Protein AF-0000000084912754 (afdb_homodimer)

InterPro domains:
  IPR000863 Sulfotransferase domain [PF00685] (31-280)
  IPR027417 P-loop containing nucleoside triphosphate hydrolase [G3DSA:3.40.50.300] (1-285)
  IPR027417 P-loop containing nucleoside triphosphate hydrolase [SSF52540] (6-284)

pLDDT: mean 90.61, std 12.42, range [39.19, 98.75]

Solvent-accessible surface area (backbone atoms only — not comparable to full-atom values): 30843 Å² total; per-residue (Å²): 93,26,74,30,89,95,63,34,31,38,56,53,66,37,42,57,68,45,47,51,49,42,30,70,62,50,71,56,39,66,78,26,37,35,40,41,26,60,82,64,17,52,55,66,50,50,35,39,42,53,38,20,58,77,44,77,37,38,84,64,101,56,38,31,56,72,54,31,29,45,50,63,50,35,42,42,68,57,79,34,49,75,68,50,59,66,65,45,82,70,47,39,28,28,41,66,58,38,83,92,56,34,57,33,60,76,60,43,27,35,35,39,35,31,39,48,36,65,60,41,24,51,52,47,44,49,65,68,37,47,64,9,64,54,60,72,32,77,73,53,69,69,50,41,46,62,64,18,58,73,58,40,64,36,81,54,18,38,72,60,75,42,45,49,63,54,46,51,34,46,74,70,52,62,35,72,48,59,44,84,43,46,36,66,54,35,74,73,34,37,44,62,41,44,47,53,50,33,53,73,71,69,45,92,70,52,70,65,37,30,48,46,32,31,54,56,40,32,69,72,43,20,70,72,29,81,48,58,31,58,63,53,61,35,68,40,89,64,6,72,34,52,37,89,64,66,73,75,72,79,77,85,73,41,63,30,33,76,66,35,24,37,45,54,46,53,53,50,49,54,52,49,50,63,71,36,59,92,66,81,68,83,75,70,69,60,126,91,24,74,31,90,94,66,35,30,37,56,54,68,38,42,58,67,45,46,51,50,43,31,70,60,49,72,58,39,66,77,26,36,35,40,41,27,59,83,64,17,52,55,66,50,50,36,39,43,52,38,18,58,76,44,77,36,37,84,64,101,56,38,30,56,73,54,30,29,47,50,62,51,34,42,43,66,58,80,33,49,75,67,50,59,66,65,45,82,70,48,39,29,28,41,68,59,38,82,91,56,35,55,33,60,74,60,43,28,35,36,39,35,30,40,48,37,65,60,41,25,51,51,46,43,49,65,68,37,44,63,11,64,54,60,72,32,76,72,52,69,69,51,41,47,64,65,18,58,74,59,41,63,35,81,54,18,37,74,60,76,43,45,48,64,54,47,51,33,47,74,70,51,61,34,72,47,58,44,81,43,48,37,63,54,34,72,77,34,38,44,62,40,46,48,53,51,33,52,73,72,69,45,92,70,53,72,65,39,30,49,44,32,31,54,57,40,32,68,73,43,22,70,72,28,80,47,57,32,59,62,52,63,34,68,40,87,62,6,72,33,52,40,91,66,67,72,76,71,78,76,84,75,41,64,29,32,74,67,34,23,39,46,54,45,53,54,50,48,52,52,50,52,62,72,36,58,91,65,82,67,81,75,70,69,59,125

Sequence (574 aa):
MSMMDGGVLYPSFITQKGVNELKDADIVTEDDLFILTFPKCGTTVTQQIVHLLNHEGEQPDHHMMAGVPWLEASYCNGTYTLEGLKERKLRCFKSHASPHLFPGDWRKPKMIFVTRNPKDTMVSMYHHMKNKKTWSFAGSWDDFFYNKIMQNTIESNNFFDWHLPWWERYKSGQVPRALWLHYEDIIADMPGSVRKIADFMGKDVSDETVAEVARMSTLDSMKKNPLADCKWITASEHATEQGDAQHLRRGGKGNWKDVFTVRQNEIFTRYCDERLKGTGLTYDYGEMSMMDGGVLYPSFITQKGVNELKDADIVTEDDLFILTFPKCGTTVTQQIVHLLNHEGEQPDHHMMAGVPWLEASYCNGTYTLEGLKERKLRCFKSHASPHLFPGDWRKPKMIFVTRNPKDTMVSMYHHMKNKKTWSFAGSWDDFFYNKIMQNTIESNNFFDWHLPWWERYKSGQVPRALWLHYEDIIADMPGSVRKIADFMGKDVSDETVAEVARMSTLDSMKKNPLADCKWITASEHATEQGDAQHLRRGGKGNWKDVFTVRQNEIFTRYCDERLKGTGLTYDYGE

Radius of gyration: 32.11 Å; Cα contacts (8 Å, |Δi|>4): 877; chains: 2; bounding box: 51×94×63 Å

Foldseek 3Di:
DEAEPVGADAFPLQYNVLLVVLQVLQLDALLAEEEEEAPQQCRLLVLLLVQCVVVQLDDDPAFSCVLAPAPRNCRSNVVDDSVRQNPDPRRHYYYHDAPVSDRHDLQRYAYEYEGEDVLVSLVLQCLQQDPFQRNPHPDAPVCCLVPQAVQQNTHRRHDLVRVLNVLVCVVVCVNVLYHYYYPQVCQVCVLVVSVVVCVSSVHDHDSVSSVSSSVCSDLVNQCVDPSSFPCVCLVPPCVVRRPNRGSRDDDDAQCSVVPDDPVSCVVVVVVVCVSCPPRPDDHDRPD/DEAEPVGADAFPLQYNVLLVVLQVLQLDALLAEEEEEAPQQCRLLVLLLVQCLVVQLDDDPAASCVLAPAPRNCRSVVVDDSVRQNPDPRRHYYYHDAPVSDRHDLQRYAYEYEGEDVLVSLVLQCLQQDPFQRNPHPDAPVCCLVPQAVQQNTHRRHDLVRVLNVLVCVVVCVNVLYHYYYPQVCQVCVLVVSVVVCVSSVHDHDSVSSVSSSVCSDLVNQCVDPSSFPCVVLVPPCVVRRPPRGSRDDDDAQCSVVPDDPVSCVVVVVVVCVSCPPRPDDHDRPD

Nearest PDB structures (foldseek):
  1efh-assembly1_B  TM=9.013E-01  e=1.586E-18  Homo sapiens
  1efh-assembly1_A  TM=8.854E-01  e=1.986E-18  Homo sapiens
  1g3m-assembly1_B  TM=8.679E-01  e=2.351E-18  Homo sapiens
  3ckl-assembly2_B  TM=8.653E-01  e=2.945E-18  Homo sapiens
  7v1o-assembly2_B  TM=8.832E-01  e=8.577E-18  Mus musculus

Structure (mmCIF, N/CA/C/O backbone):
data_AF-0000000084912754-model_v1
#
loop_
_entity.id
_entity.type
_entity.pdbx_description
1 polymer 'Sulfotransferase domain-containing protein'
#
loop_
_atom_site.group_PDB
_atom_site.id
_atom_site.type_symbol
_atom_site.label_atom_id
_atom_site.label_alt_id
_atom_site.label_comp_id
_atom_site.label_asym_id
_atom_site.label_entity_id
_atom_site.label_seq_id
_atom_site.pdbx_PDB_ins_code
_atom_site.Cartn_x
_atom_site.Cartn_y
_atom_site.Cartn_z
_atom_site.occupancy
_atom_site.B_iso_or_equiv
_atom_site.auth_seq_id
_atom_site.auth_comp_id
_atom_site.auth_asym_id
_atom_site.auth_atom_id
_atom_site.pdbx_PDB_model_num
ATOM 1 N N . MET A 1 1 ? -12.945 -15.125 -22.156 1 77.25 1 MET A N 1
ATOM 2 C CA . MET A 1 1 ? -12.828 -16 -21 1 77.25 1 MET A CA 1
ATOM 3 C C . MET A 1 1 ? -13.898 -17.094 -21.031 1 77.25 1 MET A C 1
ATOM 5 O O . MET A 1 1 ? -14.961 -16.906 -21.625 1 77.25 1 MET A O 1
ATOM 9 N N . SER A 1 2 ? -13.438 -18.312 -20.625 1 76.69 2 SER A N 1
ATOM 10 C CA . SER A 1 2 ? -14.359 -19.438 -20.578 1 76.69 2 SER A CA 1
ATOM 11 C C . SER A 1 2 ? -14.648 -19.859 -19.141 1 76.69 2 SER A C 1
ATOM 13 O O . SER A 1 2 ? -13.727 -20.078 -18.359 1 76.69 2 SER A O 1
ATOM 15 N N . MET A 1 3 ? -15.922 -19.812 -18.797 1 80.19 3 MET A N 1
ATOM 16 C CA . MET A 1 3 ? -16.344 -20.281 -17.484 1 80.19 3 MET A CA 1
ATOM 17 C C . MET A 1 3 ? -16.656 -21.766 -17.5 1 80.19 3 MET A C 1
ATOM 19 O O . MET A 1 3 ? -17.453 -22.234 -18.312 1 80.19 3 MET A O 1
ATOM 23 N N . MET A 1 4 ? -16.016 -22.453 -16.609 1 82.31 4 MET A N 1
ATOM 24 C CA . MET A 1 4 ? -16.188 -23.906 -16.562 1 82.31 4 MET A CA 1
ATOM 25 C C . MET A 1 4 ? -17.188 -24.297 -15.492 1 82.31 4 MET A C 1
ATOM 27 O O . MET A 1 4 ? -17.625 -23.469 -14.695 1 82.31 4 MET A O 1
ATOM 31 N N . ASP A 1 5 ? -17.547 -25.578 -15.594 1 76.31 5 ASP A N 1
ATOM 32 C CA . ASP A 1 5 ? -18.406 -26.125 -14.555 1 76.31 5 ASP A CA 1
ATOM 33 C C . ASP A 1 5 ? -17.844 -25.844 -13.164 1 76.31 5 ASP A C 1
ATOM 35 O O . ASP A 1 5 ? -16.625 -25.953 -12.953 1 76.31 5 ASP A O 1
ATOM 39 N N . GLY A 1 6 ? -18.688 -25.391 -12.227 1 74.88 6 GLY A N 1
ATOM 40 C CA . GLY A 1 6 ? -18.281 -25.016 -10.875 1 74.88 6 GLY A CA 1
ATOM 41 C C . GLY A 1 6 ? -17.828 -23.578 -10.773 1 74.88 6 GLY A C 1
ATOM 42 O O . GLY A 1 6 ? -17.359 -23.141 -9.719 1 74.88 6 GLY A O 1
ATOM 43 N N . GLY A 1 7 ? -17.859 -22.969 -11.922 1 79.25 7 GLY A N 1
ATOM 44 C CA . GLY A 1 7 ? -17.578 -21.531 -11.906 1 79.25 7 GLY A CA 1
ATOM 45 C C . GLY A 1 7 ? -16.109 -21.203 -12 1 79.25 7 GLY A C 1
ATOM 46 O O . GLY A 1 7 ? -15.656 -20.188 -11.469 1 79.25 7 GLY A O 1
ATOM 47 N N . VAL A 1 8 ? -15.352 -22.094 -12.617 1 88.81 8 VAL A N 1
ATOM 48 C CA . VAL A 1 8 ? -13.914 -21.875 -12.719 1 88.81 8 VAL A CA 1
ATOM 49 C C . VAL A 1 8 ? -13.602 -21.141 -14.031 1 88.81 8 VAL A C 1
ATOM 51 O O . VAL A 1 8 ? -14.086 -21.547 -15.094 1 88.81 8 VAL A O 1
ATOM 54 N N . LEU A 1 9 ? -12.82 -20.109 -13.961 1 90.06 9 LEU A N 1
ATOM 55 C CA . LEU A 1 9 ? -12.492 -19.297 -15.125 1 90.06 9 LEU A CA 1
ATOM 56 C C . LEU A 1 9 ? -11.18 -19.75 -15.758 1 90.06 9 LEU A C 1
ATOM 58 O O . LEU A 1 9 ? -10.156 -19.844 -15.07 1 90.06 9 LEU A O 1
ATOM 62 N N . TYR A 1 10 ? -11.266 -20.078 -17.047 1 89.62 10 TYR A N 1
ATOM 63 C CA . TYR A 1 10 ? -10.102 -20.391 -17.859 1 89.62 10 TYR A CA 1
ATOM 64 C C . TYR A 1 10 ? -9.938 -19.391 -19 1 89.62 10 TYR A C 1
ATOM 66 O O . TYR A 1 10 ? -10.859 -18.609 -19.281 1 89.62 10 TYR A O 1
ATOM 74 N N . PRO A 1 11 ? -8.727 -19.375 -19.547 1 87.31 11 PRO A N 1
ATOM 75 C CA . PRO A 1 11 ? -8.617 -18.609 -20.781 1 87.31 11 PRO A CA 1
ATOM 76 C C . PRO A 1 11 ? -9.586 -19.094 -21.859 1 87.31 11 PRO A C 1
ATOM 78 O O . PRO A 1 11 ? -9.984 -20.266 -21.859 1 87.31 11 PRO A O 1
ATOM 81 N N . SER A 1 12 ? -9.867 -18.25 -22.844 1 83.75 12 SER A N 1
ATOM 82 C CA . SER A 1 12 ? -10.945 -18.5 -23.797 1 83.75 12 SER A CA 1
ATOM 83 C C . SER A 1 12 ? -10.633 -19.719 -24.672 1 83.75 12 SER A C 1
ATOM 85 O O . SER A 1 12 ? -11.539 -20.375 -25.172 1 83.75 12 SER A O 1
ATOM 87 N N . PHE A 1 13 ? -9.398 -20.125 -24.781 1 85.31 13 PHE A N 1
ATOM 88 C CA . PHE A 1 13 ? -9.031 -21.203 -25.688 1 85.31 13 PHE A CA 1
ATOM 89 C C . PHE A 1 13 ? -9.195 -22.562 -24.984 1 85.31 13 PHE A C 1
ATOM 91 O O . PHE A 1 13 ? -9.062 -23.609 -25.625 1 85.31 13 PHE A O 1
ATOM 98 N N . ILE A 1 14 ? -9.422 -22.516 -23.734 1 89.69 14 ILE A N 1
ATOM 99 C CA . ILE A 1 14 ? -9.82 -23.719 -23.016 1 89.69 14 ILE A CA 1
ATOM 100 C C . ILE A 1 14 ? -11.344 -23.812 -22.953 1 89.69 14 ILE A C 1
ATOM 102 O O . ILE A 1 14 ? -11.992 -22.984 -22.312 1 89.69 14 ILE A O 1
ATOM 106 N N . THR A 1 15 ? -11.922 -24.812 -23.516 1 90.25 15 THR A N 1
ATOM 107 C CA . THR A 1 15 ? -13.375 -24.891 -23.609 1 90.25 15 THR A CA 1
ATOM 108 C C . THR A 1 15 ? -13.922 -25.953 -22.656 1 90.25 15 THR A C 1
ATOM 110 O O . THR A 1 15 ? -13.242 -26.922 -22.344 1 90.25 15 THR A O 1
ATOM 113 N N . GLN A 1 16 ? -15.133 -25.75 -22.234 1 90.88 16 GLN A N 1
ATOM 114 C CA . GLN A 1 16 ? -15.812 -26.734 -21.391 1 90.88 16 GLN A CA 1
ATOM 115 C C . GLN A 1 16 ? -15.891 -28.094 -22.094 1 90.88 16 GLN A C 1
ATOM 117 O O . GLN A 1 16 ? -15.703 -29.125 -21.453 1 90.88 16 GLN A O 1
ATOM 122 N N . LYS A 1 17 ? -16.219 -28.031 -23.328 1 91.94 17 LYS A N 1
ATOM 123 C CA . LYS A 1 17 ? -16.312 -29.266 -24.109 1 91.94 17 LYS A CA 1
ATOM 124 C C . LYS A 1 17 ? -14.992 -30.031 -24.047 1 91.94 17 LYS A C 1
ATOM 126 O O . LYS A 1 17 ? -14.977 -31.234 -23.797 1 91.94 17 LYS A O 1
ATOM 131 N N . GLY A 1 18 ? -13.898 -29.328 -24.297 1 91.75 18 GLY A N 1
ATOM 132 C CA . GLY A 1 18 ? -12.586 -29.969 -24.281 1 91.75 18 GLY A CA 1
ATOM 133 C C . GLY A 1 18 ? -12.242 -30.562 -22.922 1 91.75 18 GLY A C 1
ATOM 134 O O . GLY A 1 18 ? -11.742 -31.688 -22.844 1 91.75 18 GLY A O 1
ATOM 135 N N . VAL A 1 19 ? -12.539 -29.828 -21.891 1 91.19 19 VAL A N 1
ATOM 136 C CA . VAL A 1 19 ? -12.242 -30.281 -20.531 1 91.19 19 VAL A CA 1
ATOM 137 C C . VAL A 1 19 ? -13.102 -31.5 -20.203 1 91.19 19 VAL A C 1
ATOM 139 O O . VAL A 1 19 ? -12.609 -32.469 -19.609 1 91.19 19 VAL A O 1
ATOM 142 N N . ASN A 1 20 ? -14.336 -31.5 -20.609 1 91.31 20 ASN A N 1
ATOM 143 C CA . ASN A 1 20 ? -15.227 -32.625 -20.375 1 91.31 20 ASN A CA 1
ATOM 144 C C . ASN A 1 20 ? -14.766 -33.875 -21.125 1 91.31 20 ASN A C 1
ATOM 146 O O . ASN A 1 20 ? -14.812 -35 -20.594 1 91.31 20 ASN A O 1
ATOM 150 N N . GLU A 1 21 ? -14.352 -33.688 -22.281 1 92.56 21 GLU A N 1
ATOM 151 C CA . GLU A 1 21 ? -13.875 -34.812 -23.078 1 92.56 21 GLU A CA 1
ATOM 152 C C . GLU A 1 21 ? -12.625 -35.438 -22.453 1 92.56 21 GLU A C 1
ATOM 154 O O . GLU A 1 21 ? -12.492 -36.656 -22.438 1 92.56 21 GLU A O 1
ATOM 159 N N . LEU A 1 22 ? -11.75 -34.594 -22.016 1 91.81 22 LEU A N 1
ATOM 160 C CA . LEU A 1 22 ? -10.562 -35.094 -21.344 1 91.81 22 LEU A CA 1
ATOM 161 C C . LEU A 1 22 ? -10.93 -35.906 -20.094 1 91.81 22 LEU A C 1
ATOM 163 O O . LEU A 1 22 ? -10.344 -36.938 -19.844 1 91.81 22 LEU A O 1
ATOM 167 N N . LYS A 1 23 ? -11.844 -35.406 -19.391 1 89.31 23 LYS A N 1
ATOM 168 C CA . LYS A 1 23 ? -12.297 -36.062 -18.172 1 89.31 23 LYS A CA 1
ATOM 169 C C . LYS A 1 23 ? -12.875 -37.438 -18.484 1 89.31 23 LYS A C 1
ATOM 171 O O . LYS A 1 23 ? -12.586 -38.406 -17.797 1 89.31 23 LYS A O 1
ATOM 176 N N . ASP A 1 24 ? -13.578 -37.531 -19.5 1 88.75 24 ASP A N 1
ATOM 177 C CA . ASP A 1 24 ? -14.289 -38.781 -19.859 1 88.75 24 ASP A CA 1
ATOM 178 C C . ASP A 1 24 ? -13.352 -39.781 -20.531 1 88.75 24 ASP A C 1
ATOM 180 O O . ASP A 1 24 ? -13.609 -40.969 -20.5 1 88.75 24 ASP A O 1
ATOM 184 N N . ALA A 1 25 ? -12.32 -39.312 -21.188 1 88 25 ALA A N 1
ATOM 185 C CA . ALA A 1 25 ? -11.422 -40.188 -21.938 1 88 25 ALA A CA 1
ATOM 186 C C . ALA A 1 25 ? -10.531 -41 -21.016 1 88 25 ALA A C 1
ATOM 188 O O . ALA A 1 25 ? -10.008 -42.031 -21.422 1 88 25 ALA A O 1
ATOM 189 N N . ASP A 1 26 ? -10.406 -40.719 -19.781 1 80.81 26 ASP A N 1
ATOM 190 C CA . ASP A 1 26 ? -9.625 -41.438 -18.797 1 80.81 26 ASP A CA 1
ATOM 191 C C . ASP A 1 26 ? -8.227 -41.75 -19.328 1 80.81 26 ASP A C 1
ATOM 193 O O . ASP A 1 26 ? -7.805 -42.906 -19.328 1 80.81 26 ASP A O 1
ATOM 197 N N . ILE A 1 27 ? -7.539 -40.781 -19.781 1 88.31 27 ILE A N 1
ATOM 198 C CA . ILE A 1 27 ? -6.25 -40.969 -20.438 1 88.31 27 ILE A CA 1
ATOM 199 C C . ILE A 1 27 ? -5.137 -41.031 -19.391 1 88.31 27 ILE A C 1
ATOM 201 O O . ILE A 1 27 ? -4.008 -41.406 -19.703 1 88.31 27 ILE A O 1
ATOM 205 N N . VAL A 1 28 ? -5.426 -40.75 -18.172 1 92.56 28 VAL A N 1
ATOM 206 C CA . VAL A 1 28 ? -4.43 -40.656 -17.109 1 92.56 28 VAL A CA 1
ATOM 207 C C . VAL A 1 28 ? -4.047 -42.062 -16.625 1 92.56 28 VAL A C 1
ATOM 209 O O . VAL A 1 28 ? -4.914 -42.906 -16.422 1 92.56 28 VAL A O 1
ATOM 212 N N . THR A 1 29 ? -2.775 -42.281 -16.453 1 93.06 29 THR A N 1
ATOM 213 C CA . THR A 1 29 ? -2.277 -43.594 -16.016 1 93.06 29 THR A CA 1
ATOM 214 C C . THR A 1 29 ? -1.325 -43.438 -14.828 1 93.06 29 THR A C 1
ATOM 216 O O . THR A 1 29 ? -0.987 -42.312 -14.445 1 93.06 29 THR A O 1
ATOM 219 N N . GLU A 1 30 ? -0.857 -44.562 -14.305 1 94.12 30 GLU A N 1
ATOM 220 C CA . GLU A 1 30 ? 0.048 -44.594 -13.156 1 94.12 30 GLU A CA 1
ATOM 221 C C . GLU A 1 30 ? 1.448 -44.125 -13.555 1 94.12 30 GLU A C 1
ATOM 223 O O . GLU A 1 30 ? 2.268 -43.812 -12.695 1 94.12 30 GLU A O 1
ATOM 228 N N . ASP A 1 31 ? 1.631 -44.094 -14.812 1 94.06 31 ASP A N 1
ATOM 229 C CA . ASP A 1 31 ? 2.957 -43.719 -15.289 1 94.06 31 ASP A CA 1
ATOM 230 C C . ASP A 1 31 ? 3.064 -42.188 -15.469 1 94.06 31 ASP A C 1
ATOM 232 O O . ASP A 1 31 ? 4.148 -41.688 -15.727 1 94.06 31 ASP A O 1
ATOM 236 N N . ASP A 1 32 ? 1.965 -41.5 -15.297 1 96.88 32 ASP A N 1
ATOM 237 C CA . ASP A 1 32 ? 1.932 -40.062 -15.547 1 96.88 32 ASP A CA 1
ATOM 238 C C . ASP A 1 32 ? 2.502 -39.281 -14.367 1 96.88 32 ASP A C 1
ATOM 240 O O . ASP A 1 32 ? 2.365 -39.688 -13.219 1 96.88 32 ASP A O 1
ATOM 244 N N . LEU A 1 33 ? 3.166 -38.188 -14.703 1 98 33 LEU A N 1
ATOM 245 C CA . LEU A 1 33 ? 3.533 -37.156 -13.734 1 98 33 LEU A CA 1
ATOM 246 C C . LEU A 1 33 ? 2.84 -35.844 -14.062 1 98 33 LEU A C 1
ATOM 248 O O . LEU A 1 33 ? 2.945 -35.344 -15.18 1 98 33 LEU A O 1
ATOM 252 N N . PHE A 1 34 ? 2.105 -35.281 -13.094 1 98.06 34 PHE A N 1
ATOM 253 C CA . PHE A 1 34 ? 1.44 -34 -13.258 1 98.06 34 PHE A CA 1
ATOM 254 C C . PHE A 1 34 ? 2.082 -32.938 -12.359 1 98.06 34 PHE A C 1
ATOM 256 O O . PHE A 1 34 ? 2.338 -33.188 -11.18 1 98.06 34 PHE A O 1
ATOM 263 N N . ILE A 1 35 ? 2.42 -31.828 -12.93 1 98.44 35 ILE A N 1
ATOM 264 C CA . ILE A 1 35 ? 2.646 -30.609 -12.172 1 98.44 35 ILE A CA 1
ATOM 265 C C . ILE A 1 35 ? 1.331 -29.844 -12.008 1 98.44 35 ILE A C 1
ATOM 267 O O . ILE A 1 35 ? 0.768 -29.344 -12.984 1 98.44 35 ILE A O 1
ATOM 271 N N . LEU A 1 36 ? 0.829 -29.797 -10.805 1 98.38 36 LEU A N 1
ATOM 272 C CA . LEU A 1 36 ? -0.452 -29.156 -10.523 1 98.38 36 LEU A CA 1
ATOM 273 C C . LEU A 1 36 ? -0.253 -27.859 -9.742 1 98.38 36 LEU A C 1
ATOM 275 O O . LEU A 1 36 ? 0.26 -27.875 -8.625 1 98.38 36 LEU A O 1
ATOM 279 N N . THR A 1 37 ? -0.632 -26.781 -10.367 1 98.25 37 THR A N 1
ATOM 280 C CA . THR A 1 37 ? -0.468 -25.469 -9.75 1 98.25 37 THR A CA 1
ATOM 281 C C . THR A 1 37 ? -1.688 -24.594 -10.016 1 98.25 37 THR A C 1
ATOM 283 O O . THR A 1 37 ? -2.348 -24.734 -11.047 1 98.25 37 THR A O 1
ATOM 286 N N . PHE A 1 38 ? -2.059 -23.781 -9 1 98 38 PHE A N 1
ATOM 287 C CA . PHE A 1 38 ? -2.82 -22.578 -9.328 1 98 38 PHE A CA 1
ATOM 288 C C . PHE A 1 38 ? -2.018 -21.656 -10.242 1 98 38 PHE A C 1
ATOM 290 O O . PHE A 1 38 ? -0.796 -21.547 -10.109 1 98 38 PHE A O 1
ATOM 297 N N . PRO A 1 39 ? -2.656 -20.969 -11.195 1 95.75 39 PRO A N 1
ATOM 298 C CA . PRO A 1 39 ? -1.873 -20.078 -12.062 1 95.75 39 PRO A CA 1
ATOM 299 C C . PRO A 1 39 ? -0.987 -19.125 -11.273 1 95.75 39 PRO A C 1
ATOM 301 O O . PRO A 1 39 ? -1.426 -18.547 -10.266 1 95.75 39 PRO A O 1
ATOM 304 N N . LYS A 1 40 ? 0.268 -19.016 -11.734 1 95.25 40 LYS A N 1
ATOM 305 C CA . LYS A 1 40 ? 1.24 -18.047 -11.242 1 95.25 40 LYS A CA 1
ATOM 306 C C . LYS A 1 40 ? 1.856 -18.5 -9.922 1 95.25 40 LYS A C 1
ATOM 308 O O . LYS A 1 40 ? 2.371 -17.688 -9.156 1 95.25 40 LYS A O 1
ATOM 313 N N . CYS A 1 41 ? 1.841 -19.797 -9.688 1 96.88 41 CYS A N 1
ATOM 314 C CA . CYS A 1 41 ? 2.406 -20.328 -8.445 1 96.88 41 CYS A CA 1
ATOM 315 C C . CYS A 1 41 ? 3.67 -21.141 -8.727 1 96.88 41 CYS A C 1
ATOM 317 O O . CYS A 1 41 ? 3.904 -22.172 -8.094 1 96.88 41 CYS A O 1
ATOM 319 N N . GLY A 1 42 ? 4.492 -20.734 -9.656 1 94.94 42 GLY A N 1
ATOM 320 C CA . GLY A 1 42 ? 5.77 -21.391 -9.906 1 94.94 42 GLY A CA 1
ATOM 321 C C . GLY A 1 42 ? 5.676 -22.547 -10.891 1 94.94 42 GLY A C 1
ATOM 322 O O . GLY A 1 42 ? 6.461 -23.484 -10.82 1 94.94 42 GLY A O 1
ATOM 323 N N . THR A 1 43 ? 4.727 -22.406 -11.758 1 95.69 43 THR A N 1
ATOM 324 C CA . THR A 1 43 ? 4.477 -23.453 -12.75 1 95.69 43 THR A CA 1
ATOM 325 C C . THR A 1 43 ? 5.668 -23.594 -13.688 1 95.69 43 THR A C 1
ATOM 327 O O . THR A 1 43 ? 6.203 -24.703 -13.852 1 95.69 43 THR A O 1
ATOM 330 N N . THR A 1 44 ? 6.164 -22.562 -14.219 1 93.88 44 THR A N 1
ATOM 331 C CA . THR A 1 44 ? 7.148 -22.578 -15.297 1 93.88 44 THR A CA 1
ATOM 332 C C . THR A 1 44 ? 8.5 -23.062 -14.781 1 93.88 44 THR A C 1
ATOM 334 O O . THR A 1 44 ? 9.188 -23.828 -15.461 1 93.88 44 THR A O 1
ATOM 337 N N . VAL A 1 45 ? 8.875 -22.656 -13.625 1 95.69 45 VAL A N 1
ATOM 338 C CA . VAL A 1 45 ? 10.156 -23.094 -13.086 1 95.69 45 VAL A CA 1
ATOM 339 C C . VAL A 1 45 ? 10.109 -24.594 -12.805 1 95.69 45 VAL A C 1
ATOM 341 O O . VAL A 1 45 ? 11.086 -25.312 -13.039 1 95.69 45 VAL A O 1
ATOM 344 N N . THR A 1 46 ? 9.008 -25.062 -12.344 1 97.81 46 THR A N 1
ATOM 345 C CA . THR A 1 46 ? 8.875 -26.484 -12.07 1 97.81 46 THR A CA 1
ATOM 346 C C . THR A 1 46 ? 8.867 -27.281 -13.367 1 97.81 46 THR A C 1
ATOM 348 O O . THR A 1 46 ? 9.461 -28.359 -13.438 1 97.81 46 THR A O 1
ATOM 351 N N . GLN A 1 47 ? 8.203 -26.719 -14.391 1 97.25 47 GLN A N 1
ATOM 352 C CA . GLN A 1 47 ? 8.242 -27.359 -15.711 1 97.25 47 GLN A CA 1
ATOM 353 C C . GLN A 1 47 ? 9.68 -27.5 -16.203 1 97.25 47 GLN A C 1
ATOM 355 O O . GLN A 1 47 ? 10.062 -28.547 -16.719 1 97.25 47 GLN A O 1
ATOM 360 N N . GLN A 1 48 ? 10.414 -26.484 -15.992 1 97 48 GLN A N 1
ATOM 361 C CA . GLN A 1 48 ? 11.797 -26.5 -16.453 1 97 48 GLN A CA 1
ATOM 362 C C . GLN A 1 48 ? 12.609 -27.547 -15.703 1 97 48 GLN A C 1
ATOM 364 O O . GLN A 1 48 ? 13.352 -28.312 -16.312 1 97 48 GLN A O 1
ATOM 369 N N . ILE A 1 49 ? 12.422 -27.609 -14.438 1 98.44 49 ILE A N 1
ATOM 370 C CA . ILE A 1 49 ? 13.141 -28.578 -13.609 1 98.44 49 ILE A CA 1
ATOM 371 C C . ILE A 1 49 ? 12.812 -30 -14.07 1 98.44 49 ILE A C 1
ATOM 373 O O . ILE A 1 49 ? 13.719 -30.797 -14.352 1 98.44 49 ILE A O 1
ATOM 377 N N . VAL A 1 50 ? 11.578 -30.297 -14.211 1 98.44 50 VAL A N 1
ATOM 378 C CA . VAL A 1 50 ? 11.133 -31.641 -14.594 1 98.44 50 VAL A CA 1
ATOM 379 C C . VAL A 1 50 ? 11.609 -31.953 -16.016 1 98.44 50 VAL A C 1
ATOM 381 O O . VAL A 1 50 ? 12.062 -33.062 -16.281 1 98.44 50 VAL A O 1
ATOM 384 N N . HIS A 1 51 ? 11.531 -30.938 -16.891 1 97.75 51 HIS A N 1
ATOM 385 C CA . HIS A 1 51 ? 11.977 -31.078 -18.266 1 97.75 51 HIS A CA 1
ATOM 386 C C . HIS A 1 51 ? 13.445 -31.469 -18.328 1 97.75 51 HIS A C 1
ATOM 388 O O . HIS A 1 51 ? 13.812 -32.406 -19.031 1 97.75 51 HIS A O 1
ATOM 394 N N . LEU A 1 52 ? 14.242 -30.812 -17.578 1 98.19 52 LEU A N 1
ATOM 395 C CA . LEU A 1 52 ? 15.68 -31.062 -17.578 1 98.19 52 LEU A CA 1
ATOM 396 C C . LEU A 1 52 ? 15.992 -32.406 -16.938 1 98.19 52 LEU A C 1
ATOM 398 O O . LEU A 1 52 ? 16.844 -33.156 -17.422 1 98.19 52 LEU A O 1
ATOM 402 N N . LEU A 1 53 ? 15.305 -32.719 -15.875 1 98.31 53 LEU A N 1
ATOM 403 C CA . LEU A 1 53 ? 15.531 -34 -15.203 1 98.31 53 LEU A CA 1
ATOM 404 C C . LEU A 1 53 ? 15.172 -35.156 -16.109 1 98.31 53 LEU A C 1
ATOM 406 O O . LEU A 1 53 ? 15.828 -36.219 -16.078 1 98.31 53 LEU A O 1
ATOM 410 N N . ASN A 1 54 ? 14.164 -35.031 -16.922 1 97.31 54 ASN A N 1
ATOM 411 C CA . ASN A 1 54 ? 13.766 -36.062 -17.875 1 97.31 54 ASN A CA 1
ATOM 412 C C . ASN A 1 54 ? 14.805 -36.219 -18.969 1 97.31 54 ASN A C 1
ATOM 414 O O . ASN A 1 54 ? 14.766 -37.219 -19.719 1 97.31 54 ASN A O 1
ATOM 418 N N . HIS A 1 55 ? 15.75 -35.312 -19.078 1 96.62 55 HIS A N 1
ATOM 419 C CA . HIS A 1 55 ? 16.781 -35.375 -20.109 1 96.62 55 HIS A CA 1
ATOM 420 C C . HIS A 1 55 ? 18.172 -35.344 -19.5 1 96.62 55 HIS A C 1
ATOM 422 O O . HIS A 1 55 ? 19.078 -34.688 -20.016 1 96.62 55 HIS A O 1
ATOM 428 N N . GLU A 1 56 ? 18.266 -35.875 -18.312 1 94.75 56 GLU A N 1
ATOM 429 C CA . GLU A 1 56 ? 19.516 -36.125 -17.625 1 94.75 56 GLU A CA 1
ATOM 430 C C . GLU A 1 56 ? 20.281 -34.844 -17.375 1 94.75 56 GLU A C 1
ATOM 432 O O . GLU A 1 56 ? 21.516 -34.781 -17.469 1 94.75 56 GLU A O 1
ATOM 437 N N . GLY A 1 57 ? 19.484 -33.75 -17.234 1 96.31 57 GLY A N 1
ATOM 438 C CA . GLY A 1 57 ? 20.078 -32.5 -16.859 1 96.31 57 GLY A CA 1
ATOM 439 C C . GLY A 1 57 ? 20.516 -31.656 -18.047 1 96.31 57 GLY A C 1
ATOM 440 O O . GLY A 1 57 ? 21.219 -30.656 -17.875 1 96.31 57 GLY A O 1
ATOM 441 N N . GLU A 1 58 ? 20.047 -32.094 -19.188 1 95.5 58 GLU A N 1
ATOM 442 C CA . GLU A 1 58 ? 20.406 -31.359 -20.406 1 95.5 58 GLU A CA 1
ATOM 443 C C . GLU A 1 58 ? 19.172 -30.734 -21.047 1 95.5 58 GLU A C 1
ATOM 445 O O . GLU A 1 58 ? 18.094 -31.344 -21.062 1 95.5 58 GLU A O 1
ATOM 450 N N . GLN A 1 59 ? 19.375 -29.531 -21.531 1 94.88 59 GLN A N 1
ATOM 451 C CA . GLN A 1 59 ? 18.312 -28.891 -22.312 1 94.88 59 GLN A CA 1
ATOM 452 C C . GLN A 1 59 ? 18.172 -29.547 -23.688 1 94.88 59 GLN A C 1
ATOM 454 O O . GLN A 1 59 ? 19.078 -29.469 -24.516 1 94.88 59 GLN A O 1
ATOM 459 N N . PRO A 1 60 ? 17.078 -30.172 -23.891 1 95.06 60 PRO A N 1
ATOM 460 C CA . PRO A 1 60 ? 16.891 -30.734 -25.219 1 95.06 60 PRO A CA 1
ATOM 461 C C . PRO A 1 60 ? 16.578 -29.688 -26.281 1 95.06 60 PRO A C 1
ATOM 463 O O . PRO A 1 60 ? 16.406 -28.516 -25.953 1 95.06 60 PRO A O 1
ATOM 466 N N . ASP A 1 61 ? 16.453 -30.172 -27.547 1 93 61 ASP A N 1
ATOM 467 C CA . ASP A 1 61 ? 16.234 -29.266 -28.672 1 93 61 ASP A CA 1
ATOM 468 C C . ASP A 1 61 ? 14.75 -28.984 -28.859 1 93 61 ASP A C 1
ATOM 470 O O . ASP A 1 61 ? 14.25 -28.969 -29.984 1 93 61 ASP A O 1
ATOM 474 N N . HIS A 1 62 ? 14.008 -28.938 -27.844 1 91.38 62 HIS A N 1
ATOM 475 C CA . HIS A 1 62 ? 12.609 -28.516 -27.875 1 91.38 62 HIS A CA 1
ATOM 476 C C . HIS A 1 62 ? 12.227 -27.75 -26.625 1 91.38 62 HIS A C 1
ATOM 478 O O . HIS A 1 62 ? 12.914 -27.828 -25.594 1 91.38 62 HIS A O 1
ATOM 484 N N . HIS A 1 63 ? 11.242 -27 -26.781 1 91.38 63 HIS A N 1
ATOM 485 C CA . HIS A 1 63 ? 10.805 -26.094 -25.719 1 91.38 63 HIS A CA 1
ATOM 486 C C . HIS A 1 63 ? 10.281 -26.859 -24.516 1 91.38 63 HIS A C 1
ATOM 488 O O . HIS A 1 63 ? 9.641 -27.906 -24.672 1 91.38 63 HIS A O 1
ATOM 494 N N . MET A 1 64 ? 10.562 -26.328 -23.328 1 92.44 64 MET A N 1
ATOM 495 C CA . MET A 1 64 ? 10.133 -26.953 -22.078 1 92.44 64 MET A CA 1
ATOM 496 C C . MET A 1 64 ? 8.625 -27.188 -22.078 1 92.44 64 MET A C 1
ATOM 498 O O . MET A 1 64 ? 8.156 -28.172 -21.484 1 92.44 64 MET A O 1
ATOM 502 N N . MET A 1 65 ? 7.836 -26.391 -22.766 1 90.75 65 MET A N 1
ATOM 503 C CA . MET A 1 65 ? 6.383 -26.531 -22.797 1 90.75 65 MET A CA 1
ATOM 504 C C . MET A 1 65 ? 5.973 -27.703 -23.672 1 90.75 65 MET A C 1
ATOM 506 O O . MET A 1 65 ? 4.895 -28.281 -23.484 1 90.75 65 MET A O 1
ATOM 510 N N . ALA A 1 66 ? 6.824 -27.984 -24.562 1 91.06 66 ALA A N 1
ATOM 511 C CA . ALA A 1 66 ? 6.586 -29.188 -25.359 1 91.06 66 ALA A CA 1
ATOM 512 C C . ALA A 1 66 ? 6.914 -30.453 -24.547 1 91.06 66 ALA A C 1
ATOM 514 O O . ALA A 1 66 ? 6.277 -31.484 -24.719 1 91.06 66 ALA A O 1
ATOM 515 N N . GLY A 1 67 ? 7.902 -30.359 -23.703 1 93.81 67 GLY A N 1
ATOM 516 C CA . GLY A 1 67 ? 8.305 -31.469 -22.859 1 93.81 67 GLY A CA 1
ATOM 517 C C . GLY A 1 67 ? 7.309 -31.766 -21.75 1 93.81 67 GLY A C 1
ATOM 518 O O . GLY A 1 67 ? 7.051 -32.938 -21.422 1 93.81 67 GLY A O 1
ATOM 519 N N . VAL A 1 68 ? 6.793 -30.688 -21.219 1 96 68 VAL A N 1
ATOM 520 C CA . VAL A 1 68 ? 5.785 -30.781 -20.172 1 96 68 VAL A CA 1
ATOM 521 C C . VAL A 1 68 ? 4.574 -29.922 -20.547 1 96 68 VAL A C 1
ATOM 523 O O . VAL A 1 68 ? 4.332 -28.875 -19.938 1 96 68 VAL A O 1
ATOM 526 N N . PRO A 1 69 ? 3.789 -30.391 -21.422 1 95 69 PRO A N 1
ATOM 527 C CA . PRO A 1 69 ? 2.707 -29.562 -21.969 1 95 69 PRO A CA 1
ATOM 528 C C . PRO A 1 69 ? 1.577 -29.344 -20.969 1 95 69 PRO A C 1
ATOM 530 O O . PRO A 1 69 ? 1.319 -30.188 -20.109 1 95 69 PRO A O 1
ATOM 533 N N . TRP A 1 70 ? 0.932 -28.125 -21.062 1 95.56 70 TRP A N 1
ATOM 534 C CA . TRP A 1 70 ? -0.354 -27.891 -20.422 1 95.56 70 TRP A CA 1
ATOM 535 C C . TRP A 1 70 ? -1.44 -28.781 -21.031 1 95.56 70 TRP A C 1
ATOM 537 O O . TRP A 1 70 ? -1.909 -28.531 -22.141 1 95.56 70 TRP A O 1
ATOM 547 N N . LEU A 1 71 ? -1.898 -29.688 -20.281 1 94.75 71 LEU A N 1
ATOM 548 C CA . LEU A 1 71 ? -2.73 -30.75 -20.828 1 94.75 71 LEU A CA 1
ATOM 549 C C . LEU A 1 71 ? -4.031 -30.203 -21.406 1 94.75 71 LEU A C 1
ATOM 551 O O . LEU A 1 71 ? -4.371 -30.453 -22.547 1 94.75 71 LEU A O 1
ATOM 555 N N . GLU A 1 72 ? -4.707 -29.328 -20.641 1 92.38 72 GLU A N 1
ATOM 556 C CA . GLU A 1 72 ? -5.984 -28.781 -21.078 1 92.38 72 GLU A CA 1
ATOM 557 C C . GLU A 1 72 ? -5.824 -27.953 -22.359 1 92.38 72 GLU A C 1
ATOM 559 O O . GLU A 1 72 ? -6.598 -28.125 -23.297 1 92.38 72 GLU A O 1
ATOM 564 N N . ALA A 1 73 ? -4.848 -27.172 -22.328 1 91.56 73 ALA A N 1
ATOM 565 C CA . ALA A 1 73 ? -4.629 -26.281 -23.469 1 91.56 73 ALA A CA 1
ATOM 566 C C . ALA A 1 73 ? -4.23 -27.078 -24.719 1 91.56 73 ALA A C 1
ATOM 568 O O . ALA A 1 73 ? -4.727 -26.812 -25.812 1 91.56 73 ALA A O 1
ATOM 569 N N . SER A 1 74 ? -3.346 -28.047 -24.531 1 92.12 74 SER A N 1
ATOM 570 C CA . SER A 1 74 ? -2.832 -28.812 -25.656 1 92.12 74 SER A CA 1
ATOM 571 C C . SER A 1 74 ? -3.939 -29.625 -26.328 1 92.12 74 SER A C 1
ATOM 573 O O . SER A 1 74 ? -3.926 -29.844 -27.531 1 92.12 74 SER A O 1
ATOM 575 N N . TYR A 1 75 ? -4.824 -30.047 -25.5 1 92.81 75 TYR A N 1
ATOM 576 C CA . TYR A 1 75 ? -5.953 -30.781 -26.078 1 92.81 75 TYR A CA 1
ATOM 577 C C . TYR A 1 75 ? -6.934 -29.844 -26.75 1 92.81 75 TYR A C 1
ATOM 579 O O . TYR A 1 75 ? -7.336 -30.062 -27.891 1 92.81 75 TYR A O 1
ATOM 587 N N . CYS A 1 76 ? -7.273 -28.766 -26.125 1 91.25 76 CYS A N 1
ATOM 588 C CA . CYS A 1 76 ? -8.297 -27.844 -26.609 1 91.25 76 CYS A CA 1
ATOM 589 C C . CYS A 1 76 ? -7.832 -27.125 -27.875 1 91.25 76 CYS A C 1
ATOM 591 O O . CYS A 1 76 ? -8.641 -26.812 -28.75 1 91.25 76 CYS A O 1
ATOM 593 N N . ASN A 1 77 ? -6.602 -26.938 -27.938 1 89.12 77 ASN A N 1
ATOM 594 C CA . ASN A 1 77 ? -6.113 -26.203 -29.094 1 89.12 77 ASN A CA 1
ATOM 595 C C . ASN A 1 77 ? -5.77 -27.156 -30.25 1 89.12 77 ASN A C 1
ATOM 597 O O . ASN A 1 77 ? -5.34 -26.719 -31.312 1 89.12 77 ASN A O 1
ATOM 601 N N . GLY A 1 78 ? -5.801 -28.406 -30.016 1 90.5 78 GLY A N 1
ATOM 602 C CA . GLY A 1 78 ? -5.625 -29.391 -31.078 1 90.5 78 GLY A CA 1
ATOM 603 C C . GLY A 1 78 ? -4.188 -29.844 -31.234 1 90.5 78 GLY A C 1
ATOM 604 O O . GLY A 1 78 ? -3.865 -30.578 -32.156 1 90.5 78 GLY A O 1
ATOM 605 N N . THR A 1 79 ? -3.307 -29.391 -30.422 1 91 79 THR A N 1
ATOM 606 C CA . THR A 1 79 ? -1.923 -29.844 -30.453 1 91 79 THR A CA 1
ATOM 607 C C . THR A 1 79 ? -1.848 -31.359 -30.297 1 91 79 THR A C 1
ATOM 609 O O . THR A 1 79 ? -1.058 -32.031 -30.953 1 91 79 THR A O 1
ATOM 612 N N . TYR A 1 80 ? -2.695 -31.891 -29.359 1 92.25 80 TYR A N 1
ATOM 613 C CA . TYR A 1 80 ? -2.787 -33.312 -29.172 1 92.25 80 TYR A CA 1
ATOM 614 C C . TYR A 1 80 ? -4.23 -33.812 -29.312 1 92.25 80 TYR A C 1
ATOM 616 O O . TYR A 1 80 ? -5.152 -33.156 -28.828 1 92.25 80 TYR A O 1
ATOM 624 N N . THR A 1 81 ? -4.32 -34.938 -29.969 1 93.69 81 THR A N 1
ATOM 625 C CA . THR A 1 81 ? -5.555 -35.688 -29.875 1 93.69 81 THR A CA 1
ATOM 626 C C . THR A 1 81 ? -5.535 -36.625 -28.672 1 93.69 81 THR A C 1
ATOM 628 O O . THR A 1 81 ? -4.504 -36.781 -28.016 1 93.69 81 THR A O 1
ATOM 631 N N . LEU A 1 82 ? -6.699 -37.156 -28.406 1 92.56 82 LEU A N 1
ATOM 632 C CA . LEU A 1 82 ? -6.734 -38.156 -27.328 1 92.56 82 LEU A CA 1
ATOM 633 C C . LEU A 1 82 ? -5.758 -39.281 -27.609 1 92.56 82 LEU A C 1
ATOM 635 O O . LEU A 1 82 ? -5.039 -39.75 -26.703 1 92.56 82 LEU A O 1
ATOM 639 N N . GLU A 1 83 ? -5.715 -39.75 -28.797 1 93.12 83 GLU A N 1
ATOM 640 C CA . GLU A 1 83 ? -4.801 -40.812 -29.203 1 93.12 83 GLU A CA 1
ATOM 641 C C . GLU A 1 83 ? -3.346 -40.375 -29.078 1 93.12 83 GLU A C 1
ATOM 643 O O . GLU A 1 83 ? -2.49 -41.156 -28.641 1 93.12 83 GLU A O 1
ATOM 648 N N . GLY A 1 84 ? -3.148 -39.188 -29.453 1 93.38 84 GLY A N 1
ATOM 649 C CA . GLY A 1 84 ? -1.808 -38.656 -29.312 1 93.38 84 GLY A CA 1
ATOM 650 C C . GLY A 1 84 ? -1.325 -38.594 -27.875 1 93.38 84 GLY A C 1
ATOM 651 O O . GLY A 1 84 ? -0.157 -38.875 -27.594 1 93.38 84 GLY A O 1
ATOM 652 N N . LEU A 1 85 ? -2.242 -38.219 -27.047 1 92.44 85 LEU A N 1
ATOM 653 C CA . LEU A 1 85 ? -1.913 -38.156 -25.625 1 92.44 85 LEU A CA 1
ATOM 654 C C . LEU A 1 85 ? -1.618 -39.531 -25.078 1 92.44 85 LEU A C 1
ATOM 656 O O . LEU A 1 85 ? -0.696 -39.719 -24.281 1 92.44 85 LEU A O 1
ATOM 660 N N . LYS A 1 86 ? -2.303 -40.5 -25.547 1 89.69 86 LYS A N 1
ATOM 661 C CA . LYS A 1 86 ? -2.115 -41.875 -25.078 1 89.69 86 LYS A CA 1
ATOM 662 C C . LYS A 1 86 ? -0.782 -42.438 -25.578 1 89.69 86 LYS A C 1
ATOM 664 O O . LYS A 1 86 ? -0.153 -43.25 -24.875 1 89.69 86 LYS A O 1
ATOM 669 N N . GLU A 1 87 ? -0.316 -42 -26.656 1 91.69 87 GLU A N 1
ATOM 670 C CA . GLU A 1 87 ? 0.867 -42.562 -27.297 1 91.69 87 GLU A CA 1
ATOM 671 C C . GLU A 1 87 ? 2.129 -41.812 -26.891 1 91.69 87 GLU A C 1
ATOM 673 O O . GLU A 1 87 ? 3.242 -42.25 -27.188 1 91.69 87 GLU A O 1
ATOM 678 N N . ARG A 1 88 ? 1.901 -40.75 -26.234 1 92 88 ARG A N 1
ATOM 679 C CA . ARG A 1 88 ? 3.055 -39.938 -25.844 1 92 88 ARG A CA 1
ATOM 680 C C . ARG A 1 88 ? 4.008 -40.75 -24.969 1 92 88 ARG A C 1
ATOM 682 O O . ARG A 1 88 ? 3.576 -41.469 -24.062 1 92 88 ARG A O 1
ATOM 689 N N . LYS A 1 89 ? 5.277 -40.656 -25.312 1 90.44 89 LYS A N 1
ATOM 690 C CA . LYS A 1 89 ? 6.289 -41.406 -24.594 1 90.44 89 LYS A CA 1
ATOM 691 C C . LYS A 1 89 ? 6.594 -40.781 -23.234 1 90.44 89 LYS A C 1
ATOM 693 O O . LYS A 1 89 ? 6.66 -41.5 -22.219 1 90.44 89 LYS A O 1
ATOM 698 N N . LEU A 1 90 ? 6.777 -39.5 -23.281 1 91.38 90 LEU A N 1
ATOM 699 C CA . LEU A 1 90 ? 7.023 -38.812 -22.031 1 91.38 90 LEU A CA 1
ATOM 700 C C . LEU A 1 90 ? 5.711 -38.375 -21.391 1 91.38 90 LEU A C 1
ATOM 702 O O . LEU A 1 90 ? 5.09 -37.406 -21.859 1 91.38 90 LEU A O 1
ATOM 706 N N . ARG A 1 91 ? 5.316 -39 -20.344 1 94.56 91 ARG A N 1
ATOM 707 C CA . ARG A 1 91 ? 4.004 -38.844 -19.719 1 94.56 91 ARG A CA 1
ATOM 708 C C . ARG A 1 91 ? 4.062 -37.812 -18.594 1 94.56 91 ARG A C 1
ATOM 710 O O . ARG A 1 91 ? 3.699 -38.125 -17.453 1 94.56 91 ARG A O 1
ATOM 717 N N . CYS A 1 92 ? 4.59 -36.594 -18.891 1 96.94 92 CYS A N 1
ATOM 718 C CA . CYS A 1 92 ? 4.645 -35.469 -17.969 1 96.94 92 CYS A CA 1
ATOM 719 C C . CYS A 1 92 ? 3.781 -34.312 -18.469 1 96.94 92 CYS A C 1
ATOM 721 O O . CYS A 1 92 ? 3.898 -33.906 -19.625 1 96.94 92 CYS A O 1
ATOM 723 N N . PHE A 1 93 ? 2.912 -33.781 -17.594 1 97.06 93 PHE A N 1
ATOM 724 C CA . PHE A 1 93 ? 1.993 -32.719 -17.969 1 97.06 93 PHE A CA 1
ATOM 725 C C . PHE A 1 93 ? 1.903 -31.656 -16.859 1 97.06 93 PHE A C 1
ATOM 727 O O . PHE A 1 93 ? 2.162 -31.953 -15.695 1 97.06 93 PHE A O 1
ATOM 734 N N . LYS A 1 94 ? 1.659 -30.438 -17.219 1 96.44 94 LYS A N 1
ATOM 735 C CA . LYS A 1 94 ? 1.164 -29.484 -16.234 1 96.44 94 LYS A CA 1
ATOM 736 C C . LYS A 1 94 ? -0.346 -29.297 -16.344 1 96.44 94 LYS A C 1
ATOM 738 O O . LYS A 1 94 ? -0.922 -29.547 -17.406 1 96.44 94 LYS A O 1
ATOM 743 N N . SER A 1 95 ? -1.004 -28.969 -15.281 1 96.31 95 SER A N 1
ATOM 744 C CA . SER A 1 95 ? -2.438 -28.703 -15.258 1 96.31 95 SER A CA 1
ATOM 745 C C . SER A 1 95 ? -2.791 -27.672 -14.18 1 96.31 95 SER A C 1
ATOM 747 O O . SER A 1 95 ? -2.115 -27.594 -13.156 1 96.31 95 SER A O 1
ATOM 749 N N . HIS A 1 96 ? -3.816 -26.891 -14.469 1 96.25 96 HIS A N 1
ATOM 750 C CA . HIS A 1 96 ? -4.383 -25.969 -13.477 1 96.25 96 HIS A CA 1
ATOM 751 C C . HIS A 1 96 ? -5.758 -26.453 -13.016 1 96.25 96 HIS A C 1
ATOM 753 O O . HIS A 1 96 ? -6.504 -25.688 -12.391 1 96.25 96 HIS A O 1
ATOM 759 N N . ALA A 1 97 ? -6.051 -27.672 -13.266 1 94.88 97 ALA A N 1
ATOM 760 C CA . ALA A 1 97 ? -7.387 -28.203 -12.992 1 94.88 97 ALA A CA 1
ATOM 761 C C . ALA A 1 97 ? -7.605 -28.375 -11.492 1 94.88 97 ALA A C 1
ATOM 763 O O . ALA A 1 97 ? -6.719 -28.828 -10.773 1 94.88 97 ALA A O 1
ATOM 764 N N . SER A 1 98 ? -8.797 -27.906 -11.055 1 94.38 98 SER A N 1
ATOM 765 C CA . SER A 1 98 ? -9.273 -28.328 -9.75 1 94.38 98 SER A CA 1
ATOM 766 C C . SER A 1 98 ? -9.656 -29.797 -9.75 1 94.38 98 SER A C 1
ATOM 768 O O . SER A 1 98 ? -9.773 -30.422 -10.812 1 94.38 98 SER A O 1
ATOM 770 N N . PRO A 1 99 ? -9.867 -30.344 -8.547 1 92.94 99 PRO A N 1
ATOM 771 C CA . PRO A 1 99 ? -10.148 -31.781 -8.508 1 92.94 99 PRO A CA 1
ATOM 772 C C . PRO A 1 99 ? -11.344 -32.156 -9.383 1 92.94 99 PRO A C 1
ATOM 774 O O . PRO A 1 99 ? -11.297 -33.188 -10.07 1 92.94 99 PRO A O 1
ATOM 777 N N . HIS A 1 100 ? -12.344 -31.391 -9.453 1 90 100 HIS A N 1
ATOM 778 C CA . HIS A 1 100 ? -13.555 -31.766 -10.18 1 90 100 HIS A CA 1
ATOM 779 C C . HIS A 1 100 ? -13.375 -31.609 -11.688 1 90 100 HIS A C 1
ATOM 781 O O . HIS A 1 100 ? -14.188 -32.094 -12.469 1 90 100 HIS A O 1
ATOM 787 N N . LEU A 1 101 ? -12.297 -30.938 -12.086 1 92.19 101 LEU A N 1
ATOM 788 C CA . LEU A 1 101 ? -12.031 -30.734 -13.508 1 92.19 101 LEU A CA 1
ATOM 789 C C . LEU A 1 101 ? -10.812 -31.531 -13.953 1 92.19 101 LEU A C 1
ATOM 791 O O . LEU A 1 101 ? -10.414 -31.469 -15.117 1 92.19 101 LEU A O 1
ATOM 795 N N . PHE A 1 102 ? -10.164 -32.25 -13.023 1 93.56 102 PHE A N 1
ATOM 796 C CA . PHE A 1 102 ? -8.969 -33 -13.352 1 93.56 102 PHE A CA 1
ATOM 797 C C . PHE A 1 102 ? -9.281 -34.094 -14.383 1 93.56 102 PHE A C 1
ATOM 799 O O . PHE A 1 102 ? -10.32 -34.75 -14.305 1 93.56 102 PHE A O 1
ATOM 806 N N . PRO A 1 103 ? -8.352 -34.219 -15.383 1 89.25 103 PRO A N 1
ATOM 807 C CA . PRO A 1 103 ? -8.594 -35.219 -16.422 1 89.25 103 PRO A CA 1
ATOM 808 C C . PRO A 1 103 ? -8.438 -36.656 -15.906 1 89.25 103 PRO A C 1
ATOM 810 O O . PRO A 1 103 ? -7.316 -37.125 -15.688 1 89.25 103 PRO A O 1
ATOM 813 N N . GLY A 1 104 ? -9.484 -37.312 -15.523 1 87.38 104 GLY A N 1
ATOM 814 C CA . GLY A 1 104 ? -9.43 -38.719 -15.141 1 87.38 104 GLY A CA 1
ATOM 815 C C . GLY A 1 104 ? -9.32 -38.938 -13.641 1 87.38 104 GLY A C 1
ATOM 816 O O . GLY A 1 104 ? -9.844 -38.125 -12.859 1 87.38 104 GLY A O 1
ATOM 817 N N . ASP A 1 105 ? -8.648 -40.031 -13.352 1 91.31 105 ASP A N 1
ATOM 818 C CA . ASP A 1 105 ? -8.523 -40.406 -11.945 1 91.31 105 ASP A CA 1
ATOM 819 C C . ASP A 1 105 ? -7.254 -39.844 -11.336 1 91.31 105 ASP A C 1
ATOM 821 O O . ASP A 1 105 ? -6.148 -40.312 -11.625 1 91.31 105 ASP A O 1
ATOM 825 N N . TRP A 1 106 ? -7.445 -38.812 -10.477 1 91.12 106 TRP A N 1
ATOM 826 C CA . TRP A 1 106 ? -6.324 -38.094 -9.883 1 91.12 106 TRP A CA 1
ATOM 827 C C . TRP A 1 106 ? -5.539 -39 -8.93 1 91.12 106 TRP A C 1
ATOM 829 O O . TRP A 1 106 ? -4.48 -38.594 -8.43 1 91.12 106 TRP A O 1
ATOM 839 N N . ARG A 1 107 ? -5.984 -40.219 -8.523 1 92.75 107 ARG A N 1
ATOM 840 C CA . ARG A 1 107 ? -5.297 -41.125 -7.613 1 92.75 107 ARG A CA 1
ATOM 841 C C . ARG A 1 107 ? -4.199 -41.875 -8.336 1 92.75 107 ARG A C 1
ATOM 843 O O . ARG A 1 107 ? -3.34 -42.5 -7.695 1 92.75 107 ARG A O 1
ATOM 850 N N . LYS A 1 108 ? -4.129 -41.781 -9.57 1 93.31 108 LYS A N 1
ATOM 851 C CA . LYS A 1 108 ? -3.262 -42.656 -10.367 1 93.31 108 LYS A CA 1
ATOM 852 C C . LYS A 1 108 ? -1.885 -42.031 -10.555 1 93.31 108 LYS A C 1
ATOM 854 O O . LYS A 1 108 ? -0.866 -42.656 -10.234 1 93.31 108 LYS A O 1
ATOM 859 N N . PRO A 1 109 ? -1.835 -40.875 -11.07 1 95.94 109 PRO A N 1
ATOM 860 C CA . PRO A 1 109 ? -0.522 -40.312 -11.422 1 95.94 109 PRO A CA 1
ATOM 861 C C . PRO A 1 109 ? 0.264 -39.844 -10.203 1 95.94 109 PRO A C 1
ATOM 863 O O . PRO A 1 109 ? -0.301 -39.719 -9.117 1 95.94 109 PRO A O 1
ATOM 866 N N . LYS A 1 110 ? 1.649 -39.688 -10.438 1 97.25 110 LYS A N 1
ATOM 867 C CA . LYS A 1 110 ? 2.438 -38.844 -9.547 1 97.25 110 LYS A CA 1
ATOM 868 C C . LYS A 1 110 ? 2.062 -37.375 -9.703 1 97.25 110 LYS A C 1
ATOM 870 O O . LYS A 1 110 ? 1.854 -36.875 -10.828 1 97.25 110 LYS A O 1
ATOM 875 N N . MET A 1 111 ? 1.942 -36.688 -8.539 1 97.94 111 MET A N 1
ATOM 876 C CA . MET A 1 111 ? 1.532 -35.281 -8.602 1 97.94 111 MET A CA 1
ATOM 877 C C . MET A 1 111 ? 2.51 -34.406 -7.832 1 97.94 111 MET A C 1
ATOM 879 O O . MET A 1 111 ? 2.795 -34.656 -6.66 1 97.94 111 MET A O 1
ATOM 883 N N . ILE A 1 112 ? 3.07 -33.438 -8.523 1 98.69 112 ILE A N 1
ATOM 884 C CA . ILE A 1 112 ? 3.838 -32.375 -7.887 1 98.69 112 ILE A CA 1
ATOM 885 C C . ILE A 1 112 ? 2.982 -31.109 -7.777 1 98.69 112 ILE A C 1
ATOM 887 O O . ILE A 1 112 ? 2.652 -30.484 -8.789 1 98.69 112 ILE A O 1
ATOM 891 N N . PHE A 1 113 ? 2.602 -30.797 -6.527 1 98.75 113 PHE A N 1
ATOM 892 C CA . PHE A 1 113 ? 1.911 -29.547 -6.254 1 98.75 113 PHE A CA 1
ATOM 893 C C . PHE A 1 113 ? 2.906 -28.438 -5.914 1 98.75 113 PHE A C 1
ATOM 895 O O . PHE A 1 113 ? 3.865 -28.672 -5.176 1 98.75 113 PHE A O 1
ATOM 902 N N . VAL A 1 114 ? 2.717 -27.297 -6.504 1 98.44 114 VAL A N 1
ATOM 903 C CA . VAL A 1 114 ? 3.492 -26.125 -6.102 1 98.44 114 VAL A CA 1
ATOM 904 C C . VAL A 1 114 ? 2.549 -24.984 -5.727 1 98.44 114 VAL A C 1
ATOM 906 O O . VAL A 1 114 ? 1.694 -24.594 -6.527 1 98.44 114 VAL A O 1
ATOM 909 N N . THR A 1 115 ? 2.625 -24.562 -4.504 1 98.25 115 THR A N 1
ATO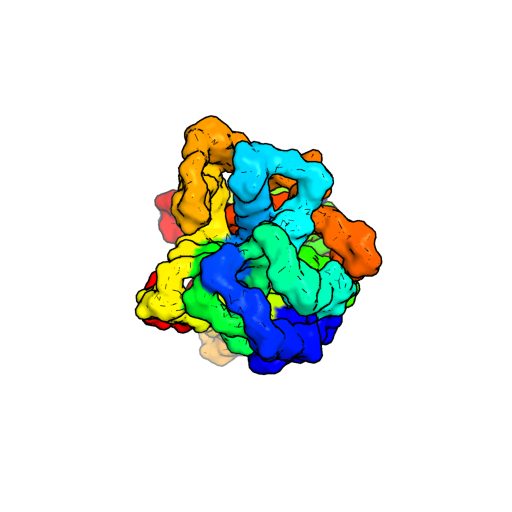M 910 C CA . THR A 1 115 ? 1.883 -23.391 -4.043 1 98.25 115 THR A CA 1
ATOM 911 C C . THR A 1 115 ? 2.822 -22.219 -3.805 1 98.25 115 THR A C 1
ATOM 913 O O . THR A 1 115 ? 4.035 -22.344 -3.977 1 98.25 115 THR A O 1
ATOM 916 N N . ARG A 1 116 ? 2.211 -21.062 -3.602 1 97.31 116 ARG A N 1
ATOM 917 C CA . ARG A 1 116 ? 2.947 -19.812 -3.445 1 97.31 116 ARG A CA 1
ATOM 918 C C . ARG A 1 116 ? 2.213 -18.859 -2.512 1 97.31 116 ARG A C 1
ATOM 920 O O . ARG A 1 116 ? 0.994 -18.938 -2.354 1 97.31 116 ARG A O 1
ATOM 927 N N . ASN A 1 117 ? 3.021 -18.016 -1.925 1 95.62 117 ASN A N 1
ATOM 928 C CA . ASN A 1 117 ? 2.426 -16.906 -1.189 1 95.62 117 ASN A CA 1
ATOM 929 C C . ASN A 1 117 ? 1.286 -16.25 -1.975 1 95.62 117 ASN A C 1
ATOM 931 O O . ASN A 1 117 ? 1.499 -15.742 -3.074 1 95.62 117 ASN A O 1
ATOM 935 N N . PRO A 1 118 ? 0.042 -16.312 -1.299 1 97.94 118 PRO A N 1
ATOM 936 C CA . PRO A 1 118 ? -1.103 -15.836 -2.074 1 97.94 118 PRO A CA 1
ATOM 937 C C . PRO A 1 118 ? -0.984 -14.352 -2.443 1 97.94 118 PRO A C 1
ATOM 939 O O . PRO A 1 118 ? -1.52 -13.93 -3.469 1 97.94 118 PRO A O 1
ATOM 942 N N . LYS A 1 119 ? -0.313 -13.609 -1.628 1 97.94 119 LYS A N 1
ATOM 943 C CA . LYS A 1 119 ? -0.177 -12.18 -1.931 1 97.94 119 LYS A CA 1
ATOM 944 C C . LYS A 1 119 ? 0.716 -11.961 -3.148 1 97.94 119 LYS A C 1
ATOM 946 O O . LYS A 1 119 ? 0.364 -11.203 -4.055 1 97.94 119 LYS A O 1
ATOM 951 N N . ASP A 1 120 ? 1.832 -12.586 -3.211 1 96.94 120 ASP A N 1
ATOM 952 C CA . ASP A 1 120 ? 2.68 -12.523 -4.398 1 96.94 120 ASP A CA 1
ATOM 953 C C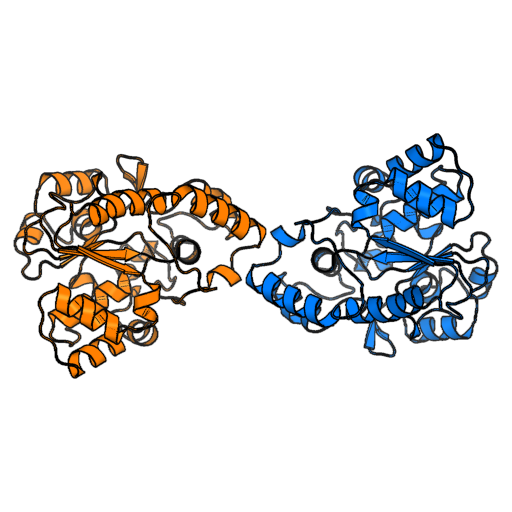 . ASP A 1 120 ? 1.965 -13.102 -5.617 1 96.94 120 ASP A C 1
ATOM 955 O O . ASP A 1 120 ? 2.143 -12.617 -6.734 1 96.94 120 ASP A O 1
ATOM 959 N N . THR A 1 121 ? 1.188 -14.133 -5.395 1 97.38 121 THR A N 1
ATOM 960 C CA . THR A 1 121 ? 0.435 -14.75 -6.48 1 97.38 121 THR A CA 1
ATOM 961 C C . THR A 1 121 ? -0.54 -13.75 -7.102 1 97.38 121 THR A C 1
ATOM 963 O O . THR A 1 121 ? -0.645 -13.656 -8.328 1 97.38 121 THR A O 1
ATOM 966 N N . MET A 1 122 ? -1.206 -12.992 -6.254 1 97.94 122 MET A N 1
ATOM 967 C CA . MET A 1 122 ? -2.176 -12.023 -6.77 1 97.94 122 MET A CA 1
ATOM 968 C C . MET A 1 122 ? -1.482 -10.945 -7.594 1 97.94 122 MET A C 1
ATOM 970 O O . MET A 1 122 ? -2.002 -10.516 -8.625 1 97.94 122 MET A O 1
ATOM 974 N N . VAL A 1 123 ? -0.308 -10.508 -7.09 1 96.69 123 VAL A N 1
ATOM 975 C CA . VAL A 1 123 ? 0.443 -9.508 -7.84 1 96.69 123 VAL A CA 1
ATOM 976 C C . VAL A 1 123 ? 0.862 -10.078 -9.188 1 96.69 123 VAL A C 1
ATOM 978 O O . VAL A 1 123 ? 0.738 -9.414 -10.219 1 96.69 123 VAL A O 1
ATOM 981 N N . SER A 1 124 ? 1.327 -11.266 -9.148 1 94.88 124 SER A N 1
ATOM 982 C CA . SER A 1 124 ? 1.696 -11.938 -10.398 1 94.88 124 SER A CA 1
ATOM 983 C C . SER A 1 124 ? 0.49 -12.094 -11.312 1 94.88 124 SER A C 1
ATOM 985 O O . SER A 1 124 ? 0.599 -11.914 -12.531 1 94.88 124 SER A O 1
ATOM 987 N N . MET A 1 125 ? -0.637 -12.453 -10.797 1 95.75 125 MET A N 1
ATOM 988 C CA . MET A 1 125 ? -1.877 -12.617 -11.547 1 95.75 125 MET A CA 1
ATOM 989 C C . MET A 1 125 ? -2.285 -11.312 -12.219 1 95.75 125 MET A C 1
ATOM 991 O O . MET A 1 125 ? -2.721 -11.305 -13.367 1 95.75 125 MET A O 1
ATOM 995 N N . TYR A 1 126 ? -2.123 -10.211 -11.531 1 95.94 126 TYR A N 1
ATOM 996 C CA . TYR A 1 126 ? -2.42 -8.898 -12.086 1 95.94 126 TYR A CA 1
ATOM 997 C C . TYR A 1 126 ? -1.619 -8.648 -13.359 1 95.94 126 TYR A C 1
ATOM 999 O O . TYR A 1 126 ? -2.18 -8.266 -14.383 1 95.94 126 TYR A O 1
ATOM 1007 N N . HIS A 1 127 ? -0.351 -8.906 -13.266 1 92.31 127 HIS A N 1
ATOM 1008 C CA . HIS A 1 127 ? 0.512 -8.656 -14.414 1 92.31 127 HIS A CA 1
ATOM 1009 C C . HIS A 1 127 ? 0.24 -9.648 -15.531 1 92.31 127 HIS A C 1
ATOM 1011 O O . HIS A 1 127 ? 0.407 -9.328 -16.719 1 92.31 127 HIS A O 1
ATOM 1017 N N . HIS A 1 128 ? -0.164 -10.828 -15.133 1 91.06 128 HIS A N 1
ATOM 1018 C CA . HIS A 1 128 ? -0.503 -11.867 -16.094 1 91.06 128 HIS A CA 1
ATOM 1019 C C . HIS A 1 128 ? -1.76 -11.508 -16.875 1 91.06 128 HIS A C 1
ATOM 1021 O O . HIS A 1 128 ? -1.846 -11.766 -18.078 1 91.06 128 HIS A O 1
ATOM 1027 N N . MET A 1 129 ? -2.666 -10.867 -16.312 1 91.31 129 MET A N 1
ATOM 1028 C CA . MET A 1 129 ? -3.977 -10.656 -16.906 1 91.31 129 MET A CA 1
ATOM 1029 C C . MET A 1 129 ? -4.082 -9.258 -17.516 1 91.31 129 MET A C 1
ATOM 1031 O O . MET A 1 129 ? -4.926 -9.016 -18.375 1 91.31 129 MET A O 1
ATOM 1035 N N . LYS A 1 130 ? -3.246 -8.391 -17.047 1 90.62 130 LYS A N 1
ATOM 1036 C CA . LYS A 1 130 ? -3.354 -6.996 -17.469 1 90.62 130 LYS A CA 1
ATOM 1037 C C . LYS A 1 130 ? -2.971 -6.832 -18.938 1 90.62 130 LYS A C 1
ATOM 1039 O O . LYS A 1 130 ? -1.948 -7.355 -19.375 1 90.62 130 LYS A O 1
ATOM 1044 N N . ASN A 1 131 ? -3.822 -6.09 -19.672 1 81.44 131 ASN A N 1
ATOM 1045 C CA . ASN A 1 131 ? -3.6 -5.66 -21.047 1 81.44 131 ASN A CA 1
ATOM 1046 C C . ASN A 1 131 ? -3.438 -6.852 -21.984 1 81.44 131 ASN A C 1
ATOM 1048 O O . ASN A 1 131 ? -2.598 -6.824 -22.891 1 81.44 131 ASN A O 1
ATOM 1052 N N . LYS A 1 132 ? -4.066 -7.938 -21.641 1 80.12 132 LYS A N 1
ATOM 1053 C CA . LYS A 1 132 ? -4.16 -9.094 -22.531 1 80.12 132 LYS A CA 1
ATOM 1054 C C . LYS A 1 132 ? -5.574 -9.25 -23.078 1 80.12 132 LYS A C 1
ATOM 1056 O O . LYS A 1 132 ? -6.551 -9.117 -22.344 1 80.12 132 LYS A O 1
ATOM 1061 N N . LYS A 1 133 ? -5.551 -9.508 -24.297 1 75.69 133 LYS A N 1
ATOM 1062 C CA . LYS A 1 133 ? -6.832 -9.633 -24.984 1 75.69 133 LYS A CA 1
ATOM 1063 C C . LYS A 1 133 ? -7.68 -10.742 -24.375 1 75.69 133 LYS A C 1
ATOM 1065 O O . LYS A 1 133 ? -8.898 -10.609 -24.266 1 75.69 133 LYS A O 1
ATOM 1070 N N . THR A 1 134 ? -7.047 -11.727 -23.938 1 76.56 134 THR A N 1
ATOM 1071 C CA . THR A 1 134 ? -7.715 -12.891 -23.359 1 76.56 134 THR A CA 1
ATOM 1072 C C . THR A 1 134 ? -8.57 -12.492 -22.172 1 76.56 134 THR A C 1
ATOM 1074 O O . THR A 1 134 ? -9.656 -13.047 -21.953 1 76.56 134 THR A O 1
ATOM 1077 N N . TRP A 1 135 ? -8.133 -11.484 -21.484 1 82.06 135 TRP A N 1
ATOM 1078 C CA . TRP A 1 135 ? -8.781 -11.172 -20.219 1 82.06 135 TRP A CA 1
ATOM 1079 C C . TRP A 1 135 ? -9.484 -9.82 -20.281 1 82.06 135 TRP A C 1
ATOM 1081 O O . TRP A 1 135 ? -10.281 -9.492 -19.406 1 82.06 135 TRP A O 1
ATOM 1091 N N . SER A 1 136 ? -9.195 -9.031 -21.219 1 79.38 136 SER A N 1
ATOM 1092 C CA . SER A 1 136 ? -9.828 -7.738 -21.453 1 79.38 136 SER A CA 1
ATOM 1093 C C . SER A 1 136 ? -9.789 -6.867 -20.203 1 79.38 136 SER A C 1
ATOM 1095 O O . SER A 1 136 ? -10.805 -6.277 -19.828 1 79.38 136 SER A O 1
ATOM 1097 N N . PHE A 1 137 ? -8.672 -6.953 -19.516 1 88.62 137 PHE A N 1
ATOM 1098 C CA . PHE A 1 137 ? -8.516 -6.105 -18.328 1 88.62 137 PHE A CA 1
ATOM 1099 C C . PHE A 1 137 ? -7.418 -5.07 -18.562 1 88.62 137 PHE A C 1
ATOM 1101 O O . PHE A 1 137 ? -6.285 -5.422 -18.891 1 88.62 137 PHE A O 1
ATOM 1108 N N . ALA A 1 138 ? -7.777 -3.838 -18.312 1 90.5 138 ALA A N 1
ATOM 1109 C CA . ALA A 1 138 ? -6.797 -2.771 -18.5 1 90.5 138 ALA A CA 1
ATOM 1110 C C . ALA A 1 138 ? -6.789 -1.817 -17.312 1 90.5 138 ALA A C 1
ATOM 1112 O O . ALA A 1 138 ? -6.273 -0.7 -17.406 1 90.5 138 ALA A O 1
ATOM 1113 N N . GLY A 1 139 ? -7.324 -2.238 -16.234 1 93.12 139 GLY A N 1
ATOM 1114 C CA . GLY A 1 139 ? -7.457 -1.364 -15.078 1 93.12 139 GLY A CA 1
ATOM 1115 C C . GLY A 1 139 ? -6.219 -1.341 -14.203 1 93.12 139 GLY A C 1
ATOM 1116 O O . GLY A 1 139 ? -5.199 -1.944 -14.539 1 93.12 139 GLY A O 1
ATOM 1117 N N . SER A 1 140 ? -6.289 -0.584 -13.086 1 95.62 140 SER A N 1
ATOM 1118 C CA . SER A 1 140 ? -5.211 -0.437 -12.117 1 95.62 140 SER A CA 1
ATOM 1119 C C . SER A 1 140 ? -5.16 -1.628 -11.164 1 95.62 140 SER A C 1
ATOM 1121 O O . SER A 1 140 ? -6.055 -2.475 -11.172 1 95.62 140 SER A O 1
ATOM 1123 N N . TRP A 1 141 ? -4.105 -1.69 -10.406 1 97.06 141 TRP A N 1
ATOM 1124 C CA . TRP A 1 141 ? -4.035 -2.688 -9.344 1 97.06 141 TRP A CA 1
ATOM 1125 C C . TRP A 1 141 ? -5.23 -2.574 -8.406 1 97.06 141 TRP A C 1
ATOM 1127 O O . TRP A 1 141 ? -5.832 -3.582 -8.023 1 97.06 141 TRP A O 1
ATOM 1137 N N . ASP A 1 142 ? -5.598 -1.306 -8.047 1 96.31 142 ASP A N 1
ATOM 1138 C CA . ASP A 1 142 ? -6.738 -1.096 -7.156 1 96.31 142 ASP A CA 1
ATOM 1139 C C . ASP A 1 142 ? -8 -1.727 -7.73 1 96.31 142 ASP A C 1
ATOM 1141 O O . ASP A 1 142 ? -8.742 -2.412 -7.016 1 96.31 142 ASP A O 1
ATOM 1145 N N . ASP A 1 143 ? -8.203 -1.5 -8.977 1 96.5 143 ASP A N 1
ATOM 1146 C CA . ASP A 1 143 ? -9.359 -2.078 -9.656 1 96.5 143 ASP A CA 1
ATOM 1147 C C . ASP A 1 143 ? -9.289 -3.604 -9.664 1 96.5 143 ASP A C 1
ATOM 1149 O O . ASP A 1 143 ? -10.289 -4.277 -9.43 1 96.5 143 ASP A O 1
ATOM 1153 N N . PHE A 1 144 ? -8.148 -4.137 -9.961 1 97.38 144 PHE A N 1
ATOM 1154 C CA . PHE A 1 144 ? -7.961 -5.582 -10.008 1 97.38 144 PHE A CA 1
ATOM 1155 C C . PHE A 1 144 ? -8.234 -6.207 -8.648 1 97.38 144 PHE A C 1
ATOM 1157 O O . PHE A 1 144 ? -8.922 -7.223 -8.555 1 97.38 144 PHE A O 1
ATOM 1164 N N . PHE A 1 145 ? -7.672 -5.539 -7.582 1 98.38 145 PHE A N 1
ATOM 1165 C CA . PHE A 1 145 ? -7.801 -6.078 -6.234 1 98.38 145 PHE A CA 1
ATOM 1166 C C . PHE A 1 145 ? -9.266 -6.148 -5.82 1 98.38 145 PHE A C 1
ATOM 1168 O O . PHE A 1 145 ? -9.758 -7.215 -5.441 1 98.38 145 PHE A O 1
ATOM 1175 N N . TYR A 1 146 ? -9.938 -5.086 -5.941 1 97.62 146 TYR A N 1
ATOM 1176 C CA . TYR A 1 146 ? -11.289 -5.004 -5.391 1 97.62 146 TYR A CA 1
ATOM 1177 C C . TYR A 1 146 ? -12.305 -5.648 -6.328 1 97.62 146 TYR A C 1
ATOM 1179 O O . TYR A 1 146 ? -13.266 -6.266 -5.875 1 97.62 146 TYR A O 1
ATOM 1187 N N . ASN A 1 147 ? -12.031 -5.613 -7.605 1 95.88 147 ASN A N 1
ATOM 1188 C CA . ASN A 1 147 ? -13.086 -5.984 -8.539 1 95.88 147 ASN A CA 1
ATOM 1189 C C . ASN A 1 147 ? -12.781 -7.309 -9.234 1 95.88 147 ASN A C 1
ATOM 1191 O O . ASN A 1 147 ? -13.633 -7.844 -9.953 1 95.88 147 ASN A O 1
ATOM 1195 N N . LYS A 1 148 ? -11.641 -7.828 -9.062 1 96.19 148 LYS A N 1
ATOM 1196 C CA . LYS A 1 148 ? -11.344 -9.133 -9.648 1 96.19 148 LYS A CA 1
ATOM 1197 C C . LYS A 1 148 ? -10.977 -10.148 -8.578 1 96.19 148 LYS A C 1
ATOM 1199 O O . LYS A 1 148 ? -11.68 -11.148 -8.398 1 96.19 148 LYS A O 1
ATOM 1204 N N . ILE A 1 149 ? -9.922 -9.852 -7.777 1 97.69 149 ILE A N 1
ATOM 1205 C CA . ILE A 1 149 ? -9.453 -10.789 -6.758 1 97.69 149 ILE A CA 1
ATOM 1206 C C . ILE A 1 149 ? -10.555 -11.016 -5.727 1 97.69 149 ILE A C 1
ATOM 1208 O O . ILE A 1 149 ? -10.977 -12.148 -5.492 1 97.69 149 ILE A O 1
ATOM 1212 N N . MET A 1 150 ? -11.062 -9.898 -5.195 1 97.62 150 MET A N 1
ATOM 1213 C CA . MET A 1 150 ? -12.016 -10 -4.098 1 97.62 150 MET A CA 1
ATOM 1214 C C . MET A 1 150 ? -13.383 -10.453 -4.609 1 97.62 150 MET A C 1
ATOM 1216 O O . MET A 1 150 ? -14.258 -10.82 -3.818 1 97.62 150 MET A O 1
ATOM 1220 N N . GLN A 1 151 ? -13.516 -10.469 -5.957 1 95.12 151 GLN A N 1
ATOM 1221 C CA . GLN A 1 151 ? -14.773 -10.93 -6.551 1 95.12 151 GLN A CA 1
ATOM 1222 C C . GLN A 1 151 ? -14.625 -12.32 -7.148 1 95.12 151 GLN A C 1
ATOM 1224 O O . GLN A 1 151 ? -15.562 -12.859 -7.738 1 95.12 151 GLN A O 1
ATOM 1229 N N . ASN A 1 152 ? -13.492 -12.898 -7.027 1 94.81 152 ASN A N 1
ATOM 1230 C CA . ASN A 1 152 ? -13.219 -14.25 -7.516 1 94.81 152 ASN A CA 1
ATOM 1231 C C . ASN A 1 152 ? -13.414 -14.352 -9.023 1 94.81 152 ASN A C 1
ATOM 1233 O O . ASN A 1 152 ? -14.039 -15.289 -9.508 1 94.81 152 ASN A O 1
ATOM 1237 N N . THR A 1 153 ? -12.945 -13.352 -9.75 1 93.31 153 THR A N 1
ATOM 1238 C CA . THR A 1 153 ? -13.094 -13.352 -11.195 1 93.31 153 THR A CA 1
ATOM 1239 C C . THR A 1 153 ? -11.727 -13.297 -11.883 1 93.31 153 THR A C 1
ATOM 1241 O O . THR A 1 153 ? -11.57 -12.641 -12.914 1 93.31 153 THR A O 1
ATOM 1244 N N . ILE A 1 154 ? -10.773 -13.852 -11.25 1 95.5 154 ILE A N 1
ATOM 1245 C CA . ILE A 1 154 ? -9.461 -14.023 -11.867 1 95.5 154 ILE A CA 1
ATOM 1246 C C . ILE A 1 154 ? -9.367 -15.406 -12.5 1 95.5 154 ILE A C 1
ATOM 1248 O O . ILE A 1 154 ? -10.281 -16.219 -12.375 1 95.5 154 ILE A O 1
ATOM 1252 N N . GLU A 1 155 ? -8.273 -15.656 -13.266 1 93.19 155 GLU A N 1
ATOM 1253 C CA . GLU A 1 155 ? -8.047 -16.984 -13.805 1 93.19 155 GLU A CA 1
ATOM 1254 C C . GLU A 1 155 ? -8.055 -18.047 -12.703 1 93.19 155 GLU A C 1
ATOM 1256 O O . GLU A 1 155 ? -7.41 -17.875 -11.672 1 93.19 155 GLU A O 1
ATOM 1261 N N . SER A 1 156 ? -8.867 -19.094 -12.859 1 94.06 156 SER A N 1
ATOM 1262 C CA . SER A 1 156 ? -9.07 -20.188 -11.906 1 94.06 156 SER A CA 1
ATOM 1263 C C . SER A 1 156 ? -9.859 -19.719 -10.695 1 94.06 156 SER A C 1
ATOM 1265 O O . SER A 1 156 ? -9.961 -20.438 -9.695 1 94.06 156 SER A O 1
ATOM 1267 N N . ASN A 1 157 ? -10.359 -18.516 -10.711 1 93.94 157 ASN A N 1
ATOM 1268 C CA . ASN A 1 157 ? -11.367 -17.906 -9.859 1 93.94 157 ASN A CA 1
ATOM 1269 C C . ASN A 1 157 ? -10.805 -17.531 -8.492 1 93.94 157 ASN A C 1
ATOM 1271 O O . ASN A 1 157 ? -10.539 -16.359 -8.227 1 93.94 157 ASN A O 1
ATOM 1275 N N . ASN A 1 158 ? -10.562 -18.562 -7.75 1 96.44 158 ASN A N 1
ATOM 1276 C CA . ASN A 1 158 ? -10.195 -18.297 -6.363 1 96.44 158 ASN A CA 1
ATOM 1277 C C . ASN A 1 158 ? -9.031 -19.172 -5.91 1 96.44 158 ASN A C 1
ATOM 1279 O O . ASN A 1 158 ? -9.078 -20.391 -6.062 1 96.44 158 ASN A O 1
ATOM 1283 N N . PHE A 1 159 ? -8.07 -18.562 -5.344 1 98.19 159 PHE A N 1
ATOM 1284 C CA . PHE A 1 159 ? -6.84 -19.188 -4.887 1 98.19 159 PHE A CA 1
ATOM 1285 C C . PHE A 1 159 ? -7.141 -20.328 -3.924 1 98.19 159 PHE A C 1
ATOM 1287 O O . PHE A 1 159 ? -6.645 -21.453 -4.105 1 98.19 159 PHE A O 1
ATOM 1294 N N . PHE A 1 160 ? -7.961 -20.125 -2.973 1 98.25 160 PHE A N 1
ATOM 1295 C CA . PHE A 1 160 ? -8.172 -21.109 -1.914 1 98.25 160 PHE A CA 1
ATOM 1296 C C . PHE A 1 160 ? -9.164 -22.172 -2.357 1 98.25 160 PHE A C 1
ATOM 1298 O O . PHE A 1 160 ? -9.055 -23.328 -1.957 1 98.25 160 PHE A O 1
ATOM 1305 N N . ASP A 1 161 ? -10.086 -21.75 -3.236 1 96.94 161 ASP A N 1
ATOM 1306 C CA . ASP A 1 161 ? -11.023 -22.75 -3.75 1 96.94 161 ASP A CA 1
ATOM 1307 C C . ASP A 1 161 ? -10.297 -23.797 -4.605 1 96.94 161 ASP A C 1
ATOM 1309 O O . ASP A 1 161 ? -10.766 -24.922 -4.746 1 96.94 161 ASP A O 1
ATOM 1313 N N . TRP A 1 162 ? -9.203 -23.422 -5.168 1 97.38 162 TRP A N 1
ATOM 1314 C CA . TRP A 1 162 ? -8.383 -24.359 -5.906 1 97.38 162 TRP A CA 1
ATOM 1315 C C . TRP A 1 162 ? -7.488 -25.172 -4.957 1 97.38 162 TRP A C 1
ATOM 1317 O O . TRP A 1 162 ? -7.422 -26.391 -5.047 1 97.38 162 TRP A O 1
ATOM 1327 N N . HIS A 1 163 ? -6.871 -24.484 -4.023 1 98.5 163 HIS A N 1
ATOM 1328 C CA . HIS A 1 163 ? -5.824 -25.078 -3.197 1 98.5 163 HIS A CA 1
ATOM 1329 C C . HIS A 1 163 ? -6.418 -26.031 -2.156 1 98.5 163 HIS A C 1
ATOM 1331 O O . HIS A 1 163 ? -5.902 -27.125 -1.948 1 98.5 163 HIS A O 1
ATOM 1337 N N . LEU A 1 164 ? -7.496 -25.656 -1.528 1 98.38 164 LEU A N 1
ATOM 1338 C CA . LEU A 1 164 ? -7.926 -26.344 -0.319 1 98.38 164 LEU A CA 1
ATOM 1339 C C . LEU A 1 164 ? -8.461 -27.734 -0.65 1 98.38 164 LEU A C 1
ATOM 1341 O O . LEU A 1 164 ? -8.164 -28.703 0.053 1 98.38 164 LEU A O 1
ATOM 1345 N N . PRO A 1 165 ? -9.242 -27.891 -1.731 1 97.38 165 PRO A N 1
ATOM 1346 C CA . PRO A 1 165 ? -9.641 -29.266 -2.072 1 97.38 165 PRO A CA 1
ATOM 1347 C C . PRO A 1 165 ? -8.453 -30.172 -2.385 1 97.38 165 PRO A C 1
ATOM 1349 O O . PRO A 1 165 ? -8.445 -31.344 -1.994 1 97.38 165 PRO A O 1
ATOM 1352 N N . TRP A 1 166 ? -7.434 -29.734 -3.061 1 98 166 TRP A N 1
ATOM 1353 C CA . TRP A 1 166 ? -6.23 -30.516 -3.322 1 98 166 TRP A CA 1
ATOM 1354 C C . TRP A 1 166 ? -5.469 -30.781 -2.031 1 98 166 TRP A C 1
ATOM 1356 O O . TRP A 1 166 ? -4.988 -31.906 -1.812 1 98 166 TRP A O 1
ATOM 1366 N N . TRP A 1 167 ? -5.391 -29.781 -1.179 1 98.31 167 TRP A N 1
ATOM 1367 C CA . TRP A 1 167 ? -4.68 -29.906 0.088 1 98.31 167 TRP A CA 1
ATOM 1368 C C . TRP A 1 167 ? -5.324 -30.969 0.977 1 98.31 167 TRP A C 1
ATOM 1370 O O . TRP A 1 167 ? -4.625 -31.781 1.58 1 98.31 167 TRP A O 1
ATOM 1380 N N . GLU A 1 168 ? -6.605 -30.922 1.03 1 97.44 168 GLU A N 1
ATOM 1381 C CA . GLU A 1 168 ? -7.32 -31.922 1.818 1 97.44 168 GLU A CA 1
ATOM 1382 C C . GLU A 1 168 ? -7.023 -33.344 1.322 1 97.44 168 GLU A C 1
ATOM 1384 O O . GLU A 1 168 ? -6.801 -34.25 2.123 1 97.44 168 GLU A O 1
ATOM 1389 N N . ARG A 1 169 ? -6.992 -33.531 0.071 1 96.94 169 ARG A N 1
ATOM 1390 C CA . ARG A 1 169 ? -6.711 -34.844 -0.517 1 96.94 169 ARG A CA 1
ATOM 1391 C C . ARG A 1 169 ? -5.266 -35.25 -0.261 1 96.94 169 ARG A C 1
ATOM 1393 O O . ARG A 1 169 ? -4.988 -36.438 0.003 1 96.94 169 ARG A O 1
ATOM 1400 N N . TYR A 1 170 ? -4.414 -34.281 -0.3 1 97 170 TYR A N 1
ATOM 1401 C CA . TYR A 1 170 ? -3.006 -34.562 -0.025 1 97 170 TYR A CA 1
ATOM 1402 C C . TYR A 1 170 ? -2.795 -34.938 1.434 1 97 170 TYR A C 1
ATOM 1404 O O . TYR A 1 170 ? -2.191 -35.969 1.725 1 97 170 TYR A O 1
ATOM 1412 N N . LYS A 1 171 ? -3.367 -34.156 2.297 1 95.94 171 LYS A N 1
ATOM 1413 C CA . LYS A 1 171 ? -3.145 -34.344 3.727 1 95.94 171 LYS A CA 1
ATOM 1414 C C . LYS A 1 171 ? -3.801 -35.656 4.215 1 95.94 171 LYS A C 1
ATOM 1416 O O . LYS A 1 171 ? -3.291 -36.312 5.129 1 95.94 171 LYS A O 1
ATOM 1421 N N . SER A 1 172 ? -4.875 -36.031 3.592 1 95.19 172 SER A N 1
ATOM 1422 C CA . SER A 1 172 ? -5.609 -37.219 4.02 1 95.19 172 SER A CA 1
ATOM 1423 C C . SER A 1 172 ? -5.023 -38.5 3.404 1 95.19 172 SER A C 1
ATOM 1425 O O . SER A 1 172 ? -5.465 -39.594 3.713 1 95.19 172 SER A O 1
ATOM 1427 N N . GLY A 1 173 ? -4.098 -38.344 2.479 1 93.94 173 GLY A N 1
ATOM 1428 C CA . GLY A 1 173 ? -3.469 -39.5 1.858 1 93.94 173 GLY A CA 1
ATOM 1429 C C . GLY A 1 173 ? -4.258 -40.031 0.684 1 93.94 173 GLY A C 1
ATOM 1430 O O . GLY A 1 173 ? -3.943 -41.125 0.168 1 93.94 173 GLY A O 1
ATOM 1431 N N . GLN A 1 174 ? -5.172 -39.281 0.233 1 92.44 174 GLN A N 1
ATOM 1432 C CA . GLN A 1 174 ? -5.98 -39.719 -0.897 1 92.44 174 GLN A CA 1
ATOM 1433 C C . GLN A 1 174 ? -5.191 -39.656 -2.201 1 92.44 174 GLN A C 1
ATOM 1435 O O . GLN A 1 174 ? -5.543 -40.312 -3.184 1 92.44 174 GLN A O 1
ATOM 1440 N N . VAL A 1 175 ? -4.238 -38.781 -2.285 1 91.69 175 VAL A N 1
ATOM 1441 C CA . VAL A 1 175 ? -3.277 -38.719 -3.383 1 91.69 175 VAL A CA 1
ATOM 1442 C C . VAL A 1 175 ? -1.94 -39.312 -2.922 1 91.69 175 VAL A C 1
ATOM 1444 O O . VAL A 1 175 ? -1.059 -38.562 -2.482 1 91.69 175 VAL A O 1
ATOM 1447 N N . PRO A 1 176 ? -1.771 -40.594 -3.084 1 88 176 PRO A N 1
ATOM 1448 C CA . PRO A 1 176 ? -0.67 -41.281 -2.408 1 88 176 PRO A CA 1
ATOM 1449 C C . PRO A 1 176 ? 0.694 -40.938 -3.008 1 88 176 PRO A C 1
ATOM 1451 O O . PRO A 1 176 ? 1.718 -41.094 -2.334 1 88 176 PRO A O 1
ATOM 1454 N N . ARG A 1 177 ? 0.792 -40.594 -4.211 1 95.12 177 ARG A N 1
ATOM 1455 C CA . ARG A 1 177 ? 2.043 -40.281 -4.883 1 95.12 177 ARG A CA 1
ATOM 1456 C C . ARG A 1 177 ? 2.129 -38.781 -5.18 1 95.12 177 ARG A C 1
ATOM 1458 O O . ARG A 1 177 ? 2.15 -38.375 -6.344 1 95.12 177 ARG A O 1
ATOM 1465 N N . ALA A 1 178 ? 2.221 -38.062 -4.039 1 97.56 178 ALA A N 1
ATOM 1466 C CA . ALA A 1 178 ? 2.164 -36.625 -4.223 1 97.56 178 ALA A CA 1
ATOM 1467 C C . ALA A 1 178 ? 3.305 -35.906 -3.482 1 97.56 178 ALA A C 1
ATOM 1469 O O . ALA A 1 178 ? 3.732 -36.375 -2.42 1 97.56 178 ALA A O 1
ATOM 1470 N N . LEU A 1 179 ? 3.844 -34.875 -4.047 1 98.38 179 LEU A N 1
ATOM 1471 C CA . LEU A 1 179 ? 4.828 -33.969 -3.484 1 98.38 179 LEU A CA 1
ATOM 1472 C C . LEU A 1 179 ? 4.281 -32.531 -3.438 1 98.38 179 LEU A C 1
ATOM 1474 O O . LEU A 1 179 ? 3.844 -32 -4.457 1 98.38 179 LEU A O 1
ATOM 1478 N N . TRP A 1 180 ? 4.191 -31.984 -2.24 1 98.44 180 TRP A N 1
ATOM 1479 C CA . TRP A 1 180 ? 3.703 -30.625 -2.062 1 98.44 180 TRP A CA 1
ATOM 1480 C C . TRP A 1 180 ? 4.859 -29.656 -1.804 1 98.44 180 TRP A C 1
ATOM 1482 O O . TRP A 1 180 ? 5.559 -29.781 -0.795 1 98.44 180 TRP A O 1
ATOM 1492 N N . LEU A 1 181 ? 5.082 -28.734 -2.672 1 98.31 181 LEU A N 1
ATOM 1493 C CA . LEU A 1 181 ? 6.191 -27.781 -2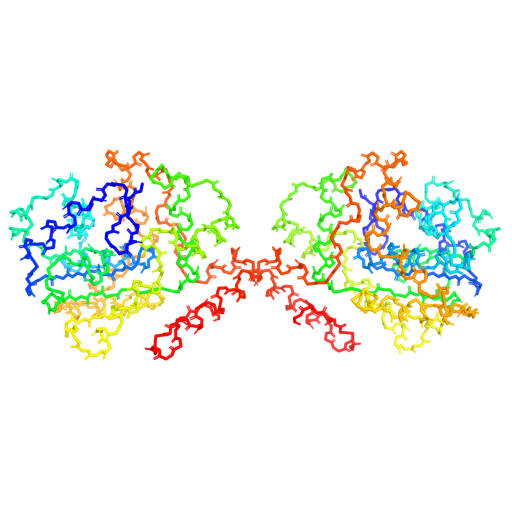.57 1 98.31 181 LEU A CA 1
ATOM 1494 C C . LEU A 1 181 ? 5.676 -26.359 -2.488 1 98.31 181 LEU A C 1
ATOM 1496 O O . LEU A 1 181 ? 4.586 -26.047 -2.977 1 98.31 181 LEU A O 1
ATOM 1500 N N . HIS A 1 182 ? 6.441 -25.531 -1.819 1 97.88 182 HIS A N 1
ATOM 1501 C CA . HIS A 1 182 ? 6.246 -24.094 -1.853 1 97.88 182 HIS A CA 1
ATOM 1502 C C . HIS A 1 182 ? 7.238 -23.422 -2.799 1 97.88 182 HIS A C 1
ATOM 1504 O O . HIS A 1 182 ? 8.438 -23.703 -2.748 1 97.88 182 HIS A O 1
ATOM 1510 N N . TYR A 1 183 ? 6.695 -22.578 -3.633 1 96.81 183 TYR A N 1
ATOM 1511 C CA . TYR A 1 183 ? 7.539 -21.828 -4.551 1 96.81 183 TYR A CA 1
ATOM 1512 C C . TYR A 1 183 ? 8.688 -21.156 -3.807 1 96.81 183 TYR A C 1
ATOM 1514 O O . TYR A 1 183 ? 9.82 -21.141 -4.281 1 96.81 183 TYR A O 1
ATOM 1522 N N . GLU A 1 184 ? 8.391 -20.594 -2.66 1 96.38 184 GLU A N 1
ATOM 1523 C CA . GLU A 1 184 ? 9.383 -19.891 -1.854 1 96.38 184 GLU A CA 1
ATOM 1524 C C . GLU A 1 184 ? 10.547 -20.812 -1.487 1 96.38 184 GLU A C 1
ATOM 1526 O O . GLU A 1 184 ? 11.703 -20.375 -1.461 1 96.38 184 GLU A O 1
ATOM 1531 N N . ASP A 1 185 ? 10.266 -22.031 -1.233 1 95.62 185 ASP A N 1
ATOM 1532 C CA . ASP A 1 185 ? 11.312 -22.984 -0.903 1 95.62 185 ASP A CA 1
ATOM 1533 C C . ASP A 1 185 ? 12.164 -23.312 -2.129 1 95.62 185 ASP A C 1
ATOM 1535 O O . ASP A 1 185 ? 13.375 -23.5 -2.021 1 95.62 185 ASP A O 1
ATOM 1539 N N . ILE A 1 186 ? 11.508 -23.438 -3.268 1 96.75 186 ILE A N 1
ATOM 1540 C CA . ILE A 1 186 ? 12.211 -23.75 -4.504 1 96.75 186 ILE A CA 1
ATOM 1541 C C . ILE A 1 186 ? 13.242 -22.672 -4.801 1 96.75 186 ILE A C 1
ATOM 1543 O O . ILE A 1 186 ? 14.414 -22.969 -5.066 1 96.75 186 ILE A O 1
ATOM 1547 N N . ILE A 1 187 ? 12.828 -21.453 -4.699 1 93.31 187 ILE A N 1
ATOM 1548 C CA . ILE A 1 187 ? 13.734 -20.375 -5.09 1 93.31 187 ILE A CA 1
ATOM 1549 C C . ILE A 1 187 ? 14.781 -20.156 -3.996 1 93.31 187 ILE A C 1
ATOM 1551 O O . ILE A 1 187 ? 15.906 -19.734 -4.277 1 93.31 187 ILE A O 1
ATOM 1555 N N . ALA A 1 188 ? 14.453 -20.438 -2.758 1 93.75 188 ALA A N 1
ATOM 1556 C CA . ALA A 1 188 ? 15.398 -20.281 -1.654 1 93.75 188 ALA A CA 1
ATOM 1557 C C . ALA A 1 188 ? 16.5 -21.328 -1.721 1 93.75 188 ALA A C 1
ATOM 1559 O O . ALA A 1 188 ? 17.641 -21.062 -1.306 1 93.75 188 ALA A O 1
ATOM 1560 N N . ASP A 1 189 ? 16.156 -22.5 -2.172 1 96.75 189 ASP A N 1
ATOM 1561 C CA . ASP A 1 189 ? 17.078 -23.609 -2.295 1 96.75 189 ASP A CA 1
ATOM 1562 C C . ASP A 1 189 ? 16.781 -24.438 -3.545 1 96.75 189 ASP A C 1
ATOM 1564 O O . ASP A 1 189 ? 16.312 -25.578 -3.447 1 96.75 189 ASP A O 1
ATOM 1568 N N . MET A 1 190 ? 17.25 -23.922 -4.66 1 97 190 MET A N 1
ATOM 1569 C CA . MET A 1 190 ? 16.938 -24.547 -5.945 1 97 190 MET A CA 1
ATOM 1570 C C . MET A 1 190 ? 17.578 -25.922 -6.051 1 97 190 MET A C 1
ATOM 1572 O O . MET A 1 190 ? 16.891 -26.906 -6.359 1 97 190 MET A O 1
ATOM 1576 N N . PRO A 1 191 ? 18.859 -26.078 -5.652 1 98.31 191 PRO A N 1
ATOM 1577 C CA . PRO A 1 191 ? 19.438 -27.422 -5.746 1 98.31 191 PRO A CA 1
ATOM 1578 C C . PRO A 1 191 ? 18.719 -28.438 -4.852 1 98.31 191 PRO A C 1
ATOM 1580 O O . PRO A 1 191 ? 18.484 -29.578 -5.273 1 98.31 191 PRO A O 1
ATOM 1583 N N . GLY A 1 192 ? 18.422 -27.984 -3.656 1 98.5 192 GLY A N 1
ATOM 1584 C CA . GLY A 1 192 ? 17.688 -28.875 -2.77 1 98.5 192 GLY A CA 1
ATOM 1585 C C . GLY A 1 192 ? 16.328 -29.281 -3.324 1 98.5 192 GLY A C 1
ATOM 1586 O O . GLY A 1 192 ? 15.938 -30.438 -3.205 1 98.5 192 GLY A O 1
ATOM 1587 N N . SER A 1 193 ? 15.648 -28.359 -3.922 1 98.44 193 SER A N 1
ATOM 1588 C CA . SER A 1 193 ? 14.344 -28.656 -4.504 1 98.44 193 SER A CA 1
ATOM 1589 C C . SER A 1 193 ? 14.469 -29.562 -5.723 1 98.44 193 SER A C 1
ATOM 1591 O O . SER A 1 193 ? 13.633 -30.453 -5.938 1 98.44 193 SER A O 1
ATOM 1593 N N . VAL A 1 194 ? 15.469 -29.328 -6.539 1 98.69 194 VAL A N 1
ATOM 1594 C CA . VAL A 1 194 ? 15.727 -30.203 -7.684 1 98.69 194 VAL A CA 1
ATOM 1595 C C . VAL A 1 194 ? 15.953 -31.625 -7.211 1 98.69 194 VAL A C 1
ATOM 1597 O O . VAL A 1 194 ? 15.406 -32.562 -7.777 1 98.69 194 VAL A O 1
ATOM 1600 N N . ARG A 1 195 ? 16.719 -31.828 -6.176 1 98.62 195 ARG A N 1
ATOM 1601 C CA . ARG A 1 195 ? 16.984 -33.156 -5.617 1 98.62 195 ARG A CA 1
ATOM 1602 C C . ARG A 1 195 ? 15.688 -33.812 -5.137 1 98.62 195 ARG A C 1
ATOM 1604 O O . ARG A 1 195 ? 15.438 -34.969 -5.41 1 98.62 195 ARG A O 1
ATOM 1611 N N . LYS A 1 196 ? 14.859 -33 -4.445 1 98.5 196 LYS A N 1
ATOM 1612 C CA . LYS A 1 196 ? 13.586 -33.5 -3.939 1 98.5 196 LYS A CA 1
ATOM 1613 C C . LYS A 1 196 ? 12.688 -33.969 -5.082 1 98.5 196 LYS A C 1
ATOM 1615 O O . LYS A 1 196 ? 12.062 -35.031 -4.988 1 98.5 196 LYS A O 1
ATOM 1620 N N . ILE A 1 197 ? 12.648 -33.219 -6.098 1 98.75 197 ILE A N 1
ATOM 1621 C CA . ILE A 1 197 ? 11.82 -33.531 -7.254 1 98.75 197 ILE A CA 1
ATOM 1622 C C . ILE A 1 197 ? 12.391 -34.75 -7.965 1 98.75 197 ILE A C 1
ATOM 1624 O O . ILE A 1 197 ? 11.641 -35.656 -8.344 1 98.75 197 ILE A O 1
ATOM 1628 N N . ALA A 1 198 ? 13.68 -34.844 -8.141 1 98.62 198 ALA A N 1
ATOM 1629 C CA . ALA A 1 198 ? 14.32 -36 -8.766 1 98.62 198 ALA A CA 1
ATOM 1630 C C . ALA A 1 198 ? 14.008 -37.281 -8 1 98.62 198 ALA A C 1
ATOM 1632 O O . ALA A 1 198 ? 13.625 -38.312 -8.602 1 98.62 198 ALA A O 1
ATOM 1633 N N . ASP A 1 199 ? 14.18 -37.188 -6.711 1 98.19 199 ASP A N 1
ATOM 1634 C CA . ASP A 1 199 ? 13.891 -38.344 -5.867 1 98.19 199 ASP A CA 1
ATOM 1635 C C . ASP A 1 199 ? 12.43 -38.781 -6.004 1 98.19 199 ASP A C 1
ATOM 1637 O O . ASP A 1 199 ? 12.141 -39.969 -6.102 1 98.19 199 ASP A O 1
ATOM 1641 N N . PHE A 1 200 ? 11.609 -37.844 -5.98 1 98.25 200 PHE A N 1
ATOM 1642 C CA . PHE A 1 200 ? 10.18 -38.125 -6.109 1 98.25 200 PHE A CA 1
ATOM 1643 C C . PHE A 1 200 ? 9.883 -38.812 -7.438 1 98.25 200 PHE A C 1
ATOM 1645 O O . PHE A 1 200 ? 9.008 -39.656 -7.516 1 98.25 200 PHE A O 1
ATOM 1652 N N . MET A 1 201 ? 10.602 -38.344 -8.484 1 97.69 201 MET A N 1
ATOM 1653 C CA . MET A 1 201 ? 10.414 -38.875 -9.82 1 97.69 201 MET A CA 1
ATOM 1654 C C . MET A 1 201 ? 11.07 -40.25 -9.938 1 97.69 201 MET A C 1
ATOM 1656 O O . MET A 1 201 ? 10.906 -40.938 -10.953 1 97.69 201 MET A O 1
ATOM 1660 N N . GLY A 1 202 ? 11.844 -40.625 -8.969 1 96.5 202 GLY A N 1
ATOM 1661 C CA . GLY A 1 202 ? 12.555 -41.906 -9.008 1 96.5 202 GLY A CA 1
ATOM 1662 C C . GLY A 1 202 ? 13.812 -41.875 -9.852 1 96.5 202 GLY A C 1
ATOM 1663 O O . GLY A 1 202 ? 14.211 -42.875 -10.43 1 96.5 202 GLY A O 1
ATOM 1664 N N . LYS A 1 203 ? 14.344 -40.719 -9.883 1 96.19 203 LYS A N 1
ATOM 1665 C CA . LYS A 1 203 ? 15.547 -40.562 -10.695 1 96.19 203 LYS A CA 1
ATOM 1666 C C . LYS A 1 203 ? 16.781 -40.438 -9.812 1 96.19 203 LYS A C 1
ATOM 1668 O O . LYS A 1 203 ? 16.812 -39.594 -8.906 1 96.19 203 LYS A O 1
ATOM 1673 N N . ASP A 1 204 ? 17.703 -41.25 -10.133 1 95.12 204 ASP A N 1
ATOM 1674 C CA . ASP A 1 204 ? 19 -41.156 -9.461 1 95.12 204 ASP A CA 1
ATOM 1675 C C . ASP A 1 204 ? 19.938 -40.25 -10.242 1 95.12 204 ASP A C 1
ATOM 1677 O O . ASP A 1 204 ? 20.531 -40.656 -11.242 1 95.12 204 ASP A O 1
ATOM 1681 N N . VAL A 1 205 ? 20.031 -39.062 -9.742 1 96.31 205 VAL A N 1
ATOM 1682 C CA . VAL A 1 205 ? 20.844 -38.094 -10.477 1 96.31 205 VAL A CA 1
ATOM 1683 C C . VAL A 1 205 ? 22.031 -37.656 -9.617 1 96.31 205 VAL A C 1
ATOM 1685 O O . VAL A 1 205 ? 21.922 -37.562 -8.391 1 96.31 205 VAL A O 1
ATOM 1688 N N . SER A 1 206 ? 23.156 -37.344 -10.242 1 97.75 206 SER A N 1
ATOM 1689 C CA . SER A 1 206 ? 24.375 -36.906 -9.555 1 97.75 206 SER A CA 1
ATOM 1690 C C . SER A 1 206 ? 24.219 -35.5 -9.023 1 97.75 206 SER A C 1
ATOM 1692 O O . SER A 1 206 ? 23.312 -34.75 -9.438 1 97.75 206 SER A O 1
ATOM 1694 N N . ASP A 1 207 ? 25.109 -35.188 -8.125 1 97.75 207 ASP A N 1
ATOM 1695 C CA . ASP A 1 207 ? 25.141 -33.844 -7.605 1 97.75 207 ASP A CA 1
ATOM 1696 C C . ASP A 1 207 ? 25.438 -32.844 -8.719 1 97.75 207 ASP A C 1
ATOM 1698 O O . ASP A 1 207 ? 24.938 -31.703 -8.688 1 97.75 207 ASP A O 1
ATOM 1702 N N . GLU A 1 208 ? 26.188 -33.281 -9.602 1 97.69 208 GLU A N 1
ATOM 1703 C CA . GLU A 1 208 ? 26.516 -32.406 -10.734 1 97.69 208 GLU A CA 1
ATOM 1704 C C . GLU A 1 208 ? 25.281 -32.125 -11.586 1 97.69 208 GLU A C 1
ATOM 1706 O O . GLU A 1 208 ? 25.062 -31 -12.016 1 97.69 208 GLU A O 1
ATOM 1711 N N . THR A 1 209 ? 24.531 -33.156 -11.812 1 98 209 THR A N 1
ATOM 1712 C CA . THR A 1 209 ? 23.297 -32.969 -12.578 1 98 209 THR A CA 1
ATOM 1713 C C . THR A 1 209 ? 22.328 -32.062 -11.836 1 98 209 THR A C 1
ATOM 1715 O O . THR A 1 209 ? 21.703 -31.188 -12.445 1 98 209 THR A O 1
ATOM 1718 N N . VAL A 1 210 ? 22.25 -32.219 -10.547 1 98.5 210 VAL A N 1
ATOM 1719 C CA . VAL A 1 210 ? 21.375 -31.391 -9.727 1 98.5 210 VAL A CA 1
ATOM 1720 C C . VAL A 1 210 ? 21.797 -29.922 -9.844 1 98.5 210 VAL A C 1
ATOM 1722 O O . VAL A 1 210 ? 20.953 -29.047 -10.047 1 98.5 210 VAL A O 1
ATOM 1725 N N . ALA A 1 211 ? 23.047 -29.703 -9.742 1 98.19 211 ALA A N 1
ATOM 1726 C CA . ALA A 1 211 ? 23.562 -28.328 -9.82 1 98.19 211 ALA A CA 1
ATOM 1727 C C . ALA A 1 211 ? 23.281 -27.703 -11.18 1 98.19 211 ALA A C 1
ATOM 1729 O O . ALA A 1 211 ? 22.938 -26.516 -11.266 1 98.19 211 ALA A O 1
ATOM 1730 N N . GLU A 1 212 ? 23.406 -28.516 -12.195 1 98.06 212 GLU A N 1
ATOM 1731 C CA . GLU A 1 212 ? 23.172 -28 -13.555 1 98.06 212 GLU A CA 1
ATOM 1732 C C . GLU A 1 212 ? 21.703 -27.688 -13.789 1 98.06 212 GLU A C 1
ATOM 1734 O O . GLU A 1 212 ? 21.375 -26.656 -14.375 1 98.06 212 GLU A O 1
ATOM 1739 N N . VAL A 1 213 ? 20.891 -28.562 -13.375 1 98.56 213 VAL A N 1
ATOM 1740 C CA . VAL A 1 213 ? 19.453 -28.344 -13.508 1 98.56 213 VAL A CA 1
ATOM 1741 C C . VAL A 1 213 ? 19.062 -27.094 -12.734 1 98.56 213 VAL A C 1
ATOM 1743 O O . VAL A 1 213 ? 18.297 -26.25 -13.242 1 98.56 213 VAL A O 1
ATOM 1746 N N . ALA A 1 214 ? 19.594 -26.938 -11.523 1 98.44 214 ALA A N 1
ATOM 1747 C CA . ALA A 1 214 ? 19.312 -25.766 -10.703 1 98.44 214 ALA A CA 1
ATOM 1748 C C . ALA A 1 214 ? 19.75 -24.484 -11.406 1 98.44 214 ALA A C 1
ATOM 1750 O O . ALA A 1 214 ? 18.984 -23.516 -11.484 1 98.44 214 ALA A O 1
ATOM 1751 N N . ARG A 1 215 ? 20.891 -24.516 -11.914 1 97.62 215 ARG A N 1
ATOM 1752 C CA . ARG A 1 215 ? 21.422 -23.344 -12.602 1 97.62 215 ARG A CA 1
ATOM 1753 C C . ARG A 1 215 ? 20.562 -22.953 -13.797 1 97.62 215 ARG A C 1
ATOM 1755 O O . ARG A 1 215 ? 20.219 -21.781 -13.977 1 97.62 215 ARG A O 1
ATOM 1762 N N . MET A 1 216 ? 20.156 -23.922 -14.578 1 97.31 216 MET A N 1
ATOM 1763 C CA . MET A 1 216 ? 19.422 -23.672 -15.812 1 97.31 216 MET A CA 1
ATOM 1764 C C . MET A 1 216 ? 17.969 -23.344 -15.523 1 97.31 216 MET A C 1
ATOM 1766 O O . MET A 1 216 ? 17.219 -22.953 -16.422 1 97.31 216 MET A O 1
ATOM 1770 N N . SER A 1 217 ? 17.578 -23.453 -14.25 1 96.75 217 SER A N 1
ATOM 1771 C CA . SER A 1 217 ? 16.172 -23.234 -13.906 1 96.75 217 SER A CA 1
ATOM 1772 C C . SER A 1 217 ? 15.992 -21.922 -13.141 1 96.75 217 SER A C 1
ATOM 1774 O O . SER A 1 217 ? 14.883 -21.609 -12.703 1 96.75 217 SER A O 1
ATOM 1776 N N . THR A 1 218 ? 17.078 -21.188 -13 1 94.25 218 THR A N 1
ATOM 1777 C CA . THR A 1 218 ? 16.953 -19.859 -12.406 1 94.25 218 THR A CA 1
ATOM 1778 C C . THR A 1 218 ? 16.234 -18.906 -13.359 1 94.25 218 THR A C 1
ATOM 1780 O O . THR A 1 218 ? 16.234 -19.109 -14.57 1 94.25 218 THR A O 1
ATOM 1783 N N . LEU A 1 219 ? 15.625 -17.953 -12.75 1 90.38 219 LEU A N 1
ATOM 1784 C CA . LEU A 1 219 ? 14.891 -16.969 -13.531 1 90.38 219 LEU A CA 1
ATOM 1785 C C . LEU A 1 219 ? 15.789 -16.328 -14.586 1 90.38 219 LEU A C 1
ATOM 1787 O O . LEU A 1 219 ? 15.398 -16.234 -15.758 1 90.38 219 LEU A O 1
ATOM 1791 N N . ASP A 1 220 ? 16.953 -15.906 -14.203 1 89.38 220 ASP A N 1
ATOM 1792 C CA . ASP A 1 220 ? 17.891 -15.258 -15.125 1 89.38 220 ASP A CA 1
ATOM 1793 C C . ASP A 1 220 ? 18.266 -16.203 -16.266 1 89.38 220 ASP A C 1
ATOM 1795 O O . ASP A 1 220 ? 18.297 -15.797 -17.438 1 89.38 220 ASP A O 1
ATOM 1799 N N . SER A 1 221 ? 18.516 -17.406 -15.945 1 93.12 221 SER A N 1
ATOM 1800 C CA . SER A 1 221 ? 18.906 -18.391 -16.953 1 93.12 221 SER A CA 1
ATOM 1801 C C . SER A 1 221 ? 17.75 -18.672 -17.906 1 93.12 221 SER A C 1
ATOM 1803 O O . SER A 1 221 ? 17.953 -18.766 -19.125 1 93.12 221 SER A O 1
ATOM 1805 N N . MET A 1 222 ? 16.578 -18.797 -17.391 1 92.5 222 MET A N 1
ATOM 1806 C CA . MET A 1 222 ? 15.43 -19.125 -18.219 1 92.5 222 MET A CA 1
ATOM 1807 C C . MET A 1 222 ? 15.078 -17.953 -19.141 1 92.5 222 MET A C 1
ATOM 1809 O O . MET A 1 222 ? 14.703 -18.156 -20.297 1 92.5 222 MET A O 1
ATOM 1813 N N . LYS A 1 223 ? 15.203 -16.75 -18.656 1 87.38 223 LYS A N 1
ATOM 1814 C CA . LYS A 1 223 ? 14.945 -15.578 -19.469 1 87.38 223 LYS A CA 1
ATOM 1815 C C . LYS A 1 223 ? 15.883 -15.523 -20.672 1 87.38 223 LYS A C 1
ATOM 1817 O O . LYS A 1 223 ? 15.508 -15.023 -21.734 1 87.38 223 LYS A O 1
ATOM 1822 N N . LYS A 1 224 ? 17.062 -16.062 -20.516 1 89.81 224 LYS A N 1
ATOM 1823 C CA . LYS A 1 224 ? 18.078 -16.016 -21.562 1 89.81 224 LYS A CA 1
ATOM 1824 C C . LYS A 1 224 ? 17.984 -17.219 -22.484 1 89.81 224 LYS A C 1
ATOM 1826 O O . LYS A 1 224 ? 18.656 -17.266 -23.516 1 89.81 224 LYS A O 1
ATOM 1831 N N . ASN A 1 225 ? 17.172 -18.203 -22.094 1 90.56 225 ASN A N 1
ATOM 1832 C CA . ASN A 1 225 ? 17.031 -19.422 -22.875 1 90.56 225 ASN A CA 1
ATOM 1833 C C . ASN A 1 225 ? 15.742 -19.422 -23.688 1 90.56 225 ASN A C 1
ATOM 1835 O O . ASN A 1 225 ? 14.656 -19.594 -23.141 1 90.56 225 ASN A O 1
ATOM 1839 N N . PRO A 1 226 ? 15.766 -19.312 -24.938 1 87.44 226 PRO A N 1
ATOM 1840 C CA . PRO A 1 226 ? 14.555 -19.25 -25.766 1 87.44 226 PRO A CA 1
ATOM 1841 C C . PRO A 1 226 ? 13.711 -20.516 -25.656 1 87.44 226 PRO A C 1
ATOM 1843 O O . PRO A 1 226 ? 12.516 -20.5 -25.953 1 87.44 226 PRO A O 1
ATOM 1846 N N . LEU A 1 227 ? 14.32 -21.625 -25.234 1 90.12 227 LEU A N 1
ATOM 1847 C CA . LEU A 1 227 ? 13.602 -22.875 -25.125 1 90.12 227 LEU A CA 1
ATOM 1848 C C . LEU A 1 227 ? 12.953 -23.016 -23.75 1 90.12 227 LEU A C 1
ATOM 1850 O O . LEU A 1 227 ? 12.305 -24.031 -23.453 1 90.12 227 LEU A O 1
ATOM 1854 N N . ALA A 1 228 ? 13.172 -22 -22.969 1 83.5 228 ALA A N 1
ATOM 1855 C CA . ALA A 1 228 ? 12.586 -22.031 -21.641 1 83.5 228 ALA A CA 1
ATOM 1856 C C . ALA A 1 228 ? 11.812 -20.734 -21.359 1 83.5 228 ALA A C 1
ATOM 1858 O O . ALA A 1 228 ? 11.148 -20.625 -20.328 1 83.5 228 ALA A O 1
ATOM 1859 N N . ASP A 1 229 ? 11.938 -19.891 -22.328 1 69.62 229 ASP A N 1
ATOM 1860 C CA . ASP A 1 229 ? 11.258 -18.625 -22.141 1 69.62 229 ASP A CA 1
ATOM 1861 C C . ASP A 1 229 ? 9.781 -18.719 -22.516 1 69.62 229 ASP A C 1
ATOM 1863 O O . ASP A 1 229 ? 9.367 -19.688 -23.172 1 69.62 229 ASP A O 1
ATOM 1867 N N . CYS A 1 230 ? 8.914 -18.094 -21.797 1 60.72 230 CYS A N 1
ATOM 1868 C CA . CYS A 1 230 ? 7.48 -18.219 -22.047 1 60.72 230 CYS A CA 1
ATOM 1869 C C . CYS A 1 230 ? 7.047 -17.219 -23.125 1 60.72 230 CYS A C 1
ATOM 1871 O O . CYS A 1 230 ? 5.859 -16.922 -23.25 1 60.72 230 CYS A O 1
ATOM 1873 N N . LYS A 1 231 ? 8.086 -16.656 -23.812 1 54.38 231 LYS A N 1
ATOM 1874 C CA . LYS A 1 231 ? 7.707 -15.75 -24.891 1 54.38 231 LYS A CA 1
ATOM 1875 C C . LYS A 1 231 ? 6.891 -16.484 -25.953 1 54.38 231 LYS A C 1
ATOM 1877 O O . LYS A 1 231 ? 6.117 -15.852 -26.688 1 54.38 231 LYS A O 1
ATOM 1882 N N . TRP A 1 232 ? 7.23 -17.766 -26.078 1 44.62 232 TRP A N 1
ATOM 1883 C CA . TRP A 1 232 ? 6.711 -18.609 -27.156 1 44.62 232 TRP A CA 1
ATOM 1884 C C . TRP A 1 232 ? 5.188 -18.672 -27.109 1 44.62 232 TRP A C 1
ATOM 1886 O O . TRP A 1 232 ? 4.535 -18.938 -28.125 1 44.62 232 TRP A O 1
ATOM 1896 N N . ILE A 1 233 ? 4.703 -18.766 -25.859 1 47.88 233 ILE A N 1
ATOM 1897 C CA . ILE A 1 233 ? 3.244 -18.75 -25.859 1 47.88 233 ILE A CA 1
ATOM 1898 C C . ILE A 1 233 ? 2.734 -17.609 -26.719 1 47.88 233 ILE A C 1
ATOM 1900 O O . ILE A 1 233 ? 1.646 -17.688 -27.297 1 47.88 233 ILE A O 1
ATOM 1904 N N . THR A 1 234 ? 3.619 -16.656 -26.766 1 41.91 234 THR A N 1
ATOM 1905 C CA . THR A 1 234 ? 3.248 -15.5 -27.578 1 41.91 234 THR A CA 1
ATOM 1906 C C . THR A 1 234 ? 3.418 -15.797 -29.062 1 41.91 234 THR A C 1
ATOM 1908 O O . THR A 1 234 ? 2.945 -15.039 -29.906 1 41.91 234 THR A O 1
ATOM 1911 N N . ALA A 1 235 ? 4.289 -16.719 -29.344 1 40.25 235 ALA A N 1
ATOM 1912 C CA . ALA A 1 235 ? 4.547 -16.938 -30.766 1 40.25 235 ALA A CA 1
ATOM 1913 C C . ALA A 1 235 ? 3.42 -17.75 -31.422 1 40.25 235 ALA A C 1
ATOM 1915 O O . ALA A 1 235 ? 3.324 -17.812 -32.656 1 40.25 235 ALA A O 1
ATOM 1916 N N . SER A 1 236 ? 2.814 -18.547 -30.594 1 39.19 236 SER A N 1
ATOM 1917 C CA . SER A 1 236 ? 1.699 -19.203 -31.281 1 39.19 236 SER A CA 1
ATOM 1918 C C . SER A 1 236 ? 0.582 -18.219 -31.578 1 39.19 236 SER A C 1
ATOM 1920 O O . SER A 1 236 ? 0.536 -17.125 -31.016 1 39.19 236 SER A O 1
ATOM 1922 N N . GLU A 1 237 ? -0.173 -18.484 -32.625 1 42.34 237 GLU A N 1
ATOM 1923 C CA . GLU A 1 237 ? -1.333 -17.703 -33.031 1 42.34 237 GLU A CA 1
ATOM 1924 C C . GLU A 1 237 ? -2.092 -17.156 -31.812 1 42.34 237 GLU A C 1
ATOM 1926 O O . GLU A 1 237 ? -2.758 -16.125 -31.906 1 42.34 237 GLU A O 1
ATOM 1931 N N . HIS A 1 238 ? -1.913 -17.719 -30.734 1 43.44 238 HIS A N 1
ATOM 1932 C CA . HIS A 1 238 ? -2.643 -17.312 -29.547 1 43.44 238 HIS A CA 1
ATOM 1933 C C . HIS A 1 238 ? -1.832 -16.312 -28.719 1 43.44 238 HIS A C 1
ATOM 1935 O O . HIS A 1 238 ? -2.34 -15.75 -27.75 1 43.44 238 HIS A O 1
ATOM 1941 N N . ALA A 1 239 ? -0.583 -16.234 -29 1 44.84 239 ALA A N 1
ATOM 1942 C CA . ALA A 1 239 ? 0.371 -15.273 -28.438 1 44.84 239 ALA A CA 1
ATOM 1943 C C . ALA A 1 239 ? -0.108 -13.844 -28.641 1 44.84 239 ALA A C 1
ATOM 1945 O O . ALA A 1 239 ? 0.093 -12.984 -27.781 1 44.84 239 ALA A O 1
ATOM 1946 N N . THR A 1 240 ? -0.585 -13.719 -29.906 1 44.53 240 THR A N 1
ATOM 1947 C CA . THR A 1 240 ? -1.043 -12.367 -30.219 1 44.53 240 THR A CA 1
ATOM 1948 C C . THR A 1 240 ? -1.983 -11.852 -29.125 1 44.53 240 THR A C 1
ATOM 1950 O O . THR A 1 240 ? -2.09 -10.648 -28.906 1 44.53 240 THR A O 1
ATOM 1953 N N . GLU A 1 241 ? -2.607 -12.773 -28.484 1 45.97 241 GLU A N 1
ATOM 1954 C CA . GLU A 1 241 ? -3.627 -12.406 -27.516 1 45.97 241 GLU A CA 1
ATOM 1955 C C . GLU A 1 241 ? -3.004 -12.109 -26.156 1 45.97 241 GLU A C 1
ATOM 1957 O O . GLU A 1 241 ? -3.592 -11.398 -25.344 1 45.97 241 GLU A O 1
ATOM 1962 N N . GLN A 1 242 ? -1.845 -12.68 -25.984 1 51.16 242 GLN A N 1
ATOM 1963 C CA . GLN A 1 242 ? -1.325 -12.547 -24.625 1 51.16 242 GLN A CA 1
ATOM 1964 C C . GLN A 1 242 ? -0.441 -11.312 -24.5 1 51.16 242 GLN A C 1
ATOM 1966 O O . GLN A 1 242 ? -0.15 -10.867 -23.391 1 51.16 242 GLN A O 1
ATOM 1971 N N . GLY A 1 243 ? -0.376 -10.5 -25.516 1 49.12 243 GLY A N 1
ATOM 1972 C CA . GLY A 1 243 ? 0.4 -9.273 -25.438 1 49.12 243 GLY A CA 1
ATOM 1973 C C . GLY A 1 243 ? 1.864 -9.516 -25.125 1 49.12 243 GLY A C 1
ATOM 1974 O O . GLY A 1 243 ? 2.291 -10.656 -24.969 1 49.12 243 GLY A O 1
ATOM 1975 N N . ASP A 1 244 ? 2.846 -8.57 -25.359 1 47.62 244 ASP A N 1
ATOM 1976 C CA . ASP A 1 244 ? 4.297 -8.57 -25.234 1 47.62 244 ASP A CA 1
ATOM 1977 C C . ASP A 1 244 ? 4.711 -8.664 -23.766 1 47.62 244 ASP A C 1
ATOM 1979 O O . ASP A 1 244 ? 5.895 -8.555 -23.438 1 47.62 244 ASP A O 1
ATOM 1983 N N . ALA A 1 245 ? 3.674 -8.875 -22.953 1 52.41 245 ALA A N 1
ATOM 1984 C CA . ALA A 1 245 ? 4.176 -8.758 -21.594 1 52.41 245 ALA A CA 1
ATOM 1985 C C . ALA A 1 245 ? 4.977 -9.992 -21.188 1 52.41 245 ALA A C 1
ATOM 1987 O O . ALA A 1 245 ? 4.582 -11.117 -21.5 1 52.41 245 ALA A O 1
ATOM 1988 N N . GLN A 1 246 ? 6.176 -9.82 -20.688 1 61.06 246 GLN A N 1
ATOM 1989 C CA . GLN A 1 246 ? 7.109 -10.852 -20.234 1 61.06 246 GLN A CA 1
ATOM 1990 C C . GLN A 1 246 ? 6.465 -11.758 -19.188 1 61.06 246 GLN A C 1
ATOM 1992 O O . GLN A 1 246 ? 5.953 -11.281 -18.172 1 61.06 246 GLN A O 1
ATOM 1997 N N . HIS A 1 247 ? 6.254 -13.023 -19.531 1 69.44 247 HIS A N 1
ATOM 1998 C CA . HIS A 1 247 ? 5.695 -14 -18.609 1 69.44 247 HIS A CA 1
ATOM 1999 C C . HIS A 1 247 ? 6.57 -14.156 -17.375 1 69.44 247 HIS A C 1
ATOM 2001 O O . HIS A 1 247 ? 6.066 -14.141 -16.25 1 69.44 247 HIS A O 1
ATOM 2007 N N . LEU A 1 248 ? 7.875 -14.297 -17.641 1 74.44 248 LEU A N 1
ATOM 2008 C CA . LEU A 1 248 ? 8.836 -14.297 -16.547 1 74.44 248 LEU A CA 1
ATOM 2009 C C . LEU A 1 248 ? 9.258 -12.875 -16.188 1 74.44 248 LEU A C 1
ATOM 2011 O O . LEU A 1 248 ? 9.953 -12.219 -16.969 1 74.44 248 LEU A O 1
ATOM 2015 N N . ARG A 1 249 ? 8.875 -12.336 -15.18 1 76.81 249 ARG A N 1
ATOM 2016 C CA . ARG A 1 249 ? 9.125 -10.945 -14.812 1 76.81 249 ARG A CA 1
ATOM 2017 C C . ARG A 1 249 ? 10.133 -10.844 -13.68 1 76.81 249 ARG A C 1
ATOM 2019 O O . ARG A 1 249 ? 11.344 -10.938 -13.906 1 76.81 249 ARG A O 1
ATOM 2026 N N . ARG A 1 250 ? 9.664 -10.734 -12.562 1 76.69 250 ARG A N 1
ATOM 2027 C CA . ARG A 1 250 ? 10.547 -10.438 -11.43 1 76.69 250 ARG A CA 1
ATOM 2028 C C . ARG A 1 250 ? 10.727 -11.664 -10.539 1 76.69 250 ARG A C 1
ATOM 2030 O O . ARG A 1 250 ? 11.766 -11.828 -9.906 1 76.69 250 ARG A O 1
ATOM 2037 N N . GLY A 1 251 ? 9.742 -12.625 -10.664 1 75.5 251 GLY A N 1
ATOM 2038 C CA . GLY A 1 251 ? 9.805 -13.734 -9.727 1 75.5 251 GLY A CA 1
ATOM 2039 C C . GLY A 1 251 ? 10.078 -13.297 -8.305 1 75.5 251 GLY A C 1
ATOM 2040 O O . GLY A 1 251 ? 9.859 -12.133 -7.953 1 75.5 251 GLY A O 1
ATOM 2041 N N . GLY A 1 252 ? 10.375 -14.305 -7.434 1 82.62 252 GLY A N 1
ATOM 2042 C CA . GLY A 1 252 ? 10.812 -13.977 -6.086 1 82.62 252 GLY A CA 1
ATOM 2043 C C . GLY A 1 252 ? 9.672 -13.945 -5.082 1 82.62 252 GLY A C 1
ATOM 2044 O O . GLY A 1 252 ? 8.531 -14.266 -5.418 1 82.62 252 GLY A O 1
ATOM 2045 N N . LYS A 1 253 ? 10.07 -13.648 -3.859 1 89.19 253 LYS A N 1
ATOM 2046 C CA . LYS A 1 253 ? 9.133 -13.602 -2.742 1 89.19 253 LYS A CA 1
ATOM 2047 C C . LYS A 1 253 ? 9.148 -12.234 -2.072 1 89.19 253 LYS A C 1
ATOM 2049 O O . LYS A 1 253 ? 10.188 -11.57 -2.02 1 89.19 253 LYS A O 1
ATOM 2054 N N . GLY A 1 254 ? 7.953 -11.859 -1.657 1 91.62 254 GLY A N 1
ATOM 2055 C CA . GLY A 1 254 ? 7.859 -10.648 -0.853 1 91.62 254 GLY A CA 1
ATOM 2056 C C . GLY A 1 254 ? 7.602 -9.398 -1.678 1 91.62 254 GLY A C 1
ATOM 2057 O O . GLY A 1 254 ? 7.43 -8.312 -1.127 1 91.62 254 GLY A O 1
ATOM 2058 N N . ASN A 1 255 ? 7.484 -9.523 -2.984 1 91.31 255 ASN A N 1
ATOM 2059 C CA . ASN A 1 255 ? 7.305 -8.383 -3.873 1 91.31 255 ASN A CA 1
ATOM 2060 C C . ASN A 1 255 ? 5.926 -7.746 -3.697 1 91.31 255 ASN A C 1
ATOM 2062 O O . ASN A 1 255 ? 5.715 -6.594 -4.082 1 91.31 255 ASN A O 1
ATOM 2066 N N . TRP A 1 256 ? 5.043 -8.484 -3.09 1 96.81 256 TRP A N 1
ATOM 2067 C CA . TRP A 1 256 ? 3.689 -7.977 -2.881 1 96.81 256 TRP A CA 1
ATOM 2068 C C . TRP A 1 256 ? 3.705 -6.723 -2.016 1 96.81 256 TRP A C 1
ATOM 2070 O O . TRP A 1 256 ? 2.834 -5.859 -2.146 1 96.81 256 TRP A O 1
ATOM 2080 N N . LYS A 1 257 ? 4.703 -6.516 -1.182 1 96.69 257 LYS A N 1
ATOM 2081 C CA . LYS A 1 257 ? 4.785 -5.375 -0.272 1 96.69 257 LYS A CA 1
ATOM 2082 C C . LYS A 1 257 ? 4.918 -4.066 -1.042 1 96.69 257 LYS A C 1
ATOM 2084 O O . LYS A 1 257 ? 4.605 -2.996 -0.516 1 96.69 257 LYS A O 1
ATOM 2089 N N . ASP A 1 258 ? 5.391 -4.141 -2.27 1 95.88 258 ASP A N 1
ATOM 2090 C CA . ASP A 1 258 ? 5.578 -2.953 -3.094 1 95.88 258 ASP A CA 1
ATOM 2091 C C . ASP A 1 258 ? 4.285 -2.568 -3.809 1 95.88 258 ASP A C 1
ATOM 2093 O O . ASP A 1 258 ? 4.203 -1.5 -4.418 1 95.88 258 ASP A O 1
ATOM 2097 N N . VAL A 1 259 ? 3.268 -3.459 -3.736 1 96.62 259 VAL A N 1
ATOM 2098 C CA . VAL A 1 259 ? 2.084 -3.262 -4.566 1 96.62 259 VAL A CA 1
ATOM 2099 C C . VAL A 1 259 ? 0.855 -3.078 -3.678 1 96.62 259 VAL A C 1
ATOM 2101 O O . VAL A 1 259 ? 0.077 -2.141 -3.869 1 96.62 259 VAL A O 1
ATOM 2104 N N . PHE A 1 260 ? 0.689 -3.92 -2.627 1 98.25 260 PHE A N 1
ATOM 2105 C CA . PHE A 1 260 ? -0.446 -3.832 -1.717 1 98.25 260 PHE A CA 1
ATOM 2106 C C . PHE A 1 260 ? -0.382 -2.553 -0.894 1 98.25 260 PHE A C 1
ATOM 2108 O O . PHE A 1 260 ? 0.649 -2.246 -0.292 1 98.25 260 PHE A O 1
ATOM 2115 N N . THR A 1 261 ? -1.455 -1.838 -0.956 1 97.75 261 THR A N 1
ATOM 2116 C CA . THR A 1 261 ? -1.571 -0.834 0.096 1 97.75 261 THR A CA 1
ATOM 2117 C C . THR A 1 261 ? -1.748 -1.496 1.459 1 97.75 261 THR A C 1
ATOM 2119 O O . THR A 1 261 ? -2.045 -2.689 1.542 1 97.75 261 THR A O 1
ATOM 2122 N N . VAL A 1 262 ? -1.58 -0.703 2.469 1 97.19 262 VAL A N 1
ATOM 2123 C CA . VAL A 1 262 ? -1.752 -1.224 3.82 1 97.19 262 VAL A CA 1
ATOM 2124 C C . VAL A 1 262 ? -3.182 -1.728 4.004 1 97.19 262 VAL A C 1
ATOM 2126 O O . VAL A 1 262 ? -3.398 -2.822 4.527 1 97.19 262 VAL A O 1
ATOM 2129 N N . ARG A 1 263 ? -4.148 -0.933 3.537 1 97 263 ARG A N 1
ATOM 2130 C CA . ARG A 1 263 ? -5.547 -1.335 3.662 1 97 263 ARG A CA 1
ATOM 2131 C C . ARG A 1 263 ? -5.812 -2.637 2.91 1 97 263 ARG A C 1
ATOM 2133 O O . ARG A 1 263 ? -6.465 -3.541 3.438 1 97 263 ARG A O 1
ATOM 2140 N N . GLN A 1 264 ? -5.316 -2.748 1.711 1 98.12 264 GLN A N 1
ATOM 2141 C CA . GLN A 1 264 ? -5.488 -3.963 0.921 1 98.12 264 GLN A CA 1
ATOM 2142 C C . GLN A 1 264 ? -4.871 -5.168 1.624 1 98.12 264 GLN A C 1
ATOM 2144 O O . GLN A 1 264 ? -5.453 -6.254 1.634 1 98.12 264 GLN A O 1
ATOM 2149 N N . ASN A 1 265 ? -3.65 -4.973 2.146 1 97.94 265 ASN A N 1
ATOM 2150 C CA . ASN A 1 265 ? -3.014 -6.043 2.902 1 97.94 265 ASN A CA 1
ATOM 2151 C C . ASN A 1 265 ? -3.875 -6.484 4.082 1 97.94 265 ASN A C 1
ATOM 2153 O O . ASN A 1 265 ? -4.004 -7.68 4.352 1 97.94 265 ASN A O 1
ATOM 2157 N N . GLU A 1 266 ? -4.434 -5.469 4.828 1 97.06 266 GLU A N 1
ATOM 2158 C CA . GLU A 1 266 ? -5.285 -5.801 5.969 1 97.06 266 GLU A CA 1
ATOM 2159 C C . GLU A 1 266 ? -6.492 -6.625 5.535 1 97.06 266 GLU A C 1
ATOM 2161 O O . GLU A 1 266 ? -6.816 -7.633 6.16 1 97.06 266 GLU A O 1
ATOM 2166 N N . ILE A 1 267 ? -7.121 -6.223 4.488 1 98 267 ILE A N 1
ATOM 2167 C CA . ILE A 1 267 ? -8.297 -6.91 3.959 1 98 267 ILE A CA 1
ATOM 2168 C C . ILE A 1 267 ? -7.914 -8.328 3.535 1 98 267 ILE A C 1
ATOM 2170 O O . ILE A 1 267 ? -8.57 -9.297 3.928 1 98 267 ILE A O 1
ATOM 2174 N N . PHE A 1 268 ? -6.863 -8.477 2.785 1 98.38 268 PHE A N 1
ATOM 2175 C CA . PHE A 1 268 ? -6.492 -9.758 2.211 1 98.38 268 PHE A CA 1
ATOM 2176 C C . PHE A 1 268 ? -5.949 -10.695 3.285 1 98.38 268 PHE A C 1
ATOM 2178 O O . PHE A 1 268 ? -6.164 -11.906 3.227 1 98.38 268 PHE A O 1
ATOM 2185 N N . THR A 1 269 ? -5.25 -10.141 4.266 1 97.56 269 THR A N 1
ATOM 2186 C CA . THR A 1 269 ? -4.785 -10.945 5.391 1 97.56 269 THR A CA 1
ATOM 2187 C C . THR A 1 269 ? -5.961 -11.562 6.141 1 97.56 269 THR A C 1
ATOM 2189 O O . THR A 1 269 ? -5.941 -12.75 6.469 1 97.56 269 THR A O 1
ATOM 2192 N N . ARG A 1 270 ? -6.953 -10.758 6.43 1 97.75 270 ARG A N 1
ATOM 2193 C CA . ARG A 1 270 ? -8.141 -11.281 7.094 1 97.75 270 ARG A CA 1
ATOM 2194 C C . ARG A 1 270 ? -8.797 -12.383 6.266 1 97.75 270 ARG A C 1
ATOM 2196 O O . ARG A 1 270 ? -9.203 -13.414 6.809 1 97.75 270 ARG A O 1
ATOM 2203 N N . TYR A 1 271 ? -8.883 -12.164 4.988 1 97.94 271 TYR A N 1
ATOM 2204 C CA . TYR A 1 271 ? -9.445 -13.148 4.07 1 97.94 271 TYR A CA 1
ATOM 2205 C C . TYR A 1 271 ? -8.648 -14.445 4.109 1 97.94 271 TYR A C 1
ATOM 2207 O O . TYR A 1 271 ? -9.219 -15.531 4.254 1 97.94 271 TYR A O 1
ATOM 2215 N N . CYS A 1 272 ? -7.297 -14.375 4.008 1 98 272 CYS A N 1
ATOM 2216 C CA . CYS A 1 272 ? -6.426 -15.539 4.039 1 98 272 CYS A CA 1
ATOM 2217 C C . CYS A 1 272 ? -6.562 -16.281 5.363 1 98 272 CYS A C 1
ATOM 2219 O O . CYS A 1 272 ? -6.676 -17.516 5.383 1 98 272 CYS A O 1
ATOM 2221 N N . ASP A 1 273 ? -6.574 -15.5 6.445 1 97.5 273 ASP A N 1
ATOM 2222 C CA . ASP A 1 273 ? -6.672 -16.109 7.77 1 97.5 273 ASP A CA 1
ATOM 2223 C C . ASP A 1 273 ? -7.969 -16.906 7.914 1 97.5 273 ASP A C 1
ATOM 2225 O O . ASP A 1 273 ? -7.965 -18.016 8.438 1 97.5 273 ASP A O 1
ATOM 2229 N N . GLU A 1 274 ? -9.031 -16.312 7.461 1 98.06 274 GLU A N 1
ATOM 2230 C CA . GLU A 1 274 ? -10.32 -16.984 7.539 1 98.06 274 GLU A CA 1
ATOM 2231 C C . GLU A 1 274 ? -10.328 -18.266 6.723 1 98.06 274 GLU A C 1
ATOM 2233 O O . GLU A 1 274 ? -10.812 -19.297 7.184 1 98.06 274 GLU A O 1
ATOM 2238 N N . ARG A 1 275 ? -9.781 -18.266 5.531 1 98 275 ARG A N 1
ATOM 2239 C CA . ARG A 1 275 ? -9.789 -19.406 4.633 1 98 275 ARG A CA 1
ATOM 2240 C C . ARG A 1 275 ? -8.844 -20.5 5.129 1 98 275 ARG A C 1
ATOM 2242 O O . ARG A 1 275 ? -9.086 -21.688 4.918 1 98 275 ARG A O 1
ATOM 2249 N N . LEU A 1 276 ? -7.789 -20.156 5.812 1 98.19 276 LEU A N 1
ATOM 2250 C CA . LEU A 1 276 ? -6.75 -21.109 6.211 1 98.19 276 LEU A CA 1
ATOM 2251 C C . LEU A 1 276 ? -7.055 -21.688 7.586 1 98.19 276 LEU A C 1
ATOM 2253 O O . LEU A 1 276 ? -6.43 -22.672 7.992 1 98.19 276 LEU A O 1
ATOM 2257 N N . LYS A 1 277 ? -8.047 -21.078 8.195 1 97.62 277 LYS A N 1
ATOM 2258 C CA . LYS A 1 277 ? -8.352 -21.516 9.555 1 97.62 277 LYS A CA 1
ATOM 2259 C C . LYS A 1 277 ? -8.633 -23.016 9.609 1 97.62 277 LYS A C 1
ATOM 2261 O O . LYS A 1 277 ? -9.484 -23.516 8.875 1 97.62 277 LYS A O 1
ATOM 2266 N N . GLY A 1 278 ? -7.844 -23.766 10.375 1 97.25 278 GLY A N 1
ATOM 2267 C CA . GLY A 1 278 ? -8.086 -25.172 10.617 1 97.25 278 GLY A CA 1
ATOM 2268 C C . GLY A 1 278 ? -7.559 -26.078 9.516 1 97.25 278 GLY A C 1
ATOM 2269 O O . GLY A 1 278 ? -7.703 -27.297 9.578 1 97.25 278 GLY A O 1
ATOM 2270 N N . THR A 1 279 ? -6.941 -25.594 8.453 1 97.62 279 THR A N 1
ATOM 2271 C CA . THR A 1 279 ? -6.547 -26.391 7.309 1 97.62 279 THR A CA 1
ATOM 2272 C C . THR A 1 279 ? -5.152 -26.984 7.516 1 97.62 279 THR A C 1
ATOM 2274 O O . THR A 1 279 ? -4.801 -28 6.906 1 97.62 279 THR A O 1
ATOM 2277 N N . GLY A 1 280 ? -4.332 -26.266 8.352 1 97.19 280 GLY A N 1
ATOM 2278 C CA . GLY A 1 280 ? -2.945 -26.672 8.531 1 97.19 280 GLY A CA 1
ATOM 2279 C C . GLY A 1 280 ? -2.029 -26.172 7.434 1 97.19 280 GLY A C 1
ATOM 2280 O O . GLY A 1 280 ? -0.807 -26.281 7.535 1 97.19 280 GLY A O 1
ATOM 2281 N N . LEU A 1 281 ? -2.561 -25.625 6.355 1 97.38 281 LEU A N 1
ATOM 2282 C CA . LEU A 1 281 ? -1.769 -25.016 5.293 1 97.38 281 LEU A CA 1
ATOM 2283 C C . LEU A 1 281 ? -1.282 -23.625 5.703 1 97.38 281 LEU A C 1
ATOM 2285 O O . LEU A 1 281 ? -2.053 -22.828 6.242 1 97.38 281 LEU A O 1
ATOM 2289 N N . THR A 1 282 ? 0.063 -23.375 5.539 1 96.06 282 THR A N 1
ATOM 2290 C CA . THR A 1 282 ? 0.657 -22.109 5.938 1 96.06 282 THR A CA 1
ATOM 2291 C C . THR A 1 282 ? 1.494 -21.531 4.801 1 96.06 282 THR A C 1
ATOM 2293 O O . THR A 1 282 ? 1.903 -22.25 3.891 1 96.06 282 THR A O 1
ATOM 2296 N N . TYR A 1 283 ? 1.674 -20.281 4.887 1 95.88 283 TYR A N 1
ATOM 2297 C CA . TYR A 1 283 ? 2.471 -19.609 3.867 1 95.88 283 TYR A CA 1
ATOM 2298 C C . TYR A 1 283 ? 3.508 -18.703 4.508 1 95.88 283 TYR A C 1
ATOM 2300 O O . TYR A 1 283 ? 3.287 -18.172 5.602 1 95.88 283 TYR A O 1
ATOM 2308 N N . ASP A 1 284 ? 4.574 -18.562 3.775 1 90.06 284 ASP A N 1
ATOM 2309 C CA . ASP A 1 284 ? 5.602 -17.578 4.066 1 90.06 284 ASP A CA 1
ATOM 2310 C C . ASP A 1 284 ? 5.391 -16.312 3.24 1 90.06 284 ASP A C 1
ATOM 2312 O O . ASP A 1 284 ? 5.574 -16.312 2.021 1 90.06 284 ASP A O 1
ATOM 2316 N N . TYR A 1 285 ? 5.102 -15.203 3.906 1 88.88 285 TYR A N 1
ATOM 2317 C CA . TYR A 1 285 ? 4.77 -13.992 3.166 1 88.88 285 TYR A CA 1
ATOM 2318 C C . TYR A 1 285 ? 6.004 -13.117 2.973 1 88.88 285 TYR A C 1
ATOM 2320 O O . TYR A 1 285 ? 5.918 -12.031 2.396 1 88.88 285 TYR A O 1
ATOM 2328 N N . GLY A 1 286 ? 7.102 -13.742 3.25 1 73.62 286 GLY A N 1
ATOM 2329 C CA . GLY A 1 286 ? 8.344 -13.016 3.055 1 73.62 286 GLY A CA 1
ATOM 2330 C C . GLY A 1 286 ? 8.609 -11.977 4.129 1 73.62 286 GLY A C 1
ATOM 2331 O O . GLY A 1 286 ? 9.242 -10.953 3.867 1 73.62 286 GLY A O 1
ATOM 2332 N N . GLU A 1 287 ? 7.973 -12.055 5.344 1 60.56 287 GLU A N 1
ATOM 2333 C CA . GLU A 1 287 ? 8.258 -11.109 6.418 1 60.56 287 GLU A CA 1
ATOM 2334 C C . GLU A 1 287 ? 9.68 -11.297 6.953 1 60.56 287 GLU A C 1
ATOM 2336 O O . GLU A 1 287 ? 10.227 -12.398 6.891 1 60.56 287 GLU A O 1
ATOM 2341 N N . MET B 1 1 ? 9.992 27.656 -5.238 1 77.69 1 MET B N 1
ATOM 2342 C CA . MET B 1 1 ? 10.211 27.344 -3.83 1 77.69 1 MET B CA 1
ATOM 2343 C C . MET B 1 1 ? 11.359 28.172 -3.26 1 77.69 1 MET B C 1
ATOM 2345 O O . MET B 1 1 ? 12.234 28.625 -4 1 77.69 1 MET B O 1
ATOM 2349 N N . SER B 1 2 ? 11.117 28.594 -1.981 1 77.5 2 SER B N 1
ATOM 2350 C CA . SER B 1 2 ? 12.133 29.375 -1.289 1 77.5 2 SER B CA 1
ATOM 2351 C C . SER B 1 2 ? 12.758 28.594 -0.146 1 77.5 2 SER B C 1
ATOM 2353 O O . SER B 1 2 ? 12.047 28.062 0.713 1 77.5 2 SER B O 1
ATOM 2355 N N . MET B 1 3 ? 14.07 28.438 -0.235 1 80.06 3 MET B N 1
ATOM 2356 C CA . MET B 1 3 ? 14.805 27.781 0.848 1 80.06 3 MET B CA 1
ATOM 2357 C C . MET B 1 3 ? 15.258 28.797 1.89 1 80.06 3 MET B C 1
ATOM 2359 O O . MET B 1 3 ? 15.922 29.781 1.559 1 80.06 3 MET B O 1
ATOM 2363 N N . MET B 1 4 ? 14.883 28.531 3.088 1 82 4 MET B N 1
ATOM 2364 C CA . MET B 1 4 ? 15.211 29.453 4.176 1 82 4 MET B CA 1
ATOM 2365 C C . MET B 1 4 ? 16.469 29 4.914 1 82 4 MET B C 1
ATOM 2367 O O . MET B 1 4 ? 16.953 27.891 4.691 1 82 4 MET B O 1
ATOM 2371 N N . ASP B 1 5 ? 16.906 29.953 5.73 1 75.69 5 ASP B N 1
ATOM 2372 C CA . ASP B 1 5 ? 18.031 29.609 6.602 1 75.69 5 ASP B CA 1
ATOM 2373 C C . ASP B 1 5 ? 17.734 28.344 7.398 1 75.69 5 ASP B C 1
ATOM 2375 O O . ASP B 1 5 ? 16.625 28.156 7.887 1 75.69 5 ASP B O 1
ATOM 2379 N N . GLY B 1 6 ? 18.703 27.391 7.461 1 74.44 6 GLY B N 1
ATOM 2380 C CA . GLY B 1 6 ? 18.547 26.109 8.117 1 74.44 6 GLY B CA 1
ATOM 2381 C C . GLY B 1 6 ? 17.969 25.047 7.207 1 74.44 6 GLY B C 1
ATOM 2382 O O . GLY B 1 6 ? 17.688 23.922 7.648 1 74.44 6 GLY B O 1
ATOM 2383 N N . GLY B 1 7 ? 17.688 25.5 6.023 1 79.19 7 GLY B N 1
ATOM 2384 C CA . GLY B 1 7 ? 17.281 24.516 5.027 1 79.19 7 GLY B CA 1
ATOM 2385 C C . GLY B 1 7 ? 15.789 24.234 5.031 1 79.19 7 GLY B C 1
ATOM 2386 O O . GLY B 1 7 ? 15.359 23.125 4.703 1 79.19 7 GLY B O 1
ATOM 2387 N N . VAL B 1 8 ? 15.016 25.219 5.473 1 88.69 8 VAL B N 1
ATOM 2388 C CA . VAL B 1 8 ? 13.578 25 5.535 1 88.69 8 VAL B CA 1
ATOM 2389 C C . VAL B 1 8 ? 12.93 25.484 4.242 1 88.69 8 VAL B C 1
ATOM 2391 O O . VAL B 1 8 ? 13.211 26.594 3.773 1 88.69 8 VAL B O 1
ATOM 2394 N N . LEU B 1 9 ? 12.094 24.688 3.658 1 90.12 9 LEU B N 1
ATOM 2395 C CA . LEU B 1 9 ? 11.453 25 2.385 1 90.12 9 LEU B CA 1
ATOM 2396 C C . LEU B 1 9 ? 10.086 25.641 2.602 1 90.12 9 LEU B C 1
ATOM 2398 O O . LEU B 1 9 ? 9.25 25.094 3.318 1 90.12 9 LEU B O 1
ATOM 2402 N N . TYR B 1 10 ? 9.938 26.828 2.031 1 89.81 10 TYR B N 1
ATOM 2403 C CA . TYR B 1 10 ? 8.664 27.547 1.997 1 89.81 10 TYR B CA 1
ATOM 2404 C C . TYR B 1 10 ? 8.172 27.734 0.564 1 89.81 10 TYR B C 1
ATOM 2406 O O . TYR B 1 10 ? 8.93 27.516 -0.387 1 89.81 10 TYR B O 1
ATOM 2414 N N . PRO B 1 11 ? 6.875 28.016 0.462 1 87.44 11 PRO B N 1
ATOM 2415 C CA . PRO B 1 11 ? 6.441 28.438 -0.87 1 87.44 11 PRO B CA 1
ATOM 2416 C C . PRO B 1 11 ? 7.207 29.656 -1.378 1 87.44 11 PRO B C 1
ATOM 2418 O O . PRO B 1 11 ? 7.715 30.453 -0.58 1 87.44 11 PRO B O 1
ATOM 2421 N N . SER B 1 12 ? 7.215 29.875 -2.695 1 83.94 12 SER B N 1
ATOM 2422 C CA . SER B 1 12 ? 8.094 30.859 -3.322 1 83.94 12 SER B CA 1
ATOM 2423 C C . SER B 1 12 ? 7.727 32.281 -2.898 1 83.94 12 SER B C 1
ATOM 2425 O O . SER B 1 12 ? 8.578 33.156 -2.896 1 83.94 12 SER B O 1
ATOM 2427 N N . PHE B 1 13 ? 6.535 32.5 -2.416 1 85.5 13 PHE B N 1
ATOM 2428 C CA . PHE B 1 13 ? 6.102 33.844 -2.086 1 85.5 13 PHE B CA 1
ATOM 2429 C C . PHE B 1 13 ? 6.531 34.219 -0.674 1 85.5 13 PHE B C 1
ATOM 2431 O O . PHE B 1 13 ? 6.387 35.375 -0.261 1 85.5 13 PHE B O 1
ATOM 2438 N N . ILE B 1 14 ? 6.996 33.281 0.047 1 89.94 14 ILE B N 1
ATOM 2439 C CA . ILE B 1 14 ? 7.637 33.562 1.324 1 89.94 14 ILE B CA 1
ATOM 2440 C C . ILE B 1 14 ? 9.141 33.719 1.12 1 89.94 14 ILE B C 1
ATOM 2442 O O . ILE B 1 14 ? 9.836 32.75 0.771 1 89.94 14 ILE B O 1
ATOM 2446 N N . THR B 1 15 ? 9.68 34.875 1.393 1 90.31 15 THR B N 1
ATOM 2447 C CA . THR B 1 15 ? 11.078 35.125 1.09 1 90.31 15 THR B CA 1
ATOM 2448 C C . THR B 1 15 ? 11.922 35.156 2.365 1 90.31 15 THR B C 1
ATOM 2450 O O . THR B 1 15 ? 11.414 35.469 3.441 1 90.31 15 THR B O 1
ATOM 2453 N N . GLN B 1 16 ? 13.164 34.812 2.223 1 90.88 16 GLN B N 1
ATOM 2454 C CA . GLN B 1 16 ? 14.102 34.875 3.34 1 90.88 16 GLN B CA 1
ATOM 2455 C C . GLN B 1 16 ? 14.164 36.281 3.926 1 90.88 16 GLN B C 1
ATOM 2457 O O . GLN B 1 16 ? 14.227 36.438 5.145 1 90.88 16 GLN B O 1
ATOM 2462 N N . LYS B 1 17 ? 14.227 37.219 3.039 1 91.94 17 LYS B N 1
ATOM 2463 C CA . LYS B 1 17 ? 14.273 38.594 3.477 1 91.94 17 LYS B CA 1
ATOM 2464 C C . LYS B 1 17 ? 13.078 38.938 4.363 1 91.94 17 LYS B C 1
ATOM 2466 O O . LYS B 1 17 ? 13.234 39.531 5.434 1 91.94 17 LYS B O 1
ATOM 2471 N N . GLY B 1 18 ? 11.891 38.562 3.914 1 91.81 18 GLY B N 1
ATOM 2472 C CA . GLY B 1 18 ? 10.688 38.844 4.684 1 91.81 18 GLY B CA 1
ATOM 2473 C C . GLY B 1 18 ? 10.688 38.156 6.043 1 91.81 18 GLY B C 1
ATOM 2474 O O . GLY B 1 18 ? 10.328 38.781 7.047 1 91.81 18 GLY B O 1
ATOM 2475 N N . VAL B 1 19 ? 11.117 36.938 6.066 1 91.19 19 VAL B N 1
ATOM 2476 C CA . VAL B 1 19 ? 11.156 36.156 7.309 1 91.19 19 VAL B CA 1
ATOM 2477 C C . VAL B 1 19 ? 12.172 36.781 8.266 1 91.19 19 VAL B C 1
ATOM 2479 O O . VAL B 1 19 ? 11.922 36.906 9.469 1 91.19 19 VAL B O 1
ATOM 2482 N N . ASN B 1 20 ? 13.305 37.219 7.754 1 91.31 20 ASN B N 1
ATOM 2483 C CA . ASN B 1 20 ? 14.328 37.844 8.57 1 91.31 20 ASN B CA 1
ATOM 2484 C C . ASN B 1 20 ? 13.844 39.188 9.133 1 91.31 20 ASN B C 1
ATOM 2486 O O . ASN B 1 20 ? 14.117 39.5 10.289 1 91.31 20 ASN B O 1
ATOM 2490 N N . GLU B 1 21 ? 13.188 39.906 8.367 1 92.56 21 GLU B N 1
ATOM 2491 C CA . GLU B 1 21 ? 12.664 41.188 8.812 1 92.56 21 GLU B CA 1
ATOM 2492 C C . GLU B 1 21 ? 11.641 41 9.93 1 92.56 21 GLU B C 1
ATOM 2494 O O . GLU B 1 21 ? 11.633 41.781 10.898 1 92.56 21 GLU B O 1
ATOM 2499 N N . LEU B 1 22 ? 10.797 40.031 9.75 1 91.69 22 LEU B N 1
ATOM 2500 C CA . LEU B 1 22 ? 9.82 39.75 10.789 1 91.69 22 LEU B CA 1
ATOM 2501 C C . LEU B 1 22 ? 10.508 39.344 12.094 1 91.69 22 LEU B C 1
ATOM 2503 O O . LEU B 1 22 ? 10.086 39.781 13.172 1 91.69 22 LEU B O 1
ATOM 2507 N N . LYS B 1 23 ? 11.492 38.562 11.961 1 89.25 23 LYS B N 1
ATOM 2508 C CA . LYS B 1 23 ? 12.242 38.125 13.133 1 89.25 23 LYS B CA 1
ATOM 2509 C C . LYS B 1 23 ? 12.883 39.312 13.859 1 89.25 23 LYS B C 1
ATOM 2511 O O . LYS B 1 23 ? 12.836 39.375 15.086 1 89.25 23 LYS B O 1
ATOM 2516 N N . ASP B 1 24 ? 13.359 40.219 13.164 1 88.75 24 ASP B N 1
ATOM 2517 C CA . ASP B 1 24 ? 14.102 41.344 13.719 1 88.75 24 ASP B CA 1
ATOM 2518 C C . ASP B 1 24 ? 13.148 42.438 14.258 1 88.75 24 ASP B C 1
ATOM 2520 O O . ASP B 1 24 ? 13.523 43.219 15.125 1 88.75 24 ASP B O 1
ATOM 2524 N N . ALA B 1 25 ? 11.969 42.5 13.719 1 88 25 ALA B N 1
ATOM 2525 C CA . ALA B 1 25 ? 11.023 43.562 14.078 1 88 25 ALA B CA 1
ATOM 2526 C C . ALA B 1 25 ? 10.43 43.312 15.461 1 88 25 ALA B C 1
ATOM 2528 O O . ALA B 1 25 ? 9.938 44.25 16.109 1 88 25 ALA B O 1
ATOM 2529 N N . ASP B 1 26 ? 10.523 42.188 16.031 1 80.81 26 ASP B N 1
ATOM 2530 C CA . ASP B 1 26 ? 10.039 41.844 17.359 1 80.81 26 ASP B CA 1
ATOM 2531 C C . ASP B 1 26 ? 8.602 42.312 17.562 1 80.81 26 ASP B C 1
ATOM 2533 O O . ASP B 1 26 ? 8.312 43.031 18.531 1 80.81 26 ASP B O 1
ATOM 2537 N N . ILE B 1 27 ? 7.742 41.969 16.688 1 88.12 27 ILE B N 1
ATOM 2538 C CA . ILE B 1 27 ? 6.375 42.5 16.688 1 88.12 27 ILE B CA 1
ATOM 2539 C C . ILE B 1 27 ? 5.504 41.656 17.609 1 88.12 27 ILE B C 1
ATOM 2541 O O . ILE B 1 27 ? 4.379 42.031 17.938 1 88.12 27 ILE B O 1
ATOM 2545 N N . VAL B 1 28 ? 5.996 40.562 18.125 1 92.56 28 VAL B N 1
ATOM 2546 C CA . VAL B 1 28 ? 5.223 39.625 18.906 1 92.56 28 VAL B CA 1
ATOM 2547 C C . VAL B 1 28 ? 5.082 40.156 20.344 1 92.56 28 VAL B C 1
ATOM 2549 O O . VAL B 1 28 ? 6.047 40.625 20.938 1 92.56 28 VAL B O 1
ATOM 2552 N N . THR B 1 29 ? 3.906 40.062 20.891 1 93 29 THR B N 1
ATOM 2553 C CA . THR B 1 29 ? 3.633 40.531 22.25 1 93 29 THR B CA 1
ATOM 2554 C C . THR B 1 29 ? 2.932 39.438 23.062 1 93 29 THR B C 1
ATOM 2556 O O . THR B 1 29 ? 2.572 38.406 22.531 1 93 29 THR B O 1
ATOM 2559 N N . GLU B 1 30 ? 2.684 39.75 24.328 1 94.12 30 GLU B N 1
ATOM 2560 C CA . GLU B 1 30 ? 2.037 38.812 25.25 1 94.12 30 GLU B CA 1
ATOM 2561 C C . GLU B 1 30 ? 0.549 38.688 24.953 1 94.12 30 GLU B C 1
ATOM 2563 O O . GLU B 1 30 ? -0.105 37.75 25.406 1 94.12 30 GLU B O 1
ATOM 2568 N N . ASP B 1 31 ? 0.12 39.562 24.156 1 94 31 ASP B N 1
ATOM 2569 C CA . ASP B 1 31 ? -1.305 39.562 23.844 1 94 31 ASP B CA 1
ATOM 2570 C C . ASP B 1 31 ? -1.59 38.719 22.609 1 94 31 ASP B C 1
ATOM 2572 O O . ASP B 1 31 ? -2.75 38.469 22.281 1 94 31 ASP B O 1
ATOM 2576 N N . ASP B 1 32 ? -0.549 38.219 21.969 1 96.88 32 ASP B N 1
ATOM 2577 C CA . ASP B 1 32 ? -0.706 37.469 20.719 1 96.88 32 ASP B CA 1
ATOM 2578 C C . ASP B 1 32 ? -1.095 36.031 20.984 1 96.88 32 ASP B C 1
ATOM 2580 O O . ASP B 1 32 ? -0.689 35.438 22 1 96.88 32 ASP B O 1
ATOM 2584 N N . LEU B 1 33 ? -1.917 35.5 20.094 1 98 33 LEU B N 1
ATOM 2585 C CA . LEU B 1 33 ? -2.178 34.062 20 1 98 33 LEU B CA 1
ATOM 2586 C C . LEU B 1 33 ? -1.695 33.531 18.656 1 98 33 LEU B C 1
ATOM 2588 O O . LEU B 1 33 ? -2.062 34.031 17.609 1 98 33 LEU B O 1
ATOM 2592 N N . PHE B 1 34 ? -0.835 32.5 18.703 1 98.06 34 PHE B N 1
ATOM 2593 C CA . PHE B 1 34 ? -0.345 31.859 17.5 1 98.06 34 PHE B CA 1
ATOM 2594 C C . PHE B 1 34 ? -0.89 30.438 17.391 1 98.06 34 PHE B C 1
ATOM 2596 O O . PHE B 1 34 ? -0.874 29.688 18.375 1 98.06 34 PHE B O 1
ATOM 2603 N N . ILE B 1 35 ? -1.438 30.109 16.266 1 98.44 35 ILE B N 1
ATOM 2604 C CA . ILE B 1 35 ? -1.622 28.719 15.867 1 98.44 35 ILE B CA 1
ATOM 2605 C C . ILE B 1 35 ? -0.381 28.219 15.125 1 98.44 35 ILE B C 1
ATOM 2607 O O . ILE B 1 35 ? -0.077 28.703 14.031 1 98.44 35 ILE B O 1
ATOM 2611 N N . LEU B 1 36 ? 0.346 27.328 15.734 1 98.38 36 LEU B N 1
ATOM 2612 C CA . LEU B 1 36 ? 1.591 26.812 15.164 1 98.38 36 LEU B CA 1
ATOM 2613 C C . LEU B 1 36 ? 1.431 25.375 14.719 1 98.38 36 LEU B C 1
ATOM 2615 O O . LEU B 1 36 ? 1.169 24.484 15.531 1 98.38 36 LEU B O 1
ATOM 2619 N N . THR B 1 37 ? 1.578 25.172 13.438 1 98.25 37 THR B N 1
ATOM 2620 C CA . THR B 1 37 ? 1.419 23.844 12.867 1 98.25 37 THR B CA 1
ATOM 2621 C C . THR B 1 37 ? 2.475 23.594 11.797 1 98.25 37 THR B C 1
ATOM 2623 O O . THR B 1 37 ? 2.916 24.516 11.117 1 98.25 37 THR B O 1
ATOM 2626 N N . PHE B 1 38 ? 2.967 22.328 11.734 1 98.06 38 PHE B N 1
ATOM 2627 C CA . PHE B 1 38 ? 3.529 21.875 10.469 1 98.06 38 PHE B CA 1
ATOM 2628 C C . PHE B 1 38 ? 2.473 21.891 9.367 1 98.06 38 PHE B C 1
ATOM 2630 O O . PHE B 1 38 ? 1.302 21.594 9.625 1 98.06 38 PHE B O 1
ATOM 2637 N N . PRO B 1 39 ? 2.836 22.219 8.117 1 95.75 39 PRO B N 1
ATOM 2638 C CA . PRO B 1 39 ? 1.812 22.219 7.074 1 95.75 39 PRO B CA 1
ATOM 2639 C C . PRO B 1 39 ? 1.023 20.922 7.023 1 95.75 39 PRO B C 1
ATOM 2641 O O . PRO B 1 39 ? 1.605 19.828 7.129 1 95.75 39 PRO B O 1
ATOM 2644 N N . LYS B 1 40 ? -0.311 21.078 6.914 1 95.25 40 LYS B N 1
ATOM 2645 C CA . LYS B 1 40 ? -1.247 19.984 6.691 1 95.25 40 LYS B CA 1
ATOM 2646 C C . LYS B 1 40 ? -1.539 19.234 7.992 1 95.25 40 LYS B C 1
ATOM 2648 O O . LYS B 1 40 ? -1.971 18.078 7.965 1 95.25 40 LYS B O 1
ATOM 2653 N N . CYS B 1 41 ? -1.347 19.891 9.117 1 96.88 41 CYS B N 1
ATOM 2654 C CA . CYS B 1 41 ? -1.599 19.25 10.406 1 96.88 41 CYS B CA 1
ATOM 2655 C C . CYS B 1 41 ? -2.809 19.875 11.094 1 96.88 41 CYS B C 1
ATOM 2657 O O . CYS B 1 41 ? -2.803 20.078 12.312 1 96.88 41 CYS B O 1
ATOM 2659 N N . GLY B 1 42 ? 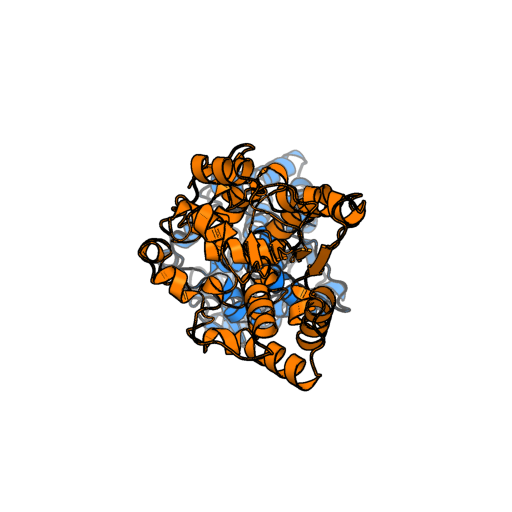-3.854 20.219 10.375 1 94.88 42 GLY B N 1
ATOM 2660 C CA . GLY B 1 42 ? -5.09 20.719 10.977 1 94.88 42 GLY B CA 1
ATOM 2661 C C . GLY B 1 42 ? -5.086 22.219 11.211 1 94.88 42 GLY B C 1
ATOM 2662 O O . GLY B 1 42 ? -5.746 22.703 12.125 1 94.88 42 GLY B O 1
ATOM 2663 N N . THR B 1 43 ? -4.352 22.875 10.367 1 95.62 43 THR B N 1
ATOM 2664 C CA . THR B 1 43 ? -4.211 24.328 10.477 1 95.62 43 THR B CA 1
ATOM 2665 C C . THR B 1 43 ? -5.551 25.016 10.25 1 95.62 43 THR B C 1
ATOM 2667 O O . THR B 1 43 ? -5.992 25.812 11.086 1 95.62 43 THR B O 1
ATOM 2670 N N . THR B 1 44 ? -6.246 24.703 9.242 1 93.88 44 THR B N 1
ATOM 2671 C CA . THR B 1 44 ? -7.426 25.422 8.781 1 93.88 44 THR B CA 1
ATOM 2672 C C . THR B 1 44 ? -8.594 25.234 9.75 1 93.88 44 THR B C 1
ATOM 2674 O O . THR B 1 44 ? -9.328 26.172 10.039 1 93.88 44 THR B O 1
ATOM 2677 N N . VAL B 1 45 ? -8.742 24.062 10.25 1 95.69 45 VAL B N 1
ATOM 2678 C CA . VAL B 1 45 ? -9.844 23.828 11.188 1 95.69 45 VAL B CA 1
ATOM 2679 C C . VAL B 1 45 ? -9.594 24.594 12.477 1 95.69 45 VAL B C 1
ATOM 2681 O O . VAL B 1 45 ? -10.523 25.141 13.07 1 95.69 45 VAL B O 1
ATOM 2684 N N . THR B 1 46 ? -8.383 24.641 12.891 1 97.81 46 THR B N 1
ATOM 2685 C CA . THR B 1 46 ? -8.055 25.375 14.109 1 97.81 46 THR B CA 1
ATOM 2686 C C . THR B 1 46 ? -8.234 26.875 13.898 1 97.81 46 THR B C 1
ATOM 2688 O O . THR B 1 46 ? -8.719 27.578 14.789 1 97.81 46 THR B O 1
ATOM 2691 N N . GLN B 1 47 ? -7.855 27.344 12.695 1 97.25 47 GLN B N 1
ATOM 2692 C CA . GLN B 1 47 ? -8.102 28.734 12.352 1 97.25 47 GLN B CA 1
ATOM 2693 C C . GLN B 1 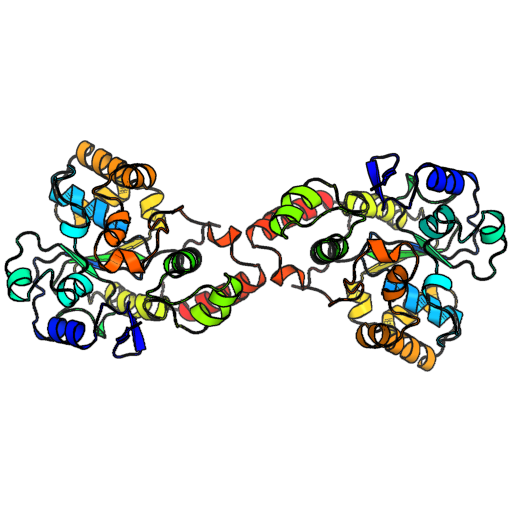47 ? -9.594 29.078 12.445 1 97.25 47 GLN B C 1
ATOM 2695 O O . GLN B 1 47 ? -9.961 30.109 13 1 97.25 47 GLN B O 1
ATOM 2700 N N . GLN B 1 48 ? -10.359 28.188 11.961 1 97.06 48 GLN B N 1
ATOM 2701 C CA . GLN B 1 48 ? -11.797 28.422 11.969 1 97.06 48 GLN B CA 1
ATOM 2702 C C . GLN B 1 48 ? -12.344 28.469 13.391 1 97.06 48 GLN B C 1
ATOM 2704 O O . GLN B 1 48 ? -13.133 29.344 13.734 1 97.06 48 GLN B O 1
ATOM 2709 N N . ILE B 1 49 ? -11.891 27.578 14.203 1 98.44 49 ILE B N 1
ATOM 2710 C CA . ILE B 1 49 ? -12.336 27.516 15.586 1 98.44 49 ILE B CA 1
ATOM 2711 C C . ILE B 1 49 ? -11.977 28.812 16.312 1 98.44 49 ILE B C 1
ATOM 2713 O O . ILE B 1 49 ? -12.836 29.453 16.906 1 98.44 49 ILE B O 1
ATOM 2717 N N . VAL B 1 50 ? -10.758 29.219 16.188 1 98.44 50 VAL B N 1
ATOM 2718 C CA . VAL B 1 50 ? -10.273 30.422 16.859 1 98.44 50 VAL B CA 1
ATOM 2719 C C . VAL B 1 50 ? -11 31.656 16.312 1 98.44 50 VAL B C 1
ATOM 2721 O O . VAL B 1 50 ? -11.383 32.531 17.078 1 98.44 50 VAL B O 1
ATOM 2724 N N . HIS B 1 51 ? -11.203 31.656 14.984 1 97.81 51 HIS B N 1
ATOM 2725 C CA . HIS B 1 51 ? -11.906 32.75 14.312 1 97.81 51 HIS B CA 1
ATOM 2726 C C . HIS B 1 51 ? -13.32 32.906 14.867 1 97.81 51 HIS B C 1
ATOM 2728 O O . HIS B 1 51 ? -13.727 34.031 15.219 1 97.81 51 HIS B O 1
ATOM 2734 N N . LEU B 1 52 ? -14 31.828 15.008 1 98.19 52 LEU B N 1
ATOM 2735 C CA . LEU B 1 52 ? -15.375 31.875 15.492 1 98.19 52 LEU B CA 1
ATOM 2736 C C . LEU B 1 52 ? -15.422 32.219 16.969 1 98.19 52 LEU B C 1
ATOM 2738 O O . LEU B 1 52 ? -16.281 33 17.391 1 98.19 52 LEU B O 1
ATOM 2742 N N . LEU B 1 53 ? -14.5 31.703 17.734 1 98.25 53 LEU B N 1
ATOM 2743 C CA . LEU B 1 53 ? -14.461 32 19.172 1 98.25 53 LEU B CA 1
ATOM 2744 C C . LEU B 1 53 ? -14.195 33.469 19.406 1 98.25 53 LEU B C 1
ATOM 2746 O O . LEU B 1 53 ? -14.719 34.062 20.359 1 98.25 53 LEU B O 1
ATOM 2750 N N . ASN B 1 54 ? -13.398 34.094 18.578 1 97.31 54 ASN B N 1
ATOM 2751 C CA . ASN B 1 54 ? -13.109 35.531 18.672 1 97.31 54 ASN B CA 1
ATOM 2752 C C . ASN B 1 54 ? -14.328 36.375 18.344 1 97.31 54 ASN B C 1
ATOM 2754 O O . ASN B 1 54 ? -14.352 37.562 18.609 1 97.31 54 ASN B O 1
ATOM 2758 N N . HIS B 1 55 ? -15.352 35.75 17.766 1 96.62 55 HIS B N 1
ATOM 2759 C CA . HIS B 1 55 ? -16.562 36.469 17.375 1 96.62 55 HIS B CA 1
ATOM 2760 C C . HIS B 1 55 ? -17.797 35.844 18.016 1 96.62 55 HIS B C 1
ATOM 2762 O O . HIS B 1 55 ? -18.844 35.719 17.375 1 96.62 55 HIS B O 1
ATOM 2768 N N . GLU B 1 56 ? -17.594 35.312 19.188 1 94.69 56 GLU B N 1
ATOM 2769 C CA . GLU B 1 56 ? -18.656 34.844 20.062 1 94.69 56 GLU B CA 1
ATOM 2770 C C . GLU B 1 56 ? -19.469 33.719 19.406 1 94.69 56 GLU B C 1
ATOM 2772 O O . GLU B 1 56 ? -20.688 33.656 19.562 1 94.69 56 GLU B O 1
ATOM 2777 N N . GLY B 1 57 ? -18.766 33 18.516 1 96.31 57 GLY B N 1
ATOM 2778 C CA . GLY B 1 57 ? -19.391 31.844 17.906 1 96.31 57 GLY B CA 1
ATOM 2779 C C . GLY B 1 57 ? -20.141 32.156 16.625 1 96.31 57 GLY B C 1
ATOM 2780 O O . GLY B 1 57 ? -20.875 31.312 16.125 1 96.31 57 GLY B O 1
ATOM 2781 N N . GLU B 1 58 ? -19.875 33.344 16.141 1 95.5 58 GLU B N 1
ATOM 2782 C CA . GLU B 1 58 ? -20.531 33.75 14.906 1 95.5 58 GLU B CA 1
ATOM 2783 C C . GLU B 1 58 ? -19.516 33.938 13.781 1 95.5 58 GLU B C 1
ATOM 2785 O O . GLU B 1 58 ? -18.422 34.438 14.008 1 95.5 58 GLU B O 1
ATOM 2790 N N . GLN B 1 59 ? -19.938 33.5 12.617 1 94.88 59 GLN B N 1
ATOM 2791 C CA . GLN B 1 59 ? -19.125 33.781 11.438 1 94.88 59 GLN B CA 1
ATOM 2792 C C . GLN B 1 59 ? -19.188 35.25 11.039 1 94.88 59 GLN B C 1
ATOM 2794 O O . GLN B 1 59 ? -20.25 35.719 10.641 1 94.88 59 GLN B O 1
ATOM 2799 N N . PRO B 1 60 ? -18.125 35.906 11.148 1 95 60 PRO B N 1
ATOM 2800 C CA . PRO B 1 60 ? -18.156 37.312 10.703 1 95 60 PRO B CA 1
ATOM 2801 C C . PRO B 1 60 ? -18.172 37.438 9.188 1 95 60 PRO B C 1
ATOM 2803 O O . PRO B 1 60 ? -18.047 36.438 8.469 1 95 60 PRO B O 1
ATOM 2806 N N . ASP B 1 61 ? -18.266 38.719 8.727 1 93 61 ASP B N 1
ATOM 2807 C CA . ASP B 1 61 ? -18.359 39 7.293 1 93 61 ASP B CA 1
ATOM 2808 C C . ASP B 1 61 ? -16.984 39.094 6.652 1 93 61 ASP B C 1
ATOM 2810 O O . ASP B 1 61 ? -16.734 39.969 5.828 1 93 61 ASP B O 1
ATOM 2814 N N . HIS B 1 62 ? -16.047 38.344 7.121 1 91.44 62 HIS B N 1
ATOM 2815 C CA . HIS B 1 62 ? -14.734 38.25 6.504 1 91.44 62 HIS B CA 1
ATOM 2816 C C . HIS B 1 62 ? -14.18 36.844 6.629 1 91.44 62 HIS B C 1
ATOM 2818 O O . HIS B 1 62 ? -14.633 36.062 7.48 1 91.44 62 HIS B O 1
ATOM 2824 N N . HIS B 1 63 ? -13.328 36.562 5.762 1 91.44 63 HIS B N 1
ATOM 2825 C CA . HIS B 1 63 ? -12.773 35.188 5.656 1 91.44 63 HIS B CA 1
ATOM 2826 C C . HIS B 1 63 ? -11.945 34.844 6.887 1 91.44 63 HIS B C 1
ATOM 2828 O O . HIS B 1 63 ? -11.258 35.719 7.445 1 91.44 63 HIS B O 1
ATOM 2834 N N . MET B 1 64 ? -12.016 33.594 7.293 1 92.5 64 MET B N 1
ATOM 2835 C CA . MET B 1 64 ? -11.289 33.094 8.461 1 92.5 64 MET B CA 1
ATOM 2836 C C . MET B 1 64 ? -9.797 33.406 8.336 1 92.5 64 MET B C 1
ATOM 2838 O O . MET B 1 64 ? -9.117 33.594 9.336 1 92.5 64 MET B O 1
ATOM 2842 N N . MET B 1 65 ? -9.242 33.469 7.141 1 90.75 65 MET B N 1
ATOM 2843 C CA . MET B 1 65 ? -7.82 33.719 6.93 1 90.75 65 MET B CA 1
ATOM 2844 C C . MET B 1 65 ? -7.488 35.188 7.176 1 90.75 65 MET B C 1
ATOM 2846 O O . MET B 1 65 ? -6.352 35.531 7.504 1 90.75 65 MET B O 1
ATOM 2850 N N . ALA B 1 66 ? -8.477 35.969 6.996 1 91.19 66 ALA B N 1
ATOM 2851 C CA . ALA B 1 66 ? -8.289 37.375 7.363 1 91.19 66 ALA B CA 1
ATOM 2852 C C . ALA B 1 66 ? -8.328 37.531 8.883 1 91.19 66 ALA B C 1
ATOM 2854 O O . ALA B 1 66 ? -7.641 38.406 9.43 1 91.19 66 ALA B O 1
ATOM 2855 N N . GLY B 1 67 ? -9.125 36.75 9.539 1 93.81 67 GLY B N 1
ATOM 2856 C CA . GLY B 1 67 ? -9.234 36.812 10.992 1 93.81 67 GLY B CA 1
ATOM 2857 C C . GLY B 1 67 ? -8.016 36.25 11.703 1 93.81 67 GLY B C 1
ATOM 2858 O O . GLY B 1 67 ? -7.594 36.781 12.734 1 93.81 67 GLY B O 1
ATOM 2859 N N . VAL B 1 68 ? -7.5 35.188 11.117 1 96 68 VAL B N 1
ATOM 2860 C CA . VAL B 1 68 ? -6.293 34.562 11.633 1 96 68 VAL B CA 1
ATOM 2861 C C . VAL B 1 68 ? -5.273 34.406 10.508 1 96 68 VAL B C 1
ATOM 2863 O O . VAL B 1 68 ? -5.012 33.281 10.055 1 96 68 VAL B O 1
ATOM 2866 N N . PRO B 1 69 ? -4.648 35.438 10.148 1 95.06 69 PRO B N 1
ATOM 2867 C CA . PRO B 1 69 ? -3.783 35.406 8.969 1 95.06 69 PRO B CA 1
ATOM 2868 C C . PRO B 1 69 ? -2.502 34.625 9.188 1 95.06 69 PRO B C 1
ATOM 2870 O O . PRO B 1 69 ? -1.995 34.562 10.312 1 95.06 69 PRO B O 1
ATOM 2873 N N . TRP B 1 70 ? -2.002 33.969 8.086 1 95.62 70 TRP B N 1
ATOM 2874 C CA . TRP B 1 70 ? -0.641 33.438 8.039 1 95.62 70 TRP B CA 1
ATOM 2875 C C . TRP B 1 70 ? 0.379 34.594 8.109 1 95.62 70 TRP B C 1
ATOM 2877 O O . TRP B 1 70 ? 0.583 35.312 7.133 1 95.62 70 TRP B O 1
ATOM 2887 N N . LEU B 1 71 ? 1.068 34.656 9.172 1 94.81 71 LEU B N 1
ATOM 2888 C CA . LEU B 1 71 ? 1.871 35.844 9.461 1 94.81 71 LEU B CA 1
ATOM 2889 C C . LEU B 1 71 ? 2.965 36.031 8.422 1 94.81 71 LEU B C 1
ATOM 2891 O O . LEU B 1 71 ? 3.09 37.094 7.824 1 94.81 71 LEU B O 1
ATOM 2895 N N . GLU B 1 72 ? 3.695 34.938 8.094 1 92.5 72 GLU B N 1
ATOM 2896 C CA . GLU B 1 72 ? 4.797 35.031 7.145 1 92.5 72 GLU B CA 1
ATOM 2897 C C . GLU B 1 72 ? 4.301 35.438 5.762 1 92.5 72 GLU B C 1
ATOM 2899 O O . GLU B 1 72 ? 4.875 36.344 5.129 1 92.5 72 GLU B O 1
ATOM 2904 N N . ALA B 1 73 ? 3.273 34.844 5.387 1 91.62 73 ALA B N 1
ATOM 2905 C CA . ALA B 1 73 ? 2.74 35.094 4.055 1 91.62 73 ALA B CA 1
ATOM 2906 C C . ALA B 1 73 ? 2.18 36.5 3.955 1 91.62 73 ALA B C 1
ATOM 2908 O O . ALA B 1 73 ? 2.404 37.219 2.963 1 91.62 73 ALA B O 1
ATOM 2909 N N . SER B 1 74 ? 1.458 36.938 4.973 1 92.12 74 SER B N 1
ATOM 2910 C CA . SER B 1 74 ? 0.807 38.25 4.957 1 92.12 74 SER B CA 1
ATOM 2911 C C . SER B 1 74 ? 1.832 39.375 4.926 1 92.12 74 SER B C 1
ATOM 2913 O O . SER B 1 74 ? 1.589 40.406 4.328 1 92.12 74 SER B O 1
ATOM 2915 N N . TYR B 1 75 ? 2.891 39.094 5.57 1 92.88 75 TYR B N 1
ATOM 2916 C CA . TYR B 1 75 ? 3.947 40.094 5.535 1 92.88 75 TYR B CA 1
ATOM 2917 C C . TYR B 1 75 ? 4.672 40.094 4.195 1 92.88 75 TYR B C 1
ATOM 2919 O O . TYR B 1 75 ? 4.855 41.125 3.566 1 92.88 75 TYR B O 1
ATOM 2927 N N . CYS B 1 76 ? 5.027 38.938 3.701 1 91.25 76 CYS B N 1
ATOM 2928 C CA . CYS B 1 76 ? 5.828 38.812 2.49 1 91.25 76 CYS B CA 1
ATOM 2929 C C . CYS B 1 76 ? 5.047 39.25 1.263 1 91.25 76 CYS B C 1
ATOM 2931 O O . CYS B 1 76 ? 5.629 39.781 0.311 1 91.25 76 CYS B O 1
ATOM 2933 N N . ASN B 1 77 ? 3.814 39.062 1.348 1 89.12 77 ASN B N 1
ATOM 2934 C CA . ASN B 1 77 ? 3.029 39.438 0.174 1 89.12 77 ASN B CA 1
ATOM 2935 C C . ASN B 1 77 ? 2.555 40.875 0.245 1 89.12 77 ASN B C 1
ATOM 2937 O O . ASN B 1 77 ? 1.871 41.344 -0.661 1 89.12 77 ASN B O 1
ATOM 2941 N N . GLY B 1 78 ? 2.758 41.531 1.323 1 90.38 78 GLY B N 1
ATOM 2942 C CA . GLY B 1 78 ? 2.465 42.938 1.434 1 90.38 78 GLY B CA 1
ATOM 2943 C C . GLY B 1 78 ? 1.077 43.219 1.975 1 90.38 78 GLY B C 1
ATOM 2944 O O . GLY B 1 78 ? 0.646 44.375 2.02 1 90.38 78 GLY B O 1
ATOM 2945 N N . THR B 1 79 ? 0.34 42.219 2.322 1 91 79 THR B N 1
ATOM 2946 C CA . THR B 1 79 ? -0.973 42.406 2.926 1 91 79 THR B CA 1
ATOM 2947 C C . THR B 1 79 ? -0.863 43.281 4.191 1 91 79 THR B C 1
ATOM 2949 O O . THR B 1 79 ? -1.709 44.125 4.441 1 91 79 THR B O 1
ATOM 2952 N N . TYR B 1 80 ? 0.208 43 4.996 1 92.38 80 TYR B N 1
ATOM 2953 C CA . TYR B 1 80 ? 0.479 43.812 6.184 1 92.38 80 TYR B CA 1
ATOM 2954 C C . TYR B 1 80 ? 1.9 44.344 6.16 1 92.38 80 TYR B C 1
ATOM 2956 O O . TYR B 1 80 ? 2.838 43.656 5.777 1 92.38 80 TYR B O 1
ATOM 2964 N N . THR B 1 81 ? 1.963 45.594 6.562 1 93.75 81 THR B N 1
ATOM 2965 C CA . THR B 1 81 ? 3.258 46.156 6.945 1 93.75 81 THR B CA 1
ATOM 2966 C C . THR B 1 81 ? 3.572 45.844 8.406 1 93.75 81 THR B C 1
ATOM 2968 O O . THR B 1 81 ? 2.715 45.344 9.133 1 93.75 81 THR B O 1
ATOM 2971 N N . LEU B 1 82 ? 4.816 46.094 8.758 1 92.69 82 LEU B N 1
ATOM 2972 C CA . LEU B 1 82 ? 5.16 45.906 10.164 1 92.69 82 LEU B CA 1
ATOM 2973 C C . LEU B 1 82 ? 4.27 46.781 11.047 1 92.69 82 LEU B C 1
ATOM 2975 O O . LEU B 1 82 ? 3.797 46.312 12.094 1 92.69 82 LEU B O 1
ATOM 2979 N N . GLU B 1 83 ? 4.035 48 10.648 1 93.12 83 GLU B N 1
ATOM 2980 C CA . GLU B 1 83 ? 3.168 48.906 11.383 1 93.12 83 GLU B CA 1
ATOM 2981 C C . GLU B 1 83 ? 1.73 48.375 11.422 1 93.12 83 GLU B C 1
ATOM 2983 O O . GLU B 1 83 ? 1.062 48.469 12.453 1 93.12 83 GLU B O 1
ATOM 2988 N N . GLY B 1 84 ? 1.341 47.875 10.352 1 93.31 84 GLY B N 1
ATOM 2989 C CA . GLY B 1 84 ? 0.007 47.281 10.297 1 93.31 84 GLY B CA 1
ATOM 2990 C C . GLY B 1 84 ? -0.177 46.125 11.25 1 93.31 84 GLY B C 1
ATOM 2991 O O . GLY B 1 84 ? -1.23 46 11.875 1 93.31 84 GLY B O 1
ATOM 2992 N N . LEU B 1 85 ? 0.847 45.344 11.289 1 92.5 85 LEU B N 1
ATOM 2993 C CA . LEU B 1 85 ? 0.811 44.188 12.195 1 92.5 85 LEU B CA 1
ATOM 2994 C C . LEU B 1 85 ? 0.77 44.656 13.648 1 92.5 85 LEU B C 1
ATOM 2996 O O . LEU B 1 85 ? 0.053 44.062 14.469 1 92.5 85 LEU B O 1
ATOM 3000 N N . LYS B 1 86 ? 1.438 45.688 13.961 1 89.56 86 LYS B N 1
ATOM 3001 C CA . LYS B 1 86 ? 1.48 46.219 15.32 1 89.56 86 LYS B CA 1
ATOM 3002 C C . LYS B 1 86 ? 0.138 46.844 15.711 1 89.56 86 LYS B C 1
ATOM 3004 O O . LYS B 1 86 ? -0.256 46.781 16.875 1 89.56 86 LYS B O 1
ATOM 3009 N N . GLU B 1 87 ? -0.583 47.312 14.781 1 91.69 87 GLU B N 1
ATOM 3010 C CA . GLU B 1 87 ? -1.811 48.062 15.055 1 91.69 87 GLU B CA 1
ATOM 3011 C C . GLU B 1 87 ? -3.033 47.156 14.992 1 91.69 87 GLU B C 1
ATOM 3013 O O . GLU B 1 87 ? -4.133 47.531 15.375 1 91.69 87 GLU B O 1
ATOM 3018 N N . ARG B 1 88 ? -2.775 46 14.547 1 92 88 ARG B N 1
ATOM 3019 C CA . ARG B 1 88 ? -3.896 45.062 14.422 1 92 88 ARG B CA 1
ATOM 3020 C C . ARG B 1 88 ? -4.574 44.844 15.773 1 92 88 ARG B C 1
ATOM 3022 O O . ARG B 1 88 ? -3.9 44.656 16.781 1 92 88 ARG B O 1
ATOM 3029 N N . LYS B 1 89 ? -5.895 44.906 15.742 1 90.31 89 LYS B N 1
ATOM 3030 C CA . LYS B 1 89 ? -6.664 44.75 16.969 1 90.31 89 LYS B CA 1
ATOM 3031 C C . LYS B 1 89 ? -6.746 43.312 17.422 1 90.31 89 LYS B C 1
ATOM 3033 O O . LYS B 1 89 ? -6.547 43 18.594 1 90.31 89 LYS B O 1
ATOM 3038 N N . LEU B 1 90 ? -7.066 42.5 16.453 1 91.38 90 LEU B N 1
ATOM 3039 C CA . LEU B 1 90 ? -7.121 41.062 16.75 1 91.38 90 LEU B CA 1
ATOM 3040 C C . LEU B 1 90 ? -5.754 40.406 16.562 1 91.38 90 LEU B C 1
ATOM 3042 O O . LEU B 1 90 ? -5.336 40.188 15.422 1 91.38 90 LEU B O 1
ATOM 3046 N N . ARG B 1 91 ? -5.09 40.094 17.625 1 94.62 91 ARG B N 1
ATOM 3047 C CA . ARG B 1 91 ? -3.703 39.625 17.625 1 94.62 91 ARG B CA 1
ATOM 3048 C C . ARG B 1 91 ? -3.627 38.094 17.562 1 94.62 91 ARG B C 1
ATOM 3050 O O . ARG B 1 91 ? -3.006 37.469 18.422 1 94.62 91 ARG B O 1
ATOM 3057 N N . CYS B 1 92 ? -4.32 37.5 16.578 1 96.94 92 CYS B N 1
ATOM 3058 C CA . CYS B 1 92 ? -4.289 36.062 16.312 1 96.94 92 CYS B CA 1
ATOM 3059 C C . CYS B 1 92 ? -3.662 35.781 14.953 1 96.94 92 CYS B C 1
ATOM 3061 O O . CYS B 1 92 ? -4.047 36.375 13.945 1 96.94 92 CYS B O 1
ATOM 3063 N N . PHE B 1 93 ? -2.68 34.844 14.922 1 97.06 93 PHE B N 1
ATOM 3064 C CA . PHE B 1 93 ? -1.962 34.5 13.695 1 97.06 93 PHE B CA 1
ATOM 3065 C C . PHE B 1 93 ? -1.75 33 13.57 1 97.06 93 PHE B C 1
ATOM 3067 O O . PHE B 1 93 ? -1.734 32.281 14.578 1 97.06 93 PHE B O 1
ATOM 3074 N N . LYS B 1 94 ? -1.707 32.5 12.383 1 96.5 94 LYS B N 1
ATOM 3075 C CA . LYS B 1 94 ? -1.113 31.172 12.18 1 96.5 94 LYS B CA 1
ATOM 3076 C C . LYS B 1 94 ? 0.315 31.297 11.656 1 96.5 94 LYS B C 1
ATOM 3078 O O . LYS B 1 94 ? 0.683 32.312 11.062 1 96.5 94 LYS B O 1
ATOM 3083 N N . SER B 1 95 ? 1.146 30.344 11.938 1 96.31 95 SER B N 1
ATOM 3084 C CA . SER B 1 95 ? 2.521 30.281 11.453 1 96.31 95 SER B CA 1
ATOM 3085 C C . SER B 1 95 ? 2.99 28.844 11.289 1 96.31 95 SER B C 1
ATOM 3087 O O . SER B 1 95 ? 2.527 27.938 11.992 1 96.31 95 SER B O 1
ATOM 3089 N N . HIS B 1 96 ? 3.854 28.625 10.297 1 96.19 96 HIS B N 1
ATOM 3090 C CA . HIS B 1 96 ? 4.523 27.344 10.117 1 96.19 96 HIS B CA 1
ATOM 3091 C C . HIS B 1 96 ? 6 27.438 10.492 1 96.19 96 HIS B C 1
ATOM 3093 O O . HIS B 1 96 ? 6.785 26.547 10.164 1 96.19 96 HIS B O 1
ATOM 3099 N N . ALA B 1 97 ? 6.348 28.469 11.203 1 94.88 97 ALA B N 1
ATOM 3100 C CA . ALA B 1 97 ? 7.754 28.734 11.508 1 94.88 97 ALA B CA 1
ATOM 3101 C C . ALA B 1 97 ? 8.289 27.734 12.523 1 94.88 97 ALA B C 1
ATOM 3103 O O . ALA B 1 97 ? 7.613 27.406 13.5 1 94.88 97 ALA B O 1
ATOM 3104 N N . SER B 1 98 ? 9.492 27.203 12.195 1 94.25 98 SER B N 1
ATOM 3105 C CA . SER B 1 98 ? 10.273 26.547 13.234 1 94.25 98 SER B CA 1
ATOM 3106 C C . SER B 1 98 ? 10.781 27.547 14.273 1 94.25 98 SER B C 1
ATOM 3108 O O . SER B 1 98 ? 10.742 28.75 14.047 1 94.25 98 SER B O 1
ATOM 3110 N N . PRO B 1 99 ? 11.289 27 15.383 1 92.88 99 PRO B N 1
ATOM 3111 C CA . PRO B 1 99 ? 11.711 27.938 16.438 1 92.88 99 PRO B CA 1
ATOM 3112 C C . PRO B 1 99 ? 12.734 28.953 15.938 1 92.88 99 PRO B C 1
ATOM 3114 O O . PRO B 1 99 ? 12.648 30.141 16.281 1 92.88 99 PRO B O 1
ATOM 3117 N N . HIS B 1 100 ? 13.617 28.594 15.094 1 89.88 100 HIS B N 1
ATOM 3118 C CA . HIS B 1 100 ? 14.68 29.5 14.68 1 89.88 100 HIS B CA 1
ATOM 3119 C C . HIS B 1 100 ? 14.188 30.516 13.656 1 89.88 100 HIS B C 1
ATOM 3121 O O . HIS B 1 100 ? 14.859 31.5 13.375 1 89.88 100 HIS B O 1
ATOM 3127 N N . LEU B 1 101 ? 12.984 30.281 13.117 1 92.06 101 LEU B N 1
ATOM 3128 C CA . LEU B 1 101 ? 12.422 31.203 12.125 1 92.06 101 LEU B CA 1
ATOM 3129 C C . LEU B 1 101 ? 11.227 31.953 12.703 1 92.06 101 LEU B C 1
ATOM 3131 O O . LEU B 1 101 ? 10.602 32.75 12.008 1 92.06 101 LEU B O 1
ATOM 3135 N N . PHE B 1 102 ? 10.852 31.656 13.953 1 93.5 102 PHE B N 1
ATOM 3136 C CA . PHE B 1 102 ? 9.695 32.281 14.578 1 93.5 102 PHE B CA 1
ATOM 3137 C C . PHE B 1 102 ? 9.906 33.781 14.688 1 93.5 102 PHE B C 1
ATOM 3139 O O . PHE B 1 102 ? 11 34.25 15.031 1 93.5 102 PHE B O 1
ATOM 3146 N N . PRO B 1 103 ? 8.812 34.562 14.352 1 89.31 103 PRO B N 1
ATOM 3147 C CA . PRO B 1 103 ? 8.945 36.031 14.422 1 89.31 103 PRO B CA 1
ATOM 3148 C C . PRO B 1 103 ? 9.031 36.531 15.859 1 89.31 103 PRO B C 1
ATOM 3150 O O . PRO B 1 103 ? 8.023 36.562 16.578 1 89.31 103 PRO B O 1
ATOM 3153 N N . GLY B 1 104 ? 10.195 36.75 16.391 1 87.62 104 GLY B N 1
ATOM 3154 C CA . GLY B 1 104 ? 10.359 37.375 17.703 1 87.62 104 GLY B CA 1
ATOM 3155 C C . GLY B 1 104 ? 10.57 36.344 18.812 1 87.62 104 GLY B C 1
ATOM 3156 O O . GLY B 1 104 ? 11.164 35.281 18.594 1 87.62 104 GLY B O 1
ATOM 3157 N N . ASP B 1 105 ? 10.062 36.781 19.969 1 91.38 105 ASP B N 1
ATOM 3158 C CA . ASP B 1 105 ? 10.258 35.969 21.156 1 91.38 105 ASP B CA 1
ATOM 3159 C C . ASP B 1 105 ? 9.078 35 21.359 1 91.38 105 ASP B C 1
ATOM 3161 O O . ASP B 1 105 ? 7.992 35.438 21.75 1 91.38 105 ASP B O 1
ATOM 3165 N N . TRP B 1 106 ? 9.336 33.719 21.062 1 91.12 106 TRP B N 1
ATOM 3166 C CA . TRP B 1 106 ? 8.289 32.688 21.125 1 91.12 106 TRP B CA 1
ATOM 3167 C C . TRP B 1 106 ? 7.801 32.5 22.547 1 91.12 106 TRP B C 1
ATOM 3169 O O . TRP B 1 106 ? 6.824 31.766 22.781 1 91.12 106 TRP B O 1
ATOM 3179 N N . ARG B 1 107 ? 8.43 33.031 23.625 1 92.81 107 ARG B N 1
ATOM 3180 C CA . ARG B 1 107 ? 8.031 32.875 25.031 1 92.81 107 ARG B CA 1
ATOM 3181 C C . ARG B 1 107 ? 6.883 33.812 25.375 1 92.81 107 ARG B C 1
ATOM 3183 O O . ARG B 1 107 ? 6.234 33.656 26.406 1 92.81 107 ARG B O 1
ATOM 3190 N N . LYS B 1 108 ? 6.574 34.656 24.547 1 93.38 108 LYS B N 1
ATOM 3191 C CA . L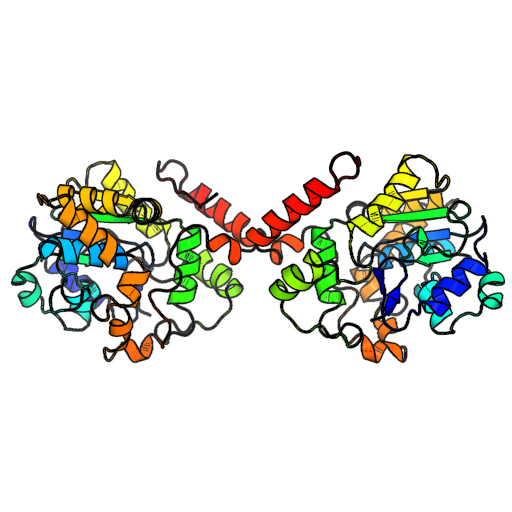YS B 1 108 ? 5.652 35.75 24.859 1 93.38 108 LYS B CA 1
ATOM 3192 C C . LYS B 1 108 ? 4.211 35.375 24.547 1 93.38 108 LYS B C 1
ATOM 3194 O O . LYS B 1 108 ? 3.338 35.438 25.422 1 93.38 108 LYS B O 1
ATOM 3199 N N . PRO B 1 109 ? 3.939 35 23.359 1 95.94 109 PRO B N 1
ATOM 3200 C CA . PRO B 1 109 ? 2.539 34.781 23 1 95.94 109 PRO B CA 1
ATOM 3201 C C . PRO B 1 109 ? 1.973 33.469 23.562 1 95.94 109 PRO B C 1
ATOM 3203 O O . PRO B 1 109 ? 2.729 32.625 24.016 1 95.94 109 PRO B O 1
ATOM 3206 N N . LYS B 1 110 ? 0.566 33.406 23.578 1 97.25 110 LYS B N 1
ATOM 3207 C CA . LYS B 1 110 ? -0.1 32.094 23.656 1 97.25 110 LYS B CA 1
ATOM 3208 C C . LYS B 1 110 ? 0.093 31.312 22.375 1 97.25 110 LYS B C 1
ATOM 3210 O O . LYS B 1 110 ? 0.029 31.859 21.266 1 97.25 110 LYS B O 1
ATOM 3215 N N . MET B 1 111 ? 0.384 30.016 22.562 1 97.94 111 MET B N 1
ATOM 3216 C CA . MET B 1 111 ? 0.639 29.188 21.391 1 97.94 111 MET B CA 1
ATOM 3217 C C . MET B 1 111 ? -0.242 27.938 21.406 1 97.94 111 MET B C 1
ATOM 3219 O O . MET B 1 111 ? -0.26 27.188 22.391 1 97.94 111 MET B O 1
ATOM 3223 N N . ILE B 1 112 ? -1.022 27.766 20.359 1 98.69 112 ILE B N 1
ATOM 3224 C CA . ILE B 1 112 ? -1.741 26.531 20.125 1 98.69 112 ILE B CA 1
ATOM 3225 C C . ILE B 1 112 ? -1.006 25.703 19.062 1 98.69 112 ILE B C 1
ATOM 3227 O O . ILE B 1 112 ? -0.953 26.094 17.891 1 98.69 112 ILE B O 1
ATOM 3231 N N . PHE B 1 113 ? -0.409 24.609 19.531 1 98.75 113 PHE B N 1
ATOM 3232 C CA . PHE B 1 113 ? 0.199 23.656 18.609 1 98.75 113 PHE B CA 1
ATOM 3233 C C . PHE B 1 113 ? -0.807 22.578 18.203 1 98.75 113 PHE B C 1
ATOM 3235 O O . PHE B 1 113 ? -1.574 22.094 19.031 1 98.75 113 PHE B O 1
ATOM 3242 N N . VAL B 1 114 ? -0.851 22.297 16.922 1 98.44 114 VAL B N 1
ATOM 3243 C CA . VAL B 1 114 ? -1.633 21.156 16.453 1 98.44 114 VAL B CA 1
ATOM 3244 C C . VAL B 1 114 ? -0.745 20.219 15.641 1 98.44 114 VAL B C 1
ATOM 3246 O O . VAL B 1 114 ? -0.119 20.641 14.664 1 98.44 114 VAL B O 1
ATOM 3249 N N . THR B 1 115 ? -0.605 19.016 16.109 1 98.25 115 THR B N 1
ATOM 3250 C CA . THR B 1 115 ? 0.1 17.984 15.367 1 98.25 115 THR B CA 1
ATOM 3251 C C . THR B 1 115 ? -0.879 16.953 14.812 1 98.25 115 THR B C 1
ATOM 3253 O O . THR B 1 115 ? -2.088 17.047 15.039 1 98.25 115 THR B O 1
ATOM 3256 N N . ARG B 1 116 ? -0.346 16.094 13.945 1 97.31 116 ARG B N 1
ATOM 3257 C CA . ARG B 1 116 ? -1.15 15.102 13.25 1 97.31 116 ARG B CA 1
ATOM 3258 C C . ARG B 1 116 ? -0.335 13.844 12.961 1 97.31 116 ARG B C 1
ATOM 3260 O O . ARG B 1 116 ? 0.893 13.906 12.875 1 97.31 116 ARG B O 1
ATOM 3267 N N . ASN B 1 117 ? -1.087 12.766 12.859 1 95.69 117 ASN B N 1
ATOM 3268 C CA . ASN B 1 117 ? -0.457 11.547 12.367 1 95.69 117 ASN B CA 1
ATOM 3269 C C . ASN B 1 117 ? 0.428 11.828 11.156 1 95.69 117 ASN B C 1
ATOM 3271 O O . ASN B 1 117 ? -0.054 12.305 10.125 1 95.69 117 ASN B O 1
ATOM 3275 N N . PRO B 1 118 ? 1.792 11.477 11.367 1 97.94 118 PRO B N 1
ATOM 3276 C CA . PRO B 1 118 ? 2.701 11.859 10.281 1 97.94 118 PRO B CA 1
ATOM 3277 C C . PRO B 1 118 ? 2.373 11.164 8.961 1 97.94 118 PRO B C 1
ATOM 3279 O O . PRO B 1 118 ? 2.645 11.711 7.887 1 97.94 118 PRO B O 1
ATOM 3282 N N . LYS B 1 119 ? 1.812 10 9.039 1 97.94 119 LYS B N 1
ATOM 3283 C CA . LYS B 1 119 ? 1.482 9.289 7.809 1 97.94 119 LYS B CA 1
ATOM 3284 C C . LYS B 1 119 ? 0.343 9.977 7.062 1 97.94 119 LYS B C 1
ATOM 3286 O O . LYS B 1 119 ? 0.428 10.195 5.855 1 97.94 119 LYS B O 1
ATOM 3291 N N . ASP B 1 120 ? -0.7 10.328 7.727 1 96.94 120 ASP B N 1
ATOM 3292 C CA . ASP B 1 120 ? -1.776 11.102 7.113 1 96.94 120 ASP B CA 1
ATOM 3293 C C . ASP B 1 120 ? -1.273 12.469 6.641 1 96.94 120 ASP B C 1
ATOM 3295 O O . ASP B 1 120 ? -1.723 12.977 5.609 1 96.94 120 ASP B O 1
ATOM 3299 N N . THR B 1 121 ? -0.373 13.039 7.391 1 97.38 121 THR B N 1
ATOM 3300 C CA . THR B 1 121 ? 0.197 14.328 7.027 1 97.38 121 THR B CA 1
ATOM 3301 C C . THR B 1 121 ? 0.925 14.242 5.688 1 97.38 121 THR B C 1
ATOM 3303 O O . THR B 1 121 ? 0.77 15.109 4.832 1 97.38 121 THR B O 1
ATOM 3306 N N . MET B 1 122 ? 1.669 13.164 5.504 1 97.94 122 MET B N 1
ATOM 3307 C CA . MET B 1 122 ? 2.414 13.016 4.258 1 97.94 122 MET B CA 1
ATOM 3308 C C . MET B 1 122 ? 1.468 12.867 3.07 1 97.94 122 MET B C 1
ATOM 3310 O O . MET B 1 122 ? 1.721 13.414 1.995 1 97.94 122 MET B O 1
ATOM 3314 N N . VAL B 1 123 ? 0.385 12.094 3.299 1 96.69 123 VAL B N 1
ATOM 3315 C CA . VAL B 1 123 ? -0.597 11.938 2.23 1 96.69 123 VAL B CA 1
ATOM 3316 C C . VAL B 1 123 ? -1.226 13.289 1.903 1 96.69 123 VAL B C 1
ATOM 3318 O O . VAL B 1 123 ? -1.381 13.641 0.732 1 96.69 123 VAL B O 1
ATOM 3321 N N . SER B 1 124 ? -1.555 14 2.91 1 94.94 124 SER B N 1
ATOM 3322 C CA . SER B 1 124 ? -2.105 15.336 2.709 1 94.94 124 SER B CA 1
ATOM 3323 C C . SER B 1 124 ? -1.102 16.25 2.008 1 94.94 124 SER B C 1
ATOM 3325 O O . SER B 1 124 ? -1.474 17.031 1.132 1 94.94 124 SER B O 1
ATOM 3327 N N . MET B 1 125 ? 0.135 16.188 2.369 1 95.81 125 MET B N 1
ATOM 3328 C CA . MET B 1 125 ? 1.204 16.984 1.768 1 95.81 125 MET B CA 1
ATOM 3329 C C . MET B 1 125 ? 1.341 16.672 0.281 1 95.81 125 MET B C 1
ATOM 3331 O O . MET B 1 125 ? 1.528 17.578 -0.533 1 95.81 125 MET B O 1
ATOM 3335 N N . TYR B 1 126 ? 1.215 15.414 -0.083 1 95.94 126 TYR B N 1
ATOM 3336 C CA . TYR B 1 126 ? 1.264 15 -1.48 1 95.94 126 TYR B CA 1
ATOM 3337 C C . TYR B 1 126 ? 0.202 15.727 -2.301 1 95.94 126 TYR B C 1
ATOM 3339 O O . TYR B 1 126 ? 0.502 16.297 -3.35 1 95.94 126 TYR B O 1
ATOM 3347 N N . HIS B 1 127 ? -0.988 15.711 -1.789 1 92.38 127 HIS B N 1
ATOM 3348 C CA . HIS B 1 127 ? -2.086 16.344 -2.52 1 92.38 127 HIS B CA 1
ATOM 3349 C C . HIS B 1 127 ? -1.954 17.859 -2.523 1 92.38 127 HIS B C 1
ATOM 3351 O O . HIS B 1 127 ? -2.393 18.516 -3.465 1 92.38 127 HIS B O 1
ATOM 3357 N N . HIS B 1 128 ? -1.357 18.359 -1.466 1 91 128 HIS B N 1
ATOM 3358 C CA . HIS B 1 128 ? -1.124 19.781 -1.355 1 91 128 HIS B CA 1
ATOM 3359 C C . HIS B 1 128 ? -0.094 20.25 -2.377 1 91 128 HIS B C 1
ATOM 3361 O O . HIS B 1 128 ? -0.225 21.344 -2.941 1 91 128 HIS B O 1
ATOM 3367 N N . MET B 1 129 ? 0.854 19.5 -2.686 1 91.38 129 MET B N 1
ATOM 3368 C CA . MET B 1 129 ? 1.987 19.938 -3.49 1 91.38 129 MET B CA 1
ATOM 3369 C C . MET B 1 129 ? 1.831 19.5 -4.941 1 91.38 129 MET B C 1
ATOM 3371 O O . MET B 1 129 ? 2.449 20.078 -5.84 1 91.38 129 MET B O 1
ATOM 3375 N N . LYS B 1 130 ? 1.022 18.5 -5.133 1 90.56 130 LYS B N 1
ATOM 3376 C CA . LYS B 1 130 ? 0.907 17.906 -6.469 1 90.56 130 LYS B CA 1
ATOM 3377 C C . LYS B 1 130 ? 0.219 18.875 -7.43 1 90.56 130 LYS B C 1
ATOM 3379 O O . LYS B 1 130 ? -0.819 19.453 -7.102 1 90.56 130 LYS B O 1
ATOM 3384 N N . ASN B 1 131 ? 0.836 19.031 -8.633 1 81.5 131 ASN B N 1
ATOM 3385 C CA . ASN B 1 131 ? 0.296 19.766 -9.773 1 81.5 131 ASN B CA 1
ATOM 3386 C C . ASN B 1 131 ? 0.06 21.234 -9.43 1 81.5 131 ASN B C 1
ATOM 3388 O O . ASN B 1 131 ? -0.947 21.812 -9.836 1 81.5 131 ASN B O 1
ATOM 3392 N N . LYS B 1 132 ? 0.841 21.75 -8.523 1 80.44 132 LYS B N 1
ATOM 3393 C CA . LYS B 1 132 ? 0.863 23.188 -8.227 1 80.44 132 LYS B CA 1
ATOM 3394 C C . LYS B 1 132 ? 2.145 23.828 -8.742 1 80.44 132 LYS B C 1
ATOM 3396 O O . LYS B 1 132 ? 3.234 23.266 -8.586 1 80.44 132 LYS B O 1
ATOM 3401 N N . LYS B 1 133 ? 1.892 24.906 -9.289 1 76 133 LYS B N 1
ATOM 3402 C CA . LYS B 1 133 ? 3.014 25.625 -9.891 1 76 133 LYS B CA 1
ATOM 3403 C C . LYS B 1 133 ? 4.074 25.953 -8.844 1 76 133 LYS B C 1
ATOM 3405 O O . LYS B 1 133 ? 5.273 25.906 -9.133 1 76 133 LYS B O 1
ATOM 3410 N N . THR B 1 134 ? 3.652 26.219 -7.691 1 77.19 134 THR B N 1
ATOM 3411 C CA . THR B 1 134 ? 4.531 26.594 -6.598 1 77.19 134 THR B CA 1
ATOM 3412 C C . THR B 1 134 ? 5.574 25.516 -6.328 1 77.19 134 THR B C 1
ATOM 3414 O O . THR B 1 134 ? 6.723 25.828 -6.008 1 77.19 134 THR B O 1
ATOM 3417 N N . TRP B 1 135 ? 5.18 24.312 -6.562 1 82.69 135 TRP B N 1
ATOM 3418 C CA . TRP B 1 135 ? 6.039 23.203 -6.129 1 82.69 135 TRP B CA 1
ATOM 3419 C C . TRP B 1 135 ? 6.582 22.438 -7.332 1 82.69 135 TRP B C 1
ATOM 3421 O O . TRP B 1 135 ? 7.508 21.641 -7.191 1 82.69 135 TRP B O 1
ATOM 3431 N N . SER B 1 136 ? 6.051 22.609 -8.461 1 79.69 136 SER B N 1
ATOM 3432 C CA . SER B 1 136 ? 6.504 22 -9.711 1 79.69 136 SER B CA 1
ATOM 3433 C C . SER B 1 136 ? 6.633 20.484 -9.57 1 79.69 136 SER B C 1
ATOM 3435 O O . SER B 1 136 ? 7.645 19.906 -9.977 1 79.69 136 SER B O 1
ATOM 3437 N N . PHE B 1 137 ? 5.684 19.906 -8.852 1 88.81 137 PHE B N 1
ATOM 3438 C CA . PHE B 1 137 ? 5.684 18.453 -8.719 1 88.81 137 PHE B CA 1
ATOM 3439 C C . PHE B 1 137 ? 4.465 17.844 -9.414 1 88.81 137 PHE B C 1
ATOM 3441 O O . PHE B 1 137 ? 3.33 18.234 -9.133 1 88.81 137 PHE B O 1
ATOM 3448 N N . ALA B 1 138 ? 4.75 16.891 -10.266 1 90.69 138 ALA B N 1
ATOM 3449 C CA . ALA B 1 138 ? 3.652 16.25 -10.984 1 90.69 138 ALA B CA 1
ATOM 3450 C C . ALA B 1 138 ? 3.789 14.734 -10.961 1 90.69 138 ALA B C 1
ATOM 3452 O O . ALA B 1 138 ? 3.152 14.031 -11.75 1 90.69 138 ALA B O 1
ATOM 3453 N N . GLY B 1 139 ? 4.578 14.25 -10.078 1 93.06 139 GLY B N 1
ATOM 3454 C CA . GLY B 1 139 ? 4.855 12.82 -10.047 1 93.06 139 GLY B CA 1
ATOM 3455 C C . GLY B 1 139 ? 3.828 12.031 -9.258 1 93.06 139 GLY B C 1
ATOM 3456 O O . GLY B 1 139 ? 2.826 12.586 -8.805 1 93.06 139 GLY B O 1
ATOM 3457 N N . SER B 1 140 ? 4.055 10.711 -9.148 1 95.62 140 SER B N 1
ATOM 3458 C CA . SER B 1 140 ? 3.188 9.781 -8.43 1 95.62 140 SER B CA 1
ATOM 3459 C C . SER B 1 140 ? 3.443 9.836 -6.926 1 95.62 140 SER B C 1
ATOM 3461 O O . SER B 1 140 ? 4.391 10.484 -6.477 1 95.62 140 SER B O 1
ATOM 3463 N N . TRP B 1 141 ? 2.584 9.195 -6.199 1 97 141 TRP B N 1
ATOM 3464 C CA . TRP B 1 141 ? 2.824 9.039 -4.766 1 97 141 TRP B CA 1
ATOM 3465 C C . TRP B 1 141 ? 4.172 8.375 -4.512 1 97 141 TRP B C 1
ATOM 3467 O O . TRP B 1 141 ? 4.93 8.805 -3.639 1 97 141 TRP B O 1
ATOM 3477 N N . ASP B 1 142 ? 4.473 7.32 -5.32 1 96.31 142 ASP B N 1
ATOM 3478 C CA . ASP B 1 142 ? 5.742 6.625 -5.156 1 96.31 142 ASP B CA 1
ATOM 3479 C C . ASP B 1 142 ? 6.918 7.586 -5.297 1 96.31 142 ASP B C 1
ATOM 3481 O O . ASP B 1 142 ? 7.848 7.562 -4.488 1 96.31 142 ASP B O 1
ATOM 3485 N N . ASP B 1 143 ? 6.844 8.398 -6.285 1 96.44 143 ASP B N 1
ATOM 3486 C CA . ASP B 1 143 ? 7.883 9.398 -6.512 1 96.44 143 ASP B CA 1
ATOM 3487 C C . ASP B 1 143 ? 7.953 10.391 -5.352 1 96.44 143 ASP B C 1
ATOM 3489 O O . ASP B 1 143 ? 9.047 10.75 -4.906 1 96.44 143 ASP B O 1
ATOM 3493 N N . PHE B 1 144 ? 6.84 10.844 -4.906 1 97.31 144 PHE B N 1
ATOM 3494 C CA . PHE B 1 144 ? 6.785 11.805 -3.807 1 97.31 144 PHE B CA 1
ATOM 3495 C C . PHE B 1 144 ? 7.383 11.211 -2.539 1 97.31 144 PHE B C 1
ATOM 3497 O O . PHE B 1 144 ? 8.172 11.867 -1.854 1 97.31 144 PHE B O 1
ATOM 3504 N N . PHE B 1 145 ? 6.992 9.922 -2.26 1 98.38 145 PHE B N 1
ATOM 3505 C CA . PHE B 1 145 ? 7.445 9.273 -1.038 1 98.38 145 PHE B CA 1
ATOM 3506 C C . PHE B 1 145 ? 8.961 9.141 -1.025 1 98.38 145 PHE B C 1
ATOM 3508 O O . PHE B 1 145 ? 9.625 9.594 -0.087 1 98.38 145 PHE B O 1
ATOM 3515 N N . TYR B 1 146 ? 9.492 8.594 -2.043 1 97.62 146 TYR B N 1
ATOM 3516 C CA . TYR B 1 146 ? 10.914 8.25 -2.037 1 97.62 146 TYR B CA 1
ATOM 3517 C C . TYR B 1 146 ? 11.773 9.469 -2.348 1 97.62 146 TYR B C 1
ATOM 3519 O O . TYR B 1 146 ? 12.867 9.625 -1.796 1 97.62 146 TYR B O 1
ATOM 3527 N N . ASN B 1 147 ? 11.242 10.398 -3.117 1 95.88 147 ASN B N 1
ATOM 3528 C CA . ASN B 1 147 ? 12.117 11.438 -3.637 1 95.88 147 ASN B CA 1
ATOM 3529 C C . ASN B 1 147 ? 11.812 12.797 -3.014 1 95.88 147 ASN B C 1
ATOM 3531 O O . ASN B 1 147 ? 12.539 13.766 -3.232 1 95.88 147 ASN B O 1
ATOM 3535 N N . LYS B 1 148 ? 10.773 12.898 -2.27 1 96.12 148 LYS B N 1
ATOM 3536 C CA . LYS B 1 148 ? 10.484 14.164 -1.599 1 96.12 148 LYS B CA 1
ATOM 3537 C C . LYS B 1 148 ? 10.445 13.984 -0.084 1 96.12 148 LYS B C 1
ATOM 3539 O O . LYS B 1 148 ? 11.258 14.57 0.637 1 96.12 148 LYS B O 1
ATOM 3544 N N . ILE B 1 149 ? 9.547 13.094 0.408 1 97.69 149 ILE B N 1
ATOM 3545 C CA . ILE B 1 149 ? 9.391 12.883 1.844 1 97.69 149 ILE B CA 1
ATOM 3546 C C . ILE B 1 149 ? 10.695 12.359 2.438 1 97.69 149 ILE B C 1
ATOM 3548 O O . ILE B 1 149 ? 11.258 12.969 3.354 1 97.69 149 ILE B O 1
ATOM 3552 N N . MET B 1 150 ? 11.195 11.281 1.827 1 97.62 150 MET B N 1
ATOM 3553 C CA . MET B 1 150 ? 12.359 10.609 2.395 1 97.62 150 MET B CA 1
ATOM 3554 C C . MET B 1 150 ? 13.633 11.414 2.135 1 97.62 150 MET B C 1
ATOM 3556 O O . MET B 1 150 ? 14.68 11.141 2.727 1 97.62 150 MET B O 1
ATOM 3560 N N . GLN B 1 151 ? 13.492 12.461 1.28 1 95.06 151 GLN B N 1
ATOM 3561 C CA . GLN B 1 151 ? 14.633 13.32 0.995 1 95.06 151 GLN B CA 1
ATOM 3562 C C . GLN B 1 151 ? 14.5 14.664 1.706 1 95.06 151 GLN B C 1
ATOM 3564 O O . GLN B 1 151 ? 15.352 15.539 1.547 1 95.06 151 GLN B O 1
ATOM 3569 N N . ASN B 1 152 ? 13.477 14.852 2.447 1 94.88 152 ASN B N 1
ATOM 3570 C CA . ASN B 1 152 ? 13.242 16.062 3.213 1 94.88 152 ASN B CA 1
ATOM 3571 C C . ASN B 1 152 ? 13.133 17.281 2.303 1 94.88 152 ASN B C 1
ATOM 3573 O O . ASN B 1 152 ? 13.727 18.328 2.578 1 94.88 152 ASN B O 1
ATOM 3577 N N . THR B 1 153 ? 12.43 17.141 1.196 1 93.31 153 THR B N 1
ATOM 3578 C CA . THR B 1 153 ? 12.281 18.25 0.259 1 93.31 153 THR B CA 1
ATOM 3579 C C . THR B 1 153 ? 10.805 18.594 0.068 1 93.31 153 THR B C 1
ATOM 3581 O O . THR B 1 153 ? 10.383 18.938 -1.036 1 93.31 153 THR B O 1
ATOM 3584 N N . ILE B 1 154 ? 10.055 18.375 1.072 1 95.56 154 ILE B N 1
ATOM 3585 C CA . ILE B 1 154 ? 8.664 18.828 1.081 1 95.56 154 ILE B CA 1
ATOM 3586 C C . ILE B 1 154 ? 8.57 20.203 1.745 1 95.56 154 ILE B C 1
ATOM 3588 O O . ILE B 1 154 ? 9.57 20.719 2.254 1 95.56 154 ILE B O 1
ATOM 3592 N N . GLU B 1 155 ? 7.375 20.844 1.683 1 93.25 155 GLU B N 1
ATOM 3593 C CA . GLU B 1 155 ? 7.176 22.109 2.393 1 93.25 155 GLU B CA 1
ATOM 3594 C C . GLU B 1 155 ? 7.512 21.969 3.875 1 93.25 155 GLU B C 1
ATOM 3596 O O . GLU B 1 155 ? 7.074 21.016 4.527 1 93.25 155 GLU B O 1
ATOM 3601 N N . SER B 1 156 ? 8.359 22.844 4.398 1 94 156 SER B N 1
ATOM 3602 C CA . SER B 1 156 ? 8.852 22.859 5.77 1 94 156 SER B CA 1
ATOM 3603 C C . SER B 1 156 ? 9.828 21.703 6.02 1 94 156 SER B C 1
ATOM 3605 O O . SER B 1 156 ? 10.188 21.438 7.168 1 94 156 SER B O 1
ATOM 3607 N N . ASN B 1 157 ? 10.195 21 5.012 1 93.88 157 ASN B N 1
ATOM 3608 C CA . ASN B 1 157 ? 11.297 20.047 4.879 1 93.88 157 ASN B CA 1
ATOM 3609 C C . ASN B 1 157 ? 10.984 18.719 5.57 1 93.88 157 ASN B C 1
ATOM 3611 O O . ASN B 1 157 ? 10.633 17.734 4.91 1 93.88 157 ASN B O 1
ATOM 3615 N N . ASN B 1 158 ? 11.016 18.797 6.859 1 96.38 158 ASN B N 1
ATOM 3616 C CA . ASN B 1 158 ? 10.914 17.547 7.594 1 96.38 158 ASN B CA 1
ATOM 3617 C C . ASN B 1 158 ? 9.961 17.672 8.781 1 96.38 158 ASN B C 1
ATOM 3619 O O . ASN B 1 158 ? 10.094 18.578 9.594 1 96.38 158 ASN B O 1
ATOM 3623 N N . PHE B 1 159 ? 9.07 16.75 8.867 1 98.19 159 PHE B N 1
ATOM 3624 C CA . PHE B 1 159 ? 8.023 16.703 9.875 1 98.19 159 PHE B CA 1
ATOM 3625 C C . PHE B 1 159 ? 8.617 16.75 11.281 1 98.19 159 PHE B C 1
ATOM 3627 O O . PHE B 1 159 ? 8.203 17.562 12.109 1 98.19 159 PHE B O 1
ATOM 3634 N N . PHE B 1 160 ? 9.602 15.977 11.562 1 98.25 160 PHE B N 1
ATOM 3635 C CA . PHE B 1 160 ? 10.117 15.836 12.914 1 98.25 160 PHE B CA 1
ATOM 3636 C C . PHE B 1 160 ? 11.094 16.953 13.242 1 98.25 160 PHE B C 1
ATOM 3638 O O . PHE B 1 160 ? 11.18 17.406 14.391 1 98.25 160 PHE B O 1
ATOM 3645 N N . ASP B 1 161 ? 11.781 17.438 12.188 1 96.88 161 ASP B N 1
ATOM 3646 C CA . ASP B 1 161 ? 12.68 18.562 12.422 1 96.88 161 ASP B CA 1
ATOM 3647 C C . ASP B 1 161 ? 11.898 19.812 12.82 1 96.88 161 ASP B C 1
ATOM 3649 O O . ASP B 1 161 ? 12.43 20.703 13.492 1 96.88 161 ASP B O 1
ATOM 3653 N N . TRP B 1 162 ? 10.68 19.891 12.406 1 97.31 162 TRP B N 1
ATOM 3654 C CA . TRP B 1 162 ? 9.812 20.984 12.828 1 97.31 162 TRP B CA 1
ATOM 3655 C C . TRP B 1 162 ? 9.219 20.719 14.203 1 97.31 162 TRP B C 1
ATOM 3657 O O . TRP B 1 162 ? 9.242 21.578 15.086 1 97.31 162 TRP B O 1
ATOM 3667 N N . HIS B 1 163 ? 8.742 19.516 14.406 1 98.44 163 HIS B N 1
ATOM 3668 C CA . HIS B 1 163 ? 7.945 19.188 15.586 1 98.44 163 HIS B CA 1
ATOM 3669 C C . HIS B 1 163 ? 8.82 19.062 16.828 1 98.44 163 HIS B C 1
ATOM 3671 O O . HIS B 1 163 ? 8.469 19.578 17.891 1 98.44 163 HIS B O 1
ATOM 3677 N N . LEU B 1 164 ? 9.961 18.453 16.719 1 98.38 164 LEU B N 1
ATOM 3678 C CA . LEU B 1 164 ? 10.695 18.031 17.906 1 98.38 164 LEU B CA 1
ATOM 3679 C C . LEU B 1 164 ? 11.281 19.234 18.641 1 98.38 164 LEU B C 1
ATOM 3681 O O . LEU B 1 164 ? 11.227 19.297 19.875 1 98.38 164 LEU B O 1
ATOM 3685 N N . PRO B 1 165 ? 11.836 20.219 17.922 1 97.38 165 PRO B N 1
ATOM 3686 C CA . PRO B 1 165 ? 12.289 21.406 18.656 1 97.38 165 PRO B CA 1
ATOM 3687 C C . PRO B 1 165 ? 11.148 22.109 19.391 1 97.38 165 PRO B C 1
ATOM 3689 O O . PRO B 1 165 ? 11.328 22.578 20.516 1 97.38 165 PRO B O 1
ATOM 3692 N N . TRP B 1 166 ? 9.977 22.25 18.844 1 98 166 TRP B N 1
ATOM 3693 C CA . TRP B 1 166 ? 8.82 22.828 19.516 1 98 166 TRP B CA 1
ATOM 3694 C C . TRP B 1 166 ? 8.367 21.969 20.688 1 98 166 TRP B C 1
ATOM 3696 O O . TRP B 1 166 ? 8.055 22.484 21.766 1 98 166 TRP B O 1
ATOM 3706 N N . TRP B 1 167 ? 8.383 20.672 20.484 1 98.31 167 TRP B N 1
ATOM 3707 C CA . TRP B 1 167 ? 7.953 19.734 21.5 1 98.31 167 TRP B CA 1
ATOM 3708 C C . TRP B 1 167 ? 8.859 19.812 22.734 1 98.31 167 TRP B C 1
ATOM 3710 O O . TRP B 1 167 ? 8.383 19.812 23.859 1 98.31 167 TRP B O 1
ATOM 3720 N N . GLU B 1 168 ? 10.117 19.859 22.469 1 97.44 168 GLU B N 1
ATOM 3721 C CA . GLU B 1 168 ? 11.07 19.984 23.578 1 97.44 168 GLU B CA 1
ATOM 3722 C C . GLU B 1 168 ? 10.812 21.25 24.391 1 97.44 168 GLU B C 1
ATOM 3724 O O . GLU B 1 168 ? 10.859 21.219 25.625 1 97.44 168 GLU B O 1
ATOM 3729 N N . ARG B 1 169 ? 10.547 22.312 23.766 1 96.94 169 ARG B N 1
ATOM 3730 C CA . ARG B 1 169 ? 10.281 23.578 24.438 1 96.94 169 ARG B CA 1
ATOM 3731 C C . ARG B 1 169 ? 8.961 23.531 25.203 1 96.94 169 ARG B C 1
ATOM 3733 O O . ARG B 1 169 ? 8.859 24.062 26.312 1 96.94 169 ARG B O 1
ATOM 3740 N N . TYR B 1 170 ? 8.031 22.844 24.625 1 97 170 TYR B N 1
ATOM 3741 C CA . TYR B 1 170 ? 6.738 22.672 25.266 1 97 170 TYR B CA 1
ATOM 3742 C C . TYR B 1 170 ? 6.863 21.812 26.516 1 97 170 TYR B C 1
ATOM 3744 O O . TYR B 1 170 ? 6.426 22.203 27.594 1 97 170 TYR B O 1
ATOM 3752 N N . LYS B 1 171 ? 7.527 20.703 26.359 1 96 171 LYS B N 1
ATOM 3753 C CA . LYS B 1 171 ? 7.617 19.734 27.438 1 96 171 LYS B CA 1
ATOM 3754 C C . LYS B 1 171 ? 8.477 20.266 28.578 1 96 171 LYS B C 1
ATOM 3756 O O . LYS B 1 171 ? 8.234 19.953 29.75 1 96 171 LYS B O 1
ATOM 3761 N N . SER B 1 172 ? 9.438 21.078 28.266 1 95.25 172 SER B N 1
ATOM 3762 C CA . SER B 1 172 ? 10.352 21.594 29.281 1 95.25 172 SER B CA 1
ATOM 3763 C C . SER B 1 172 ? 9.781 22.828 29.969 1 95.25 172 SER B C 1
ATOM 3765 O O . SER B 1 172 ? 10.375 23.359 30.906 1 95.25 172 SER B O 1
ATOM 3767 N N . GLY B 1 173 ? 8.672 23.344 29.469 1 94 173 GLY B N 1
ATOM 3768 C CA . GLY B 1 173 ? 8.047 24.5 30.094 1 94 173 GLY B CA 1
ATOM 3769 C C . GLY B 1 173 ? 8.625 25.812 29.609 1 94 173 GLY B C 1
ATOM 3770 O O . GLY B 1 173 ? 8.312 26.875 30.156 1 94 173 GLY B O 1
ATOM 3771 N N . GLN B 1 174 ? 9.352 25.75 28.562 1 92.44 174 GLN B N 1
ATOM 3772 C CA . GLN B 1 174 ? 9.961 26.969 28.031 1 92.44 174 GLN B CA 1
ATOM 3773 C C . GLN B 1 174 ? 8.922 27.828 27.312 1 92.44 174 GLN B C 1
ATOM 3775 O O . GLN B 1 174 ? 9.125 29.031 27.125 1 92.44 174 GLN B O 1
ATOM 3780 N N . VAL B 1 175 ? 7.887 27.234 26.797 1 91.69 175 VAL B N 1
ATOM 3781 C CA . VAL B 1 175 ? 6.727 27.953 26.266 1 91.69 175 VAL B CA 1
ATOM 3782 C C . VAL B 1 175 ? 5.57 27.859 27.266 1 91.69 175 VAL B C 1
ATOM 3784 O O . VAL B 1 175 ? 4.727 26.969 27.156 1 91.69 175 VAL B O 1
ATOM 3787 N N . PRO B 1 176 ? 5.496 28.797 28.172 1 87.75 176 PRO B N 1
ATOM 3788 C CA . PRO B 1 176 ? 4.625 28.625 29.328 1 87.75 176 PRO B CA 1
ATOM 3789 C C . PRO B 1 176 ? 3.143 28.734 28.984 1 87.75 176 PRO B C 1
ATOM 3791 O O . PRO B 1 176 ? 2.291 28.219 29.703 1 87.75 176 PRO B O 1
ATOM 3794 N N . ARG B 1 177 ? 2.766 29.406 27.984 1 95.12 177 ARG B N 1
ATOM 3795 C CA . ARG B 1 177 ? 1.379 29.594 27.562 1 95.12 177 ARG B CA 1
ATOM 3796 C C . ARG B 1 177 ? 1.096 28.828 26.281 1 95.12 177 ARG B C 1
ATOM 3798 O O . ARG B 1 177 ? 0.813 29.438 25.234 1 95.12 177 ARG B O 1
ATOM 3805 N N . ALA B 1 178 ? 1.167 27.484 26.469 1 97.56 178 ALA B N 1
ATOM 3806 C CA . ALA B 1 178 ? 1.048 26.688 25.25 1 97.56 178 ALA B CA 1
ATOM 3807 C C . ALA B 1 178 ? 0.021 25.578 25.422 1 97.56 178 ALA B C 1
ATOM 3809 O O . ALA B 1 178 ? -0.135 25.031 26.531 1 97.56 178 ALA B O 1
ATOM 3810 N N . LEU B 1 179 ? -0.718 25.281 24.422 1 98.38 179 LEU B N 1
ATOM 3811 C CA . LEU B 1 179 ? -1.648 24.172 24.281 1 98.38 179 LEU B CA 1
ATOM 3812 C C . LEU B 1 179 ? -1.237 23.266 23.125 1 98.38 179 LEU B C 1
ATOM 3814 O O . LEU B 1 179 ? -1.066 23.719 22 1 98.38 179 LEU B O 1
ATOM 3818 N N . TRP B 1 180 ? -0.96 22 23.438 1 98.44 180 TRP B N 1
ATOM 3819 C CA . TRP B 1 180 ? -0.577 21.016 22.422 1 98.44 180 TRP B CA 1
ATOM 3820 C C . TRP B 1 180 ? -1.741 20.094 22.094 1 98.44 180 TRP B C 1
ATOM 3822 O O . TRP B 1 180 ? -2.205 19.344 22.953 1 98.44 180 TRP B O 1
ATOM 3832 N N . LEU B 1 181 ? -2.23 20.125 20.891 1 98.25 181 LEU B N 1
ATOM 3833 C CA . LEU B 1 181 ? -3.379 19.328 20.469 1 98.25 181 LEU B CA 1
ATOM 3834 C C . LEU B 1 181 ? -2.996 18.391 19.344 1 98.25 181 LEU B C 1
ATOM 3836 O O . LEU B 1 181 ? -2.055 18.656 18.594 1 98.25 181 LEU B O 1
ATOM 3840 N N . HIS B 1 182 ? -3.684 17.281 19.281 1 97.81 182 HIS B N 1
ATOM 3841 C CA . HIS B 1 182 ? -3.637 16.375 18.141 1 97.81 182 HIS B CA 1
ATOM 3842 C C . HIS B 1 182 ? -4.859 16.562 17.25 1 97.81 182 HIS B C 1
ATOM 3844 O O . HIS B 1 182 ? -5.992 16.594 17.734 1 97.81 182 HIS B O 1
ATOM 3850 N N . TYR B 1 183 ? -4.582 16.688 15.977 1 96.75 183 TYR B N 1
ATOM 3851 C CA . TYR B 1 183 ? -5.664 16.812 15.016 1 96.75 183 TYR B CA 1
ATOM 3852 C C . TYR B 1 183 ? -6.691 15.703 15.203 1 96.75 183 TYR B C 1
ATOM 3854 O O . TYR B 1 183 ? -7.898 15.945 15.133 1 96.75 183 TYR B O 1
ATOM 3862 N N . GLU B 1 184 ? -6.215 14.508 15.445 1 96.31 184 GLU B N 1
ATOM 3863 C CA . GLU B 1 184 ? -7.086 13.344 15.625 1 96.31 184 GLU B CA 1
ATOM 3864 C C . GLU B 1 184 ? -8.055 13.555 16.781 1 96.31 184 GLU B C 1
ATOM 3866 O O . GLU B 1 184 ? -9.219 13.148 16.719 1 96.31 184 GLU B O 1
ATOM 3871 N N . ASP B 1 185 ? -7.621 14.195 17.797 1 95.56 185 ASP B N 1
ATOM 3872 C CA . ASP B 1 185 ? -8.477 14.477 18.953 1 95.56 185 ASP B CA 1
ATOM 3873 C C . ASP B 1 185 ? -9.523 15.531 18.609 1 95.56 185 ASP B C 1
ATOM 3875 O O . ASP B 1 185 ? -10.672 15.453 19.047 1 95.56 185 ASP B O 1
ATOM 3879 N N . ILE B 1 186 ? -9.109 16.531 17.844 1 96.69 186 ILE B N 1
ATOM 3880 C CA . ILE B 1 186 ? -10.023 17.609 17.453 1 96.69 186 ILE B CA 1
ATOM 3881 C C . ILE B 1 186 ? -11.195 17.031 16.656 1 96.69 186 ILE B C 1
ATOM 3883 O O . ILE B 1 186 ? -12.352 17.312 16.953 1 96.69 186 ILE B O 1
ATOM 3887 N N . ILE B 1 187 ? -10.883 16.188 15.719 1 93.25 187 ILE B N 1
ATOM 3888 C CA . ILE B 1 187 ? -11.945 15.695 14.852 1 93.25 187 ILE B CA 1
ATOM 3889 C C . ILE B 1 187 ? -12.758 14.633 15.586 1 93.25 187 ILE B C 1
ATOM 3891 O O . ILE B 1 187 ? -13.953 14.469 15.32 1 93.25 187 ILE B O 1
ATOM 3895 N N . ALA B 1 188 ? -12.172 13.906 16.5 1 93.75 188 ALA B N 1
ATOM 3896 C CA . ALA B 1 188 ? -12.883 12.883 17.266 1 93.75 188 ALA B CA 1
ATOM 3897 C C . ALA B 1 188 ? -13.875 13.516 18.234 1 93.75 188 ALA B C 1
ATOM 3899 O O . ALA B 1 188 ? -14.914 12.93 18.531 1 93.75 188 ALA B O 1
ATOM 3900 N N . ASP B 1 189 ? -13.516 14.656 18.766 1 96.75 189 ASP B N 1
ATOM 3901 C CA . ASP B 1 189 ? -14.336 15.391 19.719 1 96.75 189 ASP B CA 1
ATOM 3902 C C . ASP B 1 189 ? -14.219 16.891 19.5 1 96.75 189 ASP B C 1
ATOM 3904 O O . ASP B 1 189 ? -13.625 17.609 20.328 1 96.75 189 ASP B O 1
ATOM 3908 N N . MET B 1 190 ? -14.945 17.344 18.516 1 97 190 MET B N 1
ATOM 3909 C CA . MET B 1 190 ? -14.844 18.75 18.109 1 97 190 MET B CA 1
ATOM 3910 C C . MET B 1 190 ? -15.352 19.672 19.219 1 97 190 MET B C 1
ATOM 3912 O O . MET B 1 190 ? -14.664 20.609 19.609 1 97 190 MET B O 1
ATOM 3916 N N . PRO B 1 191 ? -16.516 19.359 19.859 1 98.25 191 PRO B N 1
ATOM 3917 C CA . PRO B 1 191 ? -16.969 20.25 20.922 1 98.25 191 PRO B CA 1
ATOM 3918 C C . PRO B 1 191 ? -16 20.297 22.094 1 98.25 191 PRO B C 1
ATOM 3920 O O . PRO B 1 191 ? -15.742 21.375 22.641 1 98.25 191 PRO B O 1
ATOM 3923 N N . GLY B 1 192 ? -15.492 19.125 22.453 1 98.5 192 GLY B N 1
ATOM 3924 C CA . GLY B 1 192 ? -14.516 19.109 23.516 1 98.5 192 GLY B CA 1
ATOM 3925 C C . GLY B 1 192 ? -13.273 19.922 23.219 1 98.5 192 GLY B C 1
ATOM 3926 O O . GLY B 1 192 ? -12.75 20.609 24.078 1 98.5 192 GLY B O 1
ATOM 3927 N N . SER B 1 193 ? -12.812 19.828 22 1 98.38 193 SER B N 1
ATOM 3928 C CA . SER B 1 193 ? -11.633 20.578 21.594 1 98.38 193 SER B CA 1
ATOM 3929 C C . SER B 1 193 ? -11.914 22.078 21.531 1 98.38 193 SER B C 1
ATOM 3931 O O . SER B 1 193 ? -11.062 22.891 21.891 1 98.38 193 SER B O 1
ATOM 3933 N N . VAL B 1 194 ? -13.086 22.453 21.062 1 98.69 194 VAL B N 1
ATOM 3934 C CA . VAL B 1 194 ? -13.492 23.859 21.047 1 98.69 194 VAL B CA 1
ATOM 3935 C C . VAL B 1 194 ? -13.477 24.406 22.469 1 98.69 194 VAL B C 1
ATOM 3937 O O . VAL B 1 194 ? -12.977 25.516 22.703 1 98.69 194 VAL B O 1
ATOM 3940 N N . ARG B 1 195 ? -14 23.688 23.422 1 98.56 195 ARG B N 1
ATOM 3941 C CA . ARG B 1 195 ? -14.008 24.094 24.828 1 98.56 195 ARG B CA 1
ATOM 3942 C C . ARG B 1 195 ? -12.586 24.281 25.344 1 98.56 195 ARG B C 1
ATOM 3944 O O . ARG B 1 195 ? -12.289 25.281 26.016 1 98.56 195 ARG B O 1
ATOM 3951 N N . LYS B 1 196 ? -11.703 23.312 25 1 98.5 196 LYS B N 1
ATOM 3952 C CA . LYS B 1 196 ? -10.312 23.375 25.438 1 98.5 196 LYS B CA 1
ATOM 3953 C C . LYS B 1 196 ? -9.625 24.625 24.891 1 98.5 196 LYS B C 1
ATOM 3955 O O . LYS B 1 196 ? -8.891 25.312 25.625 1 98.5 196 LYS B O 1
ATOM 3960 N N . ILE B 1 197 ? -9.867 24.906 23.672 1 98.75 197 ILE B N 1
ATOM 3961 C CA . ILE B 1 197 ? -9.266 26.062 23.031 1 98.75 197 ILE B CA 1
ATOM 3962 C C . ILE B 1 197 ? -9.844 27.344 23.625 1 98.75 197 ILE B C 1
ATOM 3964 O O . ILE B 1 197 ? -9.117 28.297 23.922 1 98.75 197 ILE B O 1
ATOM 3968 N N . ALA B 1 198 ? -11.133 27.422 23.844 1 98.62 198 ALA B N 1
ATOM 3969 C CA . ALA B 1 198 ? -11.781 28.594 24.453 1 98.62 198 ALA B CA 1
ATOM 3970 C C . ALA B 1 198 ? -11.203 28.875 25.844 1 98.62 198 ALA B C 1
ATOM 3972 O O . ALA B 1 198 ? -10.852 30.016 26.141 1 98.62 198 ALA B O 1
ATOM 3973 N N . ASP B 1 199 ? -11.102 27.812 26.609 1 98.19 199 ASP B N 1
ATOM 3974 C CA . ASP B 1 199 ? -10.539 27.953 27.953 1 98.19 199 ASP B CA 1
ATOM 3975 C C . ASP B 1 199 ? -9.109 28.484 27.891 1 98.19 199 ASP B C 1
ATOM 3977 O O . ASP B 1 199 ? -8.727 29.359 28.672 1 98.19 199 ASP B O 1
ATOM 3981 N N . PHE B 1 200 ? -8.391 27.922 27.016 1 98.25 200 PHE B N 1
ATOM 3982 C CA . PHE B 1 200 ? -7 28.328 26.859 1 98.25 200 PHE B CA 1
ATOM 3983 C C . PHE B 1 200 ? -6.914 29.812 26.484 1 98.25 200 PHE B C 1
ATOM 3985 O O . PHE B 1 200 ? -5.996 30.516 26.906 1 98.25 200 PHE B O 1
ATOM 3992 N N . MET B 1 201 ? -7.875 30.234 25.625 1 97.69 201 MET B N 1
ATOM 3993 C CA . MET B 1 201 ? -7.914 31.609 25.172 1 97.69 201 MET B CA 1
ATOM 3994 C C . MET B 1 201 ? -8.438 32.531 26.266 1 97.69 201 MET B C 1
ATOM 3996 O O . MET B 1 201 ? -8.422 33.75 26.125 1 97.69 201 MET B O 1
ATOM 4000 N N . GLY B 1 202 ? -8.977 31.969 27.312 1 96.44 202 GLY B N 1
ATOM 4001 C CA . GLY B 1 202 ? -9.547 32.75 28.391 1 96.44 202 GLY B CA 1
ATOM 4002 C C . GLY B 1 202 ? -10.953 33.25 28.094 1 96.44 202 GLY B C 1
ATOM 4003 O O . GLY B 1 202 ? -11.359 34.312 28.578 1 96.44 202 GLY B O 1
ATOM 4004 N N . LYS B 1 203 ? -11.578 32.5 27.312 1 96.12 203 LYS B N 1
ATOM 4005 C CA . LYS B 1 203 ? -12.93 32.875 26.938 1 96.12 203 LYS B CA 1
ATOM 4006 C C . LYS B 1 203 ? -13.969 32 27.625 1 96.12 203 LYS B C 1
ATOM 4008 O O . LYS B 1 203 ? -13.891 30.781 27.578 1 96.12 203 LYS B O 1
ATOM 4013 N N . ASP B 1 204 ? -14.859 32.719 28.234 1 95 204 ASP B N 1
ATOM 4014 C CA . ASP B 1 204 ? -15.992 32 28.828 1 95 204 ASP B CA 1
ATOM 4015 C C . ASP B 1 204 ? -17.156 31.922 27.859 1 95 204 ASP B C 1
ATOM 4017 O O . ASP B 1 204 ? -17.891 32.906 27.656 1 95 204 ASP B O 1
ATOM 4021 N N . VAL B 1 205 ? -17.25 30.75 27.281 1 96.31 205 VAL B N 1
ATOM 4022 C CA . VAL B 1 205 ? -18.281 30.594 26.25 1 96.31 205 VAL B CA 1
ATOM 4023 C C . VAL B 1 205 ? -19.312 29.562 26.719 1 96.31 205 VAL B C 1
ATOM 4025 O O . VAL B 1 205 ? -18.969 28.609 27.406 1 96.31 205 VAL B O 1
ATOM 4028 N N . SER B 1 206 ? -20.562 29.734 26.344 1 97.81 206 SER B N 1
ATOM 4029 C CA . SER B 1 206 ? -21.656 28.812 26.688 1 97.81 206 SER B CA 1
ATOM 4030 C C . SER B 1 206 ? -21.531 27.5 25.922 1 97.81 206 SER B C 1
ATOM 4032 O O . SER B 1 206 ? -20.812 27.422 24.922 1 97.81 206 SER B O 1
ATOM 4034 N N . ASP B 1 207 ? -22.266 26.547 26.438 1 97.75 207 ASP B N 1
ATOM 4035 C CA . ASP B 1 207 ? -22.312 25.266 25.75 1 97.75 207 ASP B CA 1
ATOM 4036 C C . ASP B 1 207 ? -22.922 25.422 24.344 1 97.75 207 ASP B C 1
ATOM 4038 O O . ASP B 1 207 ? -22.531 24.719 23.422 1 97.75 207 ASP B O 1
ATOM 4042 N N . GLU B 1 208 ? -23.797 26.328 24.281 1 97.69 208 GLU B N 1
ATOM 4043 C CA . GLU B 1 208 ? -24.406 26.578 22.984 1 97.69 208 GLU B CA 1
ATOM 4044 C C . GLU B 1 208 ? -23.406 27.156 21.984 1 97.69 208 GLU B C 1
ATOM 4046 O O . GLU B 1 208 ? -23.391 26.766 20.828 1 97.69 208 GLU B O 1
ATOM 4051 N N . THR B 1 209 ? -22.641 28.047 22.469 1 98 209 THR B N 1
ATOM 4052 C CA . THR B 1 209 ? -21.609 28.641 21.609 1 98 209 THR B CA 1
ATOM 4053 C C . THR B 1 209 ? -20.594 27.578 21.188 1 98 209 THR B C 1
ATOM 4055 O O . THR B 1 209 ? -20.188 27.531 20.031 1 98 209 THR B O 1
ATOM 4058 N N . VAL B 1 210 ? -20.234 26.719 22.094 1 98.5 210 VAL B N 1
ATOM 4059 C CA . VAL B 1 210 ? -19.297 25.641 21.797 1 98.5 210 VAL B CA 1
ATOM 4060 C C . VAL B 1 210 ? -19.875 24.734 20.719 1 98.5 210 VAL B C 1
ATOM 4062 O O . VAL B 1 210 ? -19.172 24.391 19.75 1 98.5 210 VAL B O 1
ATOM 4065 N N . ALA B 1 211 ? -21.094 24.391 20.859 1 98.19 211 ALA B N 1
ATOM 4066 C CA . ALA B 1 211 ? -21.75 23.516 19.906 1 98.19 211 ALA B CA 1
ATOM 4067 C C . ALA B 1 211 ? -21.797 24.156 18.516 1 98.19 211 ALA B C 1
ATOM 4069 O O . ALA B 1 211 ? -21.609 23.484 17.5 1 98.19 211 ALA B O 1
ATOM 4070 N N . GLU B 1 212 ? -22.047 25.438 18.516 1 98 212 GLU B N 1
ATOM 4071 C CA . GLU B 1 212 ? -22.156 26.156 17.234 1 98 212 GLU B CA 1
ATOM 4072 C C . GLU B 1 212 ? -20.797 26.266 16.547 1 98 212 GLU B C 1
ATOM 4074 O O . GLU B 1 212 ? -20.688 26.062 15.344 1 98 212 GLU B O 1
ATOM 4079 N N . VAL B 1 213 ? -19.828 26.594 17.312 1 98.56 213 VAL B N 1
ATOM 4080 C CA . VAL B 1 213 ? -18.484 26.688 16.766 1 98.56 213 VAL B CA 1
ATOM 4081 C C . VAL B 1 213 ? -18.047 25.328 16.219 1 98.56 213 VAL B C 1
ATOM 4083 O O . VAL B 1 213 ? -17.484 25.234 15.125 1 98.56 213 VAL B O 1
ATOM 4086 N N . ALA B 1 214 ? -18.344 24.25 16.984 1 98.44 214 ALA B N 1
ATOM 4087 C CA . ALA B 1 214 ? -18.016 22.906 16.547 1 98.44 214 ALA B CA 1
ATOM 4088 C C . ALA B 1 214 ? -18.703 22.547 15.234 1 98.44 214 ALA B C 1
ATOM 4090 O O . ALA B 1 214 ? -18.078 22.047 14.305 1 98.44 214 ALA B O 1
ATOM 4091 N N . ARG B 1 215 ? -19.922 22.859 15.164 1 97.62 215 ARG B N 1
ATOM 4092 C CA . ARG B 1 215 ? -20.703 22.562 13.969 1 97.62 215 ARG B CA 1
ATOM 4093 C C . ARG B 1 215 ? -20.141 23.297 12.758 1 97.62 215 ARG B C 1
ATOM 4095 O O . ARG B 1 215 ? -19.953 22.703 11.688 1 97.62 215 ARG B O 1
ATOM 4102 N N . MET B 1 216 ? -19.812 24.531 12.906 1 97.31 216 MET B N 1
ATOM 4103 C CA . MET B 1 216 ? -19.359 25.391 11.805 1 97.31 216 MET B CA 1
ATOM 4104 C C . MET B 1 216 ? -17.922 25.094 11.438 1 97.31 216 MET B C 1
ATOM 4106 O O . MET B 1 216 ? -17.422 25.578 10.422 1 97.31 216 MET B O 1
ATOM 4110 N N . SER B 1 217 ? -17.266 24.234 12.234 1 96.75 217 SER B N 1
ATOM 4111 C CA . SER B 1 217 ? -15.852 23.953 11.992 1 96.75 217 SER B CA 1
ATOM 4112 C C . SER B 1 217 ? -15.648 22.547 11.453 1 96.75 217 SER B C 1
ATOM 4114 O O . SER B 1 217 ? -14.516 22.109 11.25 1 96.75 217 SER B O 1
ATOM 4116 N N . THR B 1 218 ? -16.75 21.859 11.211 1 94.31 218 THR B N 1
ATOM 4117 C CA . THR B 1 218 ? -16.641 20.562 10.562 1 94.31 218 THR B CA 1
ATOM 4118 C C . THR B 1 218 ? -16.219 20.734 9.102 1 94.31 218 THR B C 1
ATOM 4120 O O . THR B 1 218 ? -16.438 21.781 8.5 1 94.31 218 THR B O 1
ATOM 4123 N N . LEU B 1 219 ? -15.586 19.703 8.633 1 90.31 219 LEU B N 1
ATOM 4124 C CA . LEU B 1 219 ? -15.125 19.719 7.246 1 90.31 219 LEU B CA 1
ATOM 4125 C C . LEU B 1 219 ? -16.266 20.016 6.293 1 90.31 219 LEU B C 1
ATOM 4127 O O . LEU B 1 219 ? -16.141 20.859 5.398 1 90.31 219 LEU B O 1
ATOM 4131 N N . ASP B 1 220 ? -17.375 19.344 6.445 1 89.38 220 ASP B N 1
ATOM 4132 C CA . ASP B 1 220 ? -18.531 19.531 5.578 1 89.38 220 ASP B CA 1
ATOM 4133 C C . ASP B 1 220 ? -19.047 20.969 5.648 1 89.38 220 ASP B C 1
ATOM 4135 O O . ASP B 1 220 ? -19.344 21.578 4.621 1 89.38 220 ASP B O 1
ATOM 4139 N N . SER B 1 221 ? -19.109 21.484 6.816 1 93.06 221 SER B N 1
ATOM 4140 C CA . SER B 1 221 ? -19.594 22.859 6.996 1 93.06 221 SER B CA 1
ATOM 4141 C C . SER B 1 221 ? -18.641 23.859 6.371 1 93.06 221 SER B C 1
ATOM 4143 O O . SER B 1 221 ? -19.078 24.828 5.73 1 93.06 221 SER B O 1
ATOM 4145 N N . MET B 1 222 ? -17.391 23.656 6.555 1 92.44 222 MET B N 1
ATOM 4146 C CA . MET B 1 222 ? -16.391 24.594 6.043 1 92.44 222 MET B CA 1
ATOM 4147 C C . MET B 1 222 ? -16.344 24.562 4.52 1 92.44 222 MET B C 1
ATOM 4149 O O . MET B 1 222 ? -16.203 25.609 3.875 1 92.44 222 MET B O 1
ATOM 4153 N N . LYS B 1 223 ? -16.5 23.406 3.938 1 87.31 223 LYS B N 1
ATOM 4154 C CA . LYS B 1 223 ? -16.531 23.281 2.482 1 87.31 223 LYS B CA 1
ATOM 4155 C C . LYS B 1 223 ? -17.688 24.062 1.887 1 87.31 223 LYS B C 1
ATOM 4157 O O . LYS B 1 223 ? -17.594 24.578 0.769 1 87.31 223 LYS B O 1
ATOM 4162 N N . LYS B 1 224 ? -18.75 24.203 2.635 1 89.69 224 LYS B N 1
ATOM 4163 C CA . LYS B 1 224 ? -19.969 24.859 2.156 1 89.69 224 LYS B CA 1
ATOM 4164 C C . LYS B 1 224 ? -19.938 26.344 2.461 1 89.69 224 LYS B C 1
ATOM 4166 O O . LYS B 1 224 ? -20.812 27.094 1.998 1 89.69 224 LYS B O 1
ATOM 4171 N N . ASN B 1 225 ? -18.984 26.766 3.287 1 90.5 225 ASN B N 1
ATOM 4172 C CA . ASN B 1 225 ? -18.891 28.172 3.691 1 90.5 225 ASN B CA 1
ATOM 4173 C C . ASN B 1 225 ? -17.797 28.891 2.914 1 90.5 225 ASN B C 1
ATOM 4175 O O . ASN B 1 225 ? -16.609 28.688 3.16 1 90.5 225 ASN B O 1
ATOM 4179 N N . PRO B 1 226 ? -18.094 29.75 2.055 1 87.25 226 PRO B N 1
ATOM 4180 C CA . PRO B 1 226 ? -17.094 30.453 1.248 1 87.25 226 PRO B CA 1
ATOM 4181 C C . PRO B 1 226 ? -16.125 31.281 2.096 1 87.25 226 PRO B C 1
ATOM 4183 O O . PRO B 1 226 ? -15.023 31.609 1.644 1 87.25 226 PRO B O 1
ATOM 4186 N N . LEU B 1 227 ? -16.531 31.625 3.311 1 89.94 227 LEU B N 1
ATOM 4187 C CA . LEU B 1 227 ? -15.68 32.438 4.188 1 89.94 227 LEU B CA 1
ATOM 4188 C C . LEU B 1 227 ? -14.758 31.547 5.02 1 89.94 227 LEU B C 1
ATOM 4190 O O . LEU B 1 227 ? -13.969 32.031 5.824 1 89.94 227 LEU B O 1
ATOM 4194 N N . ALA B 1 228 ? -14.906 30.266 4.777 1 83.12 228 ALA B N 1
ATOM 4195 C CA . ALA B 1 228 ? -14.055 29.328 5.512 1 83.12 228 ALA B CA 1
ATOM 4196 C C . ALA B 1 228 ? -13.367 28.359 4.559 1 83.12 228 ALA B C 1
ATOM 4198 O O . ALA B 1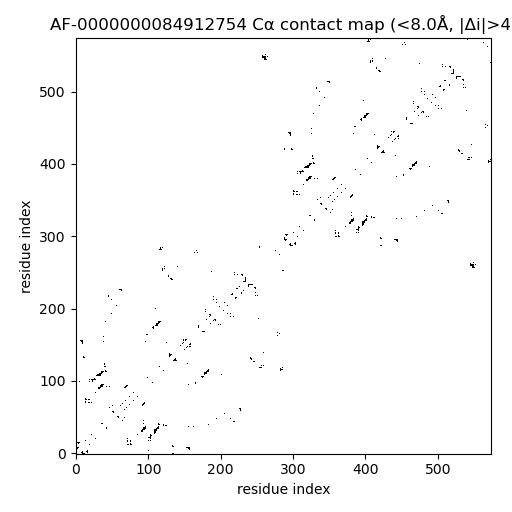 228 ? -12.531 27.562 4.98 1 83.12 228 ALA B O 1
ATOM 4199 N N . ASP B 1 229 ? -13.773 28.531 3.33 1 69.44 229 ASP B N 1
ATOM 4200 C CA . ASP B 1 229 ? -13.188 27.625 2.348 1 69.44 229 ASP B CA 1
ATOM 4201 C C . ASP B 1 229 ? -11.82 28.125 1.894 1 69.44 229 ASP B C 1
ATOM 4203 O O . ASP B 1 229 ? -11.469 29.297 2.1 1 69.44 229 ASP B O 1
ATOM 4207 N N . CYS B 1 230 ? -10.859 27.266 1.731 1 60.91 230 CYS B N 1
ATOM 4208 C CA . CYS B 1 230 ? -9.508 27.656 1.365 1 60.91 230 CYS B CA 1
ATOM 4209 C C . CYS B 1 230 ? -9.391 27.891 -0.138 1 60.91 230 CYS B C 1
ATOM 4211 O O . CYS B 1 230 ? -8.289 27.906 -0.685 1 60.91 230 CYS B O 1
ATOM 4213 N N . LYS B 1 231 ? -10.594 27.953 -0.785 1 54.19 231 LYS B N 1
ATOM 4214 C CA . LYS B 1 231 ? -10.523 28.25 -2.215 1 54.19 231 LYS B CA 1
ATOM 4215 C C . LYS B 1 231 ? -9.859 29.594 -2.469 1 54.19 231 LYS B C 1
ATOM 4217 O O . LYS B 1 231 ? -9.305 29.828 -3.545 1 54.19 231 LYS B O 1
ATOM 4222 N N . TRP B 1 232 ? -10.094 30.469 -1.476 1 44.59 232 TRP B N 1
ATOM 4223 C CA . TRP B 1 232 ? -9.703 31.859 -1.591 1 44.59 232 TRP B CA 1
ATOM 4224 C C . TRP B 1 232 ? -8.203 32 -1.828 1 44.59 232 TRP B C 1
ATOM 4226 O O . TRP B 1 232 ? -7.742 32.969 -2.402 1 44.59 232 TRP B O 1
ATOM 4236 N N . ILE B 1 233 ? -7.465 31.156 -1.08 1 47.09 233 ILE B N 1
ATOM 4237 C CA . ILE B 1 233 ? -6.047 31.281 -1.399 1 47.09 233 ILE B CA 1
ATOM 4238 C C . ILE B 1 233 ? -5.855 31.266 -2.914 1 47.09 233 ILE B C 1
ATOM 4240 O O . ILE B 1 233 ? -4.898 31.844 -3.436 1 47.09 233 ILE B O 1
ATOM 4244 N N . THR B 1 234 ? -6.824 30.578 -3.469 1 42.31 234 THR B N 1
ATOM 4245 C CA . THR B 1 234 ? -6.738 30.469 -4.922 1 42.31 234 THR B CA 1
ATOM 4246 C C . THR B 1 234 ? -7.191 31.766 -5.59 1 42.31 234 THR B C 1
ATOM 4248 O O . THR B 1 234 ? -6.969 31.969 -6.785 1 42.31 234 THR B O 1
ATOM 4251 N N . ALA B 1 235 ? -8.031 32.5 -4.898 1 40.5 235 ALA B N 1
ATOM 4252 C CA . ALA B 1 235 ? -8.562 33.656 -5.586 1 40.5 235 ALA B CA 1
ATOM 4253 C C . ALA B 1 235 ? -7.535 34.781 -5.609 1 40.5 235 ALA B C 1
ATOM 4255 O O . ALA B 1 235 ? -7.691 35.75 -6.352 1 40.5 235 ALA B O 1
ATOM 4256 N N . SER B 1 236 ? -6.699 34.781 -4.613 1 39.41 236 SER B N 1
ATOM 4257 C CA . SER B 1 236 ? -5.695 35.812 -4.773 1 39.41 236 SER B CA 1
ATOM 4258 C C . SER B 1 236 ? -4.77 35.531 -5.949 1 39.41 236 SER B C 1
ATOM 4260 O O . SER B 1 236 ? -4.715 34.375 -6.434 1 39.41 236 SER B O 1
ATOM 4262 N N . GLU B 1 237 ? -4.219 36.562 -6.527 1 42.38 237 GLU B N 1
ATOM 4263 C CA . GLU B 1 237 ? -3.264 36.469 -7.629 1 42.38 237 GLU B CA 1
ATOM 4264 C C . GLU B 1 237 ? -2.332 35.281 -7.477 1 42.38 237 GLU B C 1
ATOM 4266 O O . GLU B 1 237 ? -1.803 34.781 -8.461 1 42.38 237 GLU B O 1
ATOM 4271 N N . HIS B 1 238 ? -2.232 34.781 -6.34 1 43.41 238 HIS B N 1
ATOM 4272 C CA . HIS B 1 238 ? -1.319 33.688 -6.094 1 43.41 238 HIS B CA 1
ATOM 4273 C C . HIS B 1 238 ? -2.041 32.344 -6.188 1 43.41 238 HIS B C 1
ATOM 4275 O O . HIS B 1 238 ? -1.408 31.281 -6.137 1 43.41 238 HIS B O 1
ATOM 4281 N N . ALA B 1 239 ? -3.33 32.375 -6.164 1 44.44 239 ALA B N 1
ATOM 4282 C CA . ALA B 1 239 ? -4.238 31.234 -6.367 1 44.44 239 ALA B CA 1
ATOM 4283 C C . ALA B 1 239 ? -3.936 30.516 -7.68 1 44.44 239 ALA B C 1
ATOM 4285 O O . ALA B 1 239 ? -4.039 29.297 -7.762 1 44.44 239 ALA B O 1
ATOM 4286 N N . THR B 1 240 ? -3.738 31.438 -8.641 1 44.25 240 THR B N 1
ATOM 4287 C CA . THR B 1 240 ? -3.477 30.844 -9.953 1 44.25 240 THR B CA 1
ATOM 4288 C C . THR B 1 240 ? -2.389 29.781 -9.859 1 44.25 240 THR B C 1
ATOM 4290 O O . THR B 1 240 ? -2.354 28.859 -10.672 1 44.25 240 THR B O 1
ATOM 4293 N N . GLU B 1 241 ? -1.546 29.938 -8.898 1 45.88 241 GLU B N 1
ATOM 4294 C CA . GLU B 1 241 ? -0.391 29.047 -8.781 1 45.88 241 GLU B CA 1
ATOM 4295 C C . GLU B 1 241 ? -0.753 27.766 -8.047 1 45.88 241 GLU B C 1
ATOM 4297 O O . GLU B 1 241 ? -0.08 26.75 -8.195 1 45.88 241 GLU B O 1
ATOM 4302 N N . GLN B 1 242 ? -1.79 27.891 -7.277 1 51.31 242 GLN B N 1
ATOM 4303 C CA . GLN B 1 242 ? -2.027 26.719 -6.43 1 51.31 242 GLN B CA 1
ATOM 4304 C C . GLN B 1 242 ? -2.992 25.75 -7.094 1 51.31 242 GLN B C 1
ATOM 4306 O O . GLN B 1 242 ? -3.105 24.594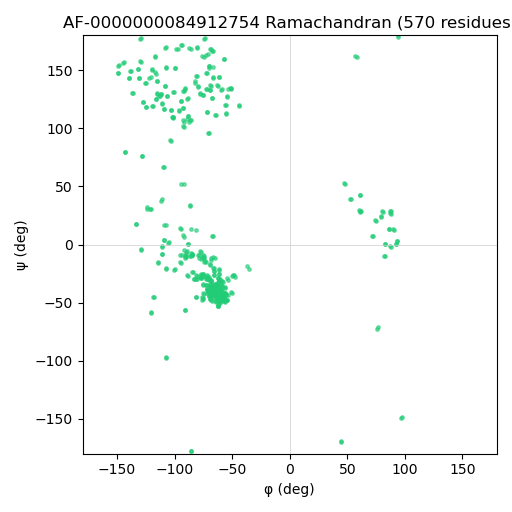 -6.672 1 51.31 242 GLN B O 1
ATOM 4311 N N . GLY B 1 243 ? -3.334 25.984 -8.32 1 48.72 243 GLY B N 1
ATOM 4312 C CA . GLY B 1 243 ? -4.207 25.062 -9.031 1 48.72 243 GLY B CA 1
ATOM 4313 C C . GLY B 1 243 ? -5.531 24.844 -8.328 1 48.72 243 GLY B C 1
ATOM 4314 O O . GLY B 1 243 ? -5.785 25.422 -7.262 1 48.72 243 GLY B O 1
ATOM 4315 N N . ASP B 1 244 ? -6.648 24.312 -8.969 1 47.12 244 ASP B N 1
ATOM 4316 C CA . ASP B 1 244 ? -8.031 24.062 -8.562 1 47.12 244 ASP B CA 1
ATOM 4317 C C . ASP B 1 244 ? -8.094 22.984 -7.488 1 47.12 244 ASP B C 1
ATOM 4319 O O . ASP B 1 244 ? -9.188 22.531 -7.117 1 47.12 244 ASP B O 1
ATOM 4323 N N . ALA B 1 245 ? -6.895 22.625 -7.039 1 52.28 245 ALA B N 1
ATOM 4324 C CA . ALA B 1 245 ? -7.102 21.469 -6.164 1 52.28 245 ALA B CA 1
ATOM 4325 C C . ALA B 1 245 ? -7.684 21.906 -4.82 1 52.28 245 ALA B C 1
ATOM 4327 O O . ALA B 1 245 ? -7.262 22.906 -4.246 1 52.28 245 ALA B O 1
ATOM 4328 N N . GLN B 1 246 ? -8.766 21.281 -4.391 1 61.03 246 GLN B N 1
ATOM 4329 C CA . GLN B 1 246 ? -9.484 21.516 -3.146 1 61.03 246 GLN B CA 1
ATOM 4330 C C . GLN B 1 246 ? -8.555 21.391 -1.941 1 61.03 246 GLN B C 1
ATOM 4332 O O . GLN B 1 246 ? -7.895 20.359 -1.767 1 61.03 246 GLN B O 1
ATOM 4337 N N . HIS B 1 247 ? -8.305 22.484 -1.262 1 69.5 247 HIS B N 1
ATOM 4338 C CA . HIS B 1 247 ? -7.484 22.484 -0.055 1 69.5 247 HIS B CA 1
ATOM 4339 C C . HIS B 1 247 ? -8.07 21.562 1.008 1 69.5 247 HIS B C 1
ATOM 4341 O O . HIS B 1 247 ? -7.352 20.766 1.6 1 69.5 247 HIS B O 1
ATOM 4347 N N . LEU B 1 248 ? -9.383 21.734 1.208 1 74.56 248 LEU B N 1
ATOM 4348 C CA . LEU B 1 248 ? -10.102 20.812 2.086 1 74.56 248 LEU B CA 1
ATOM 4349 C C . LEU B 1 248 ? -10.562 19.578 1.32 1 74.56 248 LEU B C 1
ATOM 4351 O O . LEU B 1 248 ? -11.469 19.656 0.489 1 74.56 248 LEU B O 1
ATOM 4355 N N . ARG B 1 249 ? -10.031 18.516 1.479 1 76.75 249 ARG B N 1
ATOM 4356 C CA . ARG B 1 249 ? -10.32 17.297 0.716 1 76.75 249 ARG B CA 1
ATOM 4357 C C . ARG B 1 249 ? -11.094 16.297 1.562 1 76.75 249 ARG B C 1
ATOM 4359 O O . ARG B 1 249 ? -12.312 16.406 1.721 1 76.75 249 ARG B O 1
ATOM 4366 N N . ARG B 1 250 ? -10.43 15.414 2.084 1 76.56 250 ARG B N 1
ATOM 4367 C CA . ARG B 1 250 ? -11.094 14.297 2.752 1 76.56 250 ARG B CA 1
ATOM 4368 C C . ARG B 1 250 ? -10.961 14.414 4.266 1 76.56 250 ARG B C 1
ATOM 4370 O O . ARG B 1 250 ? -11.828 13.945 5.008 1 76.56 250 ARG B O 1
ATOM 4377 N N . GLY B 1 251 ? -9.93 15.219 4.691 1 75.12 251 GLY B N 1
ATOM 4378 C CA . GLY B 1 251 ? -9.688 15.227 6.125 1 75.12 251 GLY B CA 1
ATOM 4379 C C . GLY B 1 251 ? -9.703 13.844 6.746 1 75.12 251 GLY B C 1
ATOM 4380 O O . GLY B 1 251 ? -9.555 12.844 6.043 1 75.12 251 GLY B O 1
ATOM 4381 N N . GLY B 1 252 ? -9.695 13.812 8.102 1 82.75 252 GLY B N 1
ATOM 4382 C CA . GLY B 1 252 ? -9.891 12.547 8.797 1 82.75 252 GLY B CA 1
ATOM 4383 C C . GLY B 1 252 ? -8.578 11.867 9.156 1 82.75 252 GLY B C 1
ATOM 4384 O O . GLY B 1 252 ? -7.504 12.422 8.938 1 82.75 252 GLY B O 1
ATOM 4385 N N . LYS B 1 253 ? -8.758 10.734 9.805 1 89.19 253 LYS B N 1
ATOM 4386 C CA . LYS B 1 253 ? -7.621 9.945 10.273 1 89.19 253 LYS B CA 1
ATOM 4387 C C . LYS B 1 253 ? -7.633 8.547 9.656 1 89.19 253 LYS B C 1
ATOM 4389 O O . LYS B 1 253 ? -8.695 7.984 9.406 1 89.19 253 LYS B O 1
ATOM 4394 N N . GLY B 1 254 ? -6.414 8.102 9.391 1 91.56 254 GLY B N 1
ATOM 4395 C CA . GLY B 1 254 ? -6.273 6.719 8.969 1 91.56 254 GLY B CA 1
ATOM 4396 C C . GLY B 1 254 ? -6.309 6.551 7.457 1 91.56 254 GLY B C 1
ATOM 4397 O O . GLY B 1 254 ? -6.133 5.441 6.945 1 91.56 254 GLY B O 1
ATOM 4398 N N . ASN B 1 255 ? -6.457 7.633 6.699 1 91.31 255 ASN B N 1
ATOM 4399 C CA . ASN B 1 255 ? -6.566 7.574 5.246 1 91.31 255 ASN B CA 1
ATOM 4400 C C . ASN B 1 255 ? -5.25 7.156 4.602 1 91.31 255 ASN B C 1
ATOM 4402 O O . ASN B 1 255 ? -5.23 6.715 3.449 1 91.31 255 ASN B O 1
ATOM 4406 N N . TRP B 1 256 ? -4.195 7.258 5.355 1 96.81 256 TRP B N 1
ATOM 4407 C CA . TRP B 1 256 ? -2.883 6.898 4.832 1 96.81 256 TRP B CA 1
ATOM 4408 C C . TRP B 1 256 ? -2.842 5.426 4.43 1 96.81 256 TRP B C 1
ATOM 4410 O O . TRP B 1 256 ? -2.102 5.043 3.521 1 96.81 256 TRP B O 1
ATOM 4420 N N . LYS B 1 257 ? -3.66 4.578 5.004 1 96.69 257 LYS B N 1
ATOM 4421 C CA . LYS B 1 257 ? -3.662 3.143 4.734 1 96.69 257 LYS B CA 1
ATOM 4422 C C . LYS B 1 257 ? -4.078 2.854 3.297 1 96.69 257 LYS B C 1
ATOM 4424 O O . LYS B 1 257 ? -3.771 1.787 2.758 1 96.69 257 LYS B O 1
ATOM 4429 N N . ASP B 1 258 ? -4.785 3.779 2.682 1 95.88 258 ASP B N 1
ATOM 4430 C CA . ASP B 1 258 ? -5.25 3.605 1.309 1 95.88 258 ASP B CA 1
ATOM 4431 C C . ASP B 1 258 ? -4.176 4.016 0.306 1 95.88 258 ASP B C 1
ATOM 4433 O O . ASP B 1 258 ? -4.32 3.785 -0.896 1 95.88 258 ASP B O 1
ATOM 4437 N N . VAL B 1 259 ? -3.084 4.641 0.81 1 96.62 259 VAL B N 1
ATOM 4438 C CA . VAL B 1 259 ? -2.119 5.246 -0.102 1 96.62 259 VAL B CA 1
ATOM 4439 C C . VAL B 1 259 ? -0.758 4.57 0.064 1 96.62 259 VAL B C 1
ATOM 4441 O O . VAL B 1 259 ? -0.13 4.176 -0.921 1 96.62 259 VAL B O 1
ATOM 4444 N N . PHE B 1 260 ? -0.296 4.348 1.323 1 98.25 260 PHE B N 1
ATOM 4445 C CA . PHE B 1 260 ? 0.988 3.713 1.596 1 98.25 260 PHE B CA 1
ATOM 4446 C C . PHE B 1 260 ? 0.973 2.252 1.161 1 98.25 260 PHE B C 1
ATOM 4448 O O . PHE B 1 260 ? 0.062 1.503 1.519 1 98.25 260 PHE B O 1
ATOM 4455 N N . THR B 1 261 ? 1.938 1.939 0.369 1 97.75 261 THR B N 1
ATOM 4456 C CA . THR B 1 261 ? 2.172 0.505 0.246 1 97.75 261 THR B CA 1
ATOM 4457 C C . THR B 1 261 ? 2.686 -0.074 1.562 1 97.75 261 THR B C 1
ATOM 4459 O O . THR B 1 261 ? 3.104 0.669 2.451 1 97.75 261 THR B O 1
ATOM 4462 N N . VAL B 1 262 ? 2.652 -1.371 1.627 1 97.19 262 VAL B N 1
ATOM 4463 C CA . VAL B 1 262 ? 3.146 -2.031 2.83 1 97.19 262 VAL B CA 1
ATOM 4464 C C . VAL B 1 262 ? 4.625 -1.704 3.029 1 97.19 262 VAL B C 1
ATOM 4466 O O . VAL B 1 262 ? 5.051 -1.366 4.137 1 97.19 262 VAL B O 1
ATOM 4469 N N . ARG B 1 263 ? 5.406 -1.776 1.947 1 96.94 263 ARG B N 1
ATOM 4470 C CA . ARG B 1 263 ? 6.832 -1.474 2.039 1 96.94 263 ARG B CA 1
ATOM 4471 C C . ARG B 1 263 ? 7.055 -0.035 2.494 1 96.94 263 ARG B C 1
ATOM 4473 O O . ARG B 1 263 ? 7.887 0.222 3.369 1 96.94 263 ARG B O 1
ATOM 4480 N N . GLN B 1 264 ? 6.332 0.889 1.928 1 98.12 264 GLN B N 1
ATOM 4481 C CA . GLN B 1 264 ? 6.449 2.291 2.312 1 98.12 264 GLN B CA 1
ATOM 4482 C C . GLN B 1 264 ? 6.105 2.488 3.785 1 98.12 264 GLN B C 1
ATOM 4484 O O . GLN B 1 264 ? 6.777 3.244 4.492 1 98.12 264 GLN B O 1
ATOM 4489 N N . ASN B 1 265 ? 5.004 1.854 4.211 1 97.94 265 ASN B N 1
ATOM 4490 C CA . ASN B 1 265 ? 4.641 1.923 5.621 1 97.94 265 ASN B CA 1
ATOM 4491 C C . ASN B 1 265 ? 5.762 1.4 6.516 1 97.94 265 ASN B C 1
ATOM 4493 O O . ASN B 1 265 ? 6.059 1.993 7.555 1 97.94 265 ASN B O 1
ATOM 4497 N N . GLU B 1 266 ? 6.367 0.23 6.109 1 97 266 GLU B N 1
ATOM 4498 C CA . GLU B 1 266 ? 7.461 -0.334 6.895 1 97 266 GLU B CA 1
ATOM 4499 C C . GLU B 1 266 ? 8.633 0.643 7 1 97 266 GLU B C 1
ATOM 4501 O O . GLU B 1 266 ? 9.172 0.86 8.086 1 97 266 GLU B O 1
ATOM 4506 N N . ILE B 1 267 ? 8.992 1.229 5.914 1 98 267 ILE B N 1
ATOM 4507 C CA . ILE B 1 267 ? 10.094 2.184 5.863 1 98 267 ILE B CA 1
ATOM 4508 C C . ILE B 1 267 ? 9.766 3.391 6.742 1 98 267 ILE B C 1
ATOM 4510 O O . ILE B 1 267 ? 10.578 3.789 7.582 1 98 267 ILE B O 1
ATOM 4514 N N . PHE B 1 268 ? 8.602 3.949 6.598 1 98.38 268 PHE B N 1
ATOM 4515 C CA . PHE B 1 268 ? 8.25 5.184 7.285 1 98.38 268 PHE B CA 1
ATOM 4516 C C . PHE B 1 268 ? 8.031 4.934 8.773 1 98.38 268 PHE B C 1
ATOM 4518 O O . PHE B 1 268 ? 8.344 5.789 9.602 1 98.38 268 PHE B O 1
ATOM 4525 N N . THR B 1 269 ? 7.492 3.771 9.109 1 97.56 269 THR B N 1
ATOM 4526 C CA . THR B 1 269 ? 7.344 3.406 10.508 1 97.56 269 THR B CA 1
ATOM 4527 C C . THR B 1 269 ? 8.703 3.352 11.203 1 97.56 269 THR B C 1
ATOM 4529 O O . THR B 1 269 ? 8.867 3.871 12.305 1 97.56 269 THR B O 1
ATOM 4532 N N . ARG B 1 270 ? 9.648 2.699 10.578 1 97.75 270 ARG B N 1
ATOM 4533 C CA . ARG B 1 270 ? 11 2.65 11.141 1 97.75 270 ARG B CA 1
ATOM 4534 C C . ARG B 1 270 ? 11.562 4.055 11.32 1 97.75 270 ARG B C 1
ATOM 4536 O O . ARG B 1 270 ? 12.18 4.352 12.352 1 97.75 270 ARG B O 1
ATOM 4543 N N . TYR B 1 271 ? 11.375 4.887 10.344 1 97.88 271 TYR B N 1
ATOM 4544 C CA . TYR B 1 271 ? 11.828 6.273 10.398 1 97.88 271 TYR B CA 1
ATOM 4545 C C . TYR B 1 271 ? 11.18 7.012 11.57 1 97.88 271 TYR B C 1
ATOM 4547 O O . TYR B 1 271 ? 11.867 7.668 12.352 1 97.88 271 TYR B O 1
ATOM 4555 N N . CYS B 1 272 ? 9.844 6.91 11.719 1 98 272 CYS B N 1
ATOM 4556 C CA . CYS B 1 272 ? 9.117 7.566 12.797 1 98 272 CYS B CA 1
ATOM 4557 C C . CYS B 1 272 ? 9.586 7.062 14.156 1 98 272 CYS B C 1
ATOM 4559 O O . CYS B 1 272 ? 9.812 7.859 15.07 1 98 272 CYS B O 1
ATOM 4561 N N . ASP B 1 273 ? 9.75 5.742 14.242 1 97.44 273 ASP B N 1
ATOM 4562 C CA . ASP B 1 273 ? 10.18 5.148 15.508 1 97.44 273 ASP B CA 1
ATOM 4563 C C . ASP B 1 273 ? 11.547 5.68 15.93 1 97.44 273 ASP B C 1
ATOM 4565 O O . ASP B 1 273 ? 11.758 6.008 17.109 1 97.44 273 ASP B O 1
ATOM 4569 N N . GLU B 1 274 ? 12.422 5.738 14.992 1 98.06 274 GLU B N 1
ATOM 4570 C CA . GLU B 1 274 ? 13.766 6.242 15.281 1 98.06 274 GLU B CA 1
ATOM 4571 C C . GLU B 1 274 ? 13.719 7.699 15.734 1 98.06 274 GLU B C 1
ATOM 4573 O O . GLU B 1 274 ? 14.383 8.07 16.703 1 98.06 274 GLU B O 1
ATOM 4578 N N . ARG B 1 275 ? 12.938 8.539 15.094 1 98 275 ARG B N 1
ATOM 4579 C CA . ARG B 1 275 ? 12.875 9.961 15.398 1 98 275 ARG B CA 1
ATOM 4580 C C . ARG B 1 275 ? 12.156 10.211 16.719 1 98 275 ARG B C 1
ATOM 4582 O O . ARG B 1 275 ? 12.461 11.172 17.438 1 98 275 ARG B O 1
ATOM 4589 N N . LEU B 1 276 ? 11.234 9.375 17.109 1 98.19 276 LEU B N 1
ATOM 4590 C CA . LEU B 1 276 ? 10.398 9.586 18.281 1 98.19 276 LEU B CA 1
ATOM 4591 C C . LEU B 1 276 ? 11.031 8.977 19.531 1 98.19 276 LEU B C 1
ATOM 4593 O O . LEU B 1 276 ? 10.602 9.25 20.656 1 98.19 276 LEU B O 1
ATOM 4597 N N . LYS B 1 277 ? 12.07 8.195 19.25 1 97.62 277 LYS B N 1
ATOM 4598 C CA . LYS B 1 277 ? 12.688 7.488 20.359 1 97.62 277 LYS B CA 1
ATOM 4599 C C . LYS B 1 277 ? 13.109 8.461 21.469 1 97.62 277 LYS B C 1
ATOM 4601 O O . LYS B 1 277 ? 13.836 9.422 21.203 1 97.62 277 LYS B O 1
ATOM 4606 N N . GLY B 1 278 ? 12.578 8.305 22.672 1 97.25 278 GLY B N 1
ATOM 4607 C CA . GLY B 1 278 ? 13 9.07 23.828 1 97.25 278 GLY B CA 1
ATOM 4608 C C . GLY B 1 278 ? 12.344 10.43 23.922 1 97.25 278 GLY B C 1
ATOM 4609 O O . GLY B 1 278 ? 12.609 11.195 24.844 1 97.25 278 GLY B O 1
ATOM 4610 N N . THR B 1 279 ? 11.469 10.852 23.031 1 97.56 279 THR B N 1
ATOM 4611 C CA . THR B 1 279 ? 10.914 12.203 23 1 97.56 279 THR B CA 1
ATOM 4612 C C . THR B 1 279 ? 9.656 12.289 23.844 1 97.56 279 THR B C 1
ATOM 4614 O O . THR B 1 279 ? 9.281 13.375 24.297 1 97.56 279 THR B O 1
ATOM 4617 N N . GLY B 1 280 ? 8.969 11.117 24 1 97.19 280 GLY B N 1
ATOM 4618 C CA . GLY B 1 280 ? 7.695 11.102 24.703 1 97.19 280 GLY B CA 1
ATOM 4619 C C . GLY B 1 280 ? 6.531 11.516 23.828 1 97.19 280 GLY B C 1
ATOM 4620 O O . GLY B 1 280 ? 5.371 11.398 24.219 1 97.19 280 GLY B O 1
ATOM 4621 N N . LEU B 1 281 ? 6.766 12.023 22.625 1 97.38 281 LEU B N 1
ATOM 4622 C CA . LEU B 1 281 ? 5.719 12.352 21.672 1 97.38 281 LEU B CA 1
ATOM 4623 C C . LEU B 1 281 ? 5.199 11.094 20.984 1 97.38 281 LEU B C 1
ATOM 4625 O O . LEU B 1 281 ? 5.98 10.242 20.562 1 97.38 281 LEU B O 1
ATOM 4629 N N . THR B 1 282 ? 3.83 10.93 20.969 1 96 282 THR B N 1
ATOM 4630 C CA . THR B 1 282 ? 3.211 9.742 20.391 1 96 282 THR B CA 1
ATOM 4631 C C . THR B 1 282 ? 2.109 10.141 19.406 1 96 282 THR B C 1
ATOM 4633 O O . THR B 1 282 ? 1.593 11.258 19.469 1 96 282 THR B O 1
ATOM 4636 N N . TYR B 1 283 ? 1.848 9.258 18.562 1 95.81 283 TYR B N 1
ATOM 4637 C CA . TYR B 1 283 ? 0.798 9.508 17.578 1 95.81 283 TYR B CA 1
ATOM 4638 C C . TYR B 1 283 ? -0.167 8.328 17.5 1 95.81 283 TYR B C 1
ATOM 4640 O O . TYR B 1 283 ? 0.223 7.18 17.719 1 95.81 283 TYR B O 1
ATOM 4648 N N . ASP B 1 284 ? -1.375 8.703 17.156 1 89.75 284 ASP B N 1
ATOM 4649 C CA . ASP B 1 284 ? -2.412 7.742 16.812 1 89.75 284 ASP B CA 1
ATOM 4650 C C . ASP B 1 284 ? -2.498 7.555 15.297 1 89.75 284 ASP B C 1
ATOM 4652 O O . ASP B 1 284 ? -2.914 8.461 14.578 1 89.75 284 ASP B O 1
ATOM 4656 N N . TYR B 1 285 ? -2.199 6.359 14.828 1 88.62 285 TYR B N 1
ATOM 4657 C CA . TYR B 1 285 ? -2.146 6.156 13.383 1 88.62 285 TYR B CA 1
ATOM 4658 C C . TYR B 1 285 ? -3.475 5.617 12.859 1 88.62 285 TYR B C 1
ATOM 4660 O O . TYR B 1 285 ? -3.611 5.34 11.672 1 88.62 285 TYR B O 1
ATOM 4668 N N . GLY B 1 286 ? -4.418 5.73 13.719 1 73.25 286 GLY B N 1
ATOM 4669 C CA . GLY B 1 286 ? -5.746 5.297 13.312 1 73.25 286 GLY B CA 1
ATOM 4670 C C . GLY B 1 286 ? -5.887 3.787 13.25 1 73.25 286 GLY B C 1
ATOM 4671 O O . GLY B 1 286 ? -6.66 3.262 12.445 1 73.25 286 GLY B O 1
ATOM 4672 N N . GLU B 1 287 ? -5.027 2.973 13.945 1 60.53 287 GLU B N 1
ATOM 4673 C CA . GLU B 1 287 ? -5.199 1.523 13.969 1 60.53 287 GLU B CA 1
ATOM 4674 C C . GLU B 1 287 ? -6.453 1.126 14.734 1 60.53 287 GLU B C 1
ATOM 4676 O O . GLU B 1 287 ? -6.887 1.842 15.641 1 60.53 287 GLU B O 1
#

Organism: Salpingoeca rosetta (strain ATCC 50818 / BSB-021) (NCBI:txid946362)

Secondary structure (DSSP, 8-state):
-EEETTTEEE-TTS-HHHHHHHHHHT---TT-EEEEE-TTSSHHHHHHHHHHHTTTT---SS-HHHHS-BHHHHHHTTSS-HHHHHH-SS-EEEE---GGGSSS-TTSSEEEEEE--HHHHHHHHHHHHBT-TTTTB---HHHHIIIIITTT-BTTB-HHHHHHHHHHHHHTTSSSSEEEEEHHHHHH-HHHHHHHHHHHHT----HHHHHHHHHHTSHHHHHH-TTT-GGGGGTSTTGGGT-S--SS-S--SSGGGGTSBHHHHHHHHHHHHHHHTTT--------/-EEETTTEEE-TTS-HHHHHHHHHHT---TT-EEEEE-TTSSHHHHHHHHHHHTTTT---SS-HHHHS-BHHHHHHTTSS-HHHHHH-SS-EEEE---GGGSSS-TTSSEEEEEE--HHHHHHHHHHHHBT-TTTTB---HHHHIIIIITTT-BTTB-HHHHHHHHHHHHHTTSSSSEEEEEHHHHHH-HHHHHHHHHHHHT----HHHHHHHHHHTSHHHHHH-TTT-GGGGGTSTTGGGTTT--SS-S--SSGGGGTSBHHHHHHHHHHHHHHHTTT--------